Protein AF-A0A397HU05-F1 (afdb_monomer_lite)

Organism: NCBI:txid1348612

Radius of gyration: 33.63 Å; chains: 1; bounding box: 90×89×94 Å

Structure (mmCIF, N/CA/C/O backbone):
data_AF-A0A397HU05-F1
#
_entry.id   AF-A0A397HU05-F1
#
loop_
_atom_site.group_PDB
_atom_site.id
_atom_site.type_symbol
_atom_site.label_atom_id
_atom_site.label_alt_id
_atom_site.label_comp_id
_atom_site.label_asym_id
_atom_site.label_entity_id
_atom_site.label_seq_id
_atom_site.pdbx_PDB_ins_code
_atom_site.Cartn_x
_atom_site.Cartn_y
_atom_site.Cartn_z
_atom_site.occupancy
_atom_site.B_iso_or_equiv
_atom_site.auth_seq_id
_atom_site.auth_comp_id
_atom_site.auth_asym_id
_atom_site.auth_atom_id
_atom_site.pdbx_PDB_model_num
ATOM 1 N N . MET A 1 1 ? 15.175 20.544 3.141 1.00 75.56 1 MET A N 1
ATOM 2 C CA . MET A 1 1 ? 15.407 21.786 3.908 1.00 75.56 1 MET A CA 1
ATOM 3 C C . MET A 1 1 ? 14.507 21.792 5.135 1.00 75.56 1 MET A C 1
ATOM 5 O O . MET A 1 1 ? 13.345 21.417 5.017 1.00 75.56 1 MET A O 1
ATOM 9 N N . TYR A 1 2 ? 15.037 22.203 6.288 1.00 78.38 2 TYR A N 1
ATOM 10 C CA . TYR A 1 2 ? 14.283 22.403 7.529 1.00 78.38 2 TYR A CA 1
ATOM 11 C C . TYR A 1 2 ? 14.350 23.889 7.891 1.00 78.38 2 TYR A C 1
ATOM 13 O O . TYR A 1 2 ? 15.446 24.440 7.945 1.00 78.38 2 TYR A O 1
ATOM 21 N N . THR A 1 3 ? 13.215 24.545 8.125 1.00 74.50 3 THR A N 1
ATOM 22 C CA . THR A 1 3 ? 13.169 25.962 8.523 1.00 74.50 3 THR A CA 1
ATOM 23 C C . THR A 1 3 ? 12.342 26.168 9.783 1.00 74.50 3 THR A C 1
ATOM 25 O O . THR A 1 3 ? 11.390 25.440 10.058 1.00 74.50 3 THR A O 1
ATOM 28 N N . LYS A 1 4 ? 12.714 27.184 10.562 1.00 73.00 4 LYS A N 1
ATOM 29 C CA . LYS A 1 4 ? 12.054 27.575 11.808 1.00 73.00 4 LYS A CA 1
ATOM 30 C C . LYS A 1 4 ? 11.915 29.093 11.831 1.00 73.00 4 LYS A C 1
ATOM 32 O O . LYS A 1 4 ? 12.878 29.784 11.506 1.00 73.00 4 LYS A O 1
ATOM 37 N N . GLN A 1 5 ? 10.750 29.615 12.206 1.00 72.50 5 GLN A N 1
ATOM 38 C CA . GLN A 1 5 ? 10.607 31.044 12.502 1.00 72.50 5 GLN A CA 1
ATOM 39 C C . GLN A 1 5 ? 10.974 31.307 13.968 1.00 72.50 5 GLN A C 1
ATOM 41 O O . GLN A 1 5 ? 10.801 30.428 14.809 1.00 72.50 5 GLN A O 1
ATOM 46 N N . GLU A 1 6 ? 11.466 32.509 14.290 1.00 62.38 6 GLU A N 1
ATOM 47 C CA . GLU A 1 6 ? 11.999 32.838 15.630 1.00 62.38 6 GLU A CA 1
ATOM 48 C C . GLU A 1 6 ? 11.000 32.587 16.778 1.00 62.38 6 GLU A C 1
ATOM 50 O O . GLU A 1 6 ? 11.424 32.268 17.886 1.00 62.38 6 GLU A O 1
ATOM 55 N N . ASN A 1 7 ? 9.692 32.640 16.495 1.00 64.44 7 ASN A N 1
ATOM 56 C CA . ASN A 1 7 ? 8.610 32.455 17.469 1.00 64.44 7 ASN A CA 1
ATOM 57 C C . ASN A 1 7 ? 7.807 31.144 17.299 1.00 64.44 7 ASN A C 1
ATOM 59 O O . ASN A 1 7 ? 6.791 30.977 17.969 1.00 64.44 7 ASN A O 1
ATOM 63 N N . ASP A 1 8 ? 8.211 30.229 16.409 1.00 61.22 8 ASP A N 1
ATOM 64 C CA . ASP A 1 8 ? 7.503 28.957 16.174 1.00 61.22 8 ASP A CA 1
ATOM 65 C C . ASP A 1 8 ? 8.196 27.792 16.907 1.00 61.22 8 ASP A C 1
ATOM 67 O O . ASP A 1 8 ? 9.422 27.687 16.914 1.00 61.22 8 ASP A O 1
ATOM 71 N N . GLU A 1 9 ? 7.432 26.883 17.520 1.00 62.41 9 GLU A N 1
ATOM 72 C CA . GLU A 1 9 ? 7.969 25.625 18.066 1.00 62.41 9 GLU A CA 1
ATOM 73 C C . GLU A 1 9 ? 8.232 24.582 16.963 1.00 62.41 9 GLU A C 1
ATOM 75 O O . GLU A 1 9 ? 9.020 23.657 17.174 1.00 62.41 9 GLU A O 1
ATOM 80 N N . LYS A 1 10 ? 7.577 24.704 15.801 1.00 55.59 10 LYS A N 1
ATOM 81 C CA . LYS A 1 10 ? 7.592 23.711 14.721 1.00 55.59 10 LYS A CA 1
ATOM 82 C C . LYS A 1 10 ? 8.732 23.947 13.724 1.00 55.59 10 LYS A C 1
ATOM 84 O O . LYS A 1 10 ? 9.158 25.071 13.468 1.00 55.59 10 LYS A O 1
ATOM 89 N N . LEU A 1 11 ? 9.199 22.849 13.129 1.00 66.56 11 LEU A N 1
ATOM 90 C CA . LEU A 1 11 ? 10.071 22.857 11.955 1.00 66.56 11 LEU A CA 1
ATOM 91 C C . LEU A 1 11 ? 9.215 22.647 10.706 1.00 66.56 11 LEU A C 1
ATOM 93 O O . LEU A 1 11 ? 8.550 21.619 10.575 1.00 66.56 11 LEU A O 1
ATOM 97 N N . ASN A 1 12 ? 9.268 23.596 9.777 1.00 69.31 12 ASN A N 1
ATOM 98 C CA . ASN A 1 12 ? 8.730 23.423 8.435 1.00 69.31 12 ASN A CA 1
ATOM 99 C C . ASN A 1 12 ? 9.730 22.617 7.601 1.00 69.31 12 ASN A C 1
ATOM 101 O O . ASN A 1 12 ? 10.934 22.873 7.643 1.00 69.31 12 ASN A O 1
ATOM 105 N N . ILE A 1 13 ? 9.234 21.635 6.849 1.00 76.31 13 ILE A N 1
ATOM 106 C CA . ILE A 1 13 ? 10.056 20.744 6.025 1.00 76.31 13 ILE A CA 1
ATOM 107 C C . ILE A 1 13 ? 9.662 20.951 4.567 1.00 76.31 13 ILE A C 1
ATOM 109 O O . ILE A 1 13 ? 8.493 20.810 4.217 1.00 76.31 13 ILE A O 1
ATOM 113 N N . ALA A 1 14 ? 10.643 21.264 3.725 1.00 77.00 14 ALA A N 1
ATOM 114 C CA . ALA A 1 14 ? 10.474 21.378 2.281 1.00 77.00 14 ALA A CA 1
ATOM 115 C C . ALA A 1 14 ? 11.589 20.613 1.558 1.00 77.00 14 ALA A C 1
ATOM 117 O O . ALA A 1 14 ? 12.766 20.718 1.926 1.00 77.00 14 ALA A O 1
ATOM 118 N N . ALA A 1 15 ? 11.220 19.852 0.532 1.00 82.31 15 ALA A N 1
ATOM 119 C CA . ALA A 1 15 ? 12.146 19.281 -0.437 1.00 82.31 15 ALA A CA 1
ATOM 120 C C . ALA A 1 15 ? 12.108 20.128 -1.715 1.00 82.31 15 ALA A C 1
ATOM 122 O O . ALA A 1 15 ? 11.045 20.620 -2.094 1.00 82.31 15 ALA A O 1
ATOM 123 N N . PHE A 1 16 ? 13.269 20.309 -2.340 1.00 84.62 16 PHE A N 1
ATOM 124 C CA . PHE A 1 16 ? 13.420 20.991 -3.620 1.00 84.62 16 PHE A CA 1
ATOM 125 C C . PHE A 1 16 ? 14.301 20.108 -4.490 1.00 84.62 16 PHE A C 1
ATOM 127 O O . PHE A 1 16 ? 15.435 19.812 -4.111 1.00 84.62 16 PHE A O 1
ATOM 134 N N . ASP A 1 17 ? 13.758 19.673 -5.619 1.00 85.62 17 ASP A N 1
ATOM 135 C CA . ASP A 1 17 ? 14.409 18.750 -6.537 1.00 85.62 17 ASP A CA 1
ATOM 136 C C . ASP A 1 17 ? 14.655 19.488 -7.853 1.00 85.62 17 ASP A C 1
ATOM 138 O O . ASP A 1 17 ? 13.714 19.909 -8.525 1.00 85.62 17 ASP A O 1
ATOM 142 N N . HIS A 1 18 ? 15.927 19.666 -8.206 1.00 84.31 18 HIS A N 1
ATOM 143 C CA . HIS A 1 18 ? 16.346 20.335 -9.435 1.00 84.31 18 HIS A CA 1
ATOM 144 C C . HIS A 1 18 ? 16.996 19.335 -10.391 1.00 84.31 18 HIS A C 1
ATOM 146 O O . HIS A 1 18 ? 17.713 18.426 -9.972 1.00 84.31 18 HIS A O 1
ATOM 152 N N . TRP A 1 19 ? 16.764 19.529 -11.686 1.00 83.44 19 TRP A N 1
ATOM 153 C CA . TRP A 1 19 ? 17.351 18.740 -12.763 1.00 83.44 19 TRP A CA 1
ATOM 154 C C . TRP A 1 19 ? 18.024 19.668 -13.784 1.00 83.44 19 TRP A C 1
ATOM 156 O O . TRP A 1 19 ? 17.688 20.846 -13.880 1.00 83.44 19 TRP A O 1
ATOM 166 N N . SER A 1 20 ? 18.984 19.140 -14.541 1.00 81.25 20 SER A N 1
ATOM 167 C CA . SER A 1 20 ? 19.650 19.840 -15.645 1.00 81.25 20 SER A CA 1
ATOM 168 C C . SER A 1 20 ? 19.910 18.865 -16.790 1.00 81.25 20 SER A C 1
ATOM 170 O O . SER A 1 20 ? 19.949 17.651 -16.584 1.00 81.25 20 SER A O 1
ATOM 172 N N . THR A 1 21 ? 20.072 19.396 -18.000 1.00 79.69 21 THR A N 1
ATOM 173 C CA . THR A 1 21 ? 20.608 18.653 -19.149 1.00 79.69 21 THR A CA 1
ATOM 174 C C . THR A 1 21 ? 22.137 18.583 -19.139 1.00 79.69 21 THR A C 1
ATOM 176 O O . THR A 1 21 ? 22.699 17.735 -19.829 1.00 79.69 21 THR A O 1
ATOM 179 N N . ASP A 1 22 ? 22.815 19.436 -18.360 1.00 81.00 22 ASP A N 1
ATOM 180 C CA . ASP A 1 22 ? 24.243 19.276 -18.077 1.00 81.00 22 ASP A CA 1
ATOM 181 C C . ASP A 1 22 ? 24.436 18.110 -17.098 1.00 81.00 22 ASP A C 1
ATOM 183 O O . ASP A 1 22 ? 23.817 18.055 -16.034 1.00 81.00 22 ASP A O 1
ATOM 187 N N . THR A 1 23 ? 25.288 17.160 -17.478 1.00 78.00 23 THR A N 1
ATOM 188 C CA . THR A 1 23 ? 25.611 15.969 -16.686 1.00 78.00 23 THR A CA 1
ATOM 189 C C . THR A 1 23 ? 26.691 16.228 -15.635 1.00 78.00 23 THR A C 1
ATOM 191 O O . THR A 1 23 ? 26.977 15.344 -14.824 1.00 78.00 23 THR A O 1
ATOM 194 N N . LYS A 1 24 ? 27.297 17.422 -15.618 1.00 81.12 24 LYS A N 1
ATOM 195 C CA . LYS A 1 24 ? 28.265 17.826 -14.597 1.00 81.12 24 LYS A CA 1
ATOM 196 C C . LYS A 1 24 ? 27.574 18.125 -13.271 1.00 81.12 24 LYS A C 1
ATOM 198 O O . LYS A 1 24 ? 26.841 19.098 -13.128 1.00 81.12 24 LYS A O 1
ATOM 203 N N . GLN A 1 25 ? 27.886 17.311 -12.271 1.00 77.44 25 GLN A N 1
ATOM 204 C CA . GLN A 1 25 ? 27.631 17.632 -10.871 1.00 77.44 25 GLN A CA 1
ATOM 205 C C . GLN A 1 25 ? 28.906 18.252 -10.297 1.00 77.44 25 GLN A C 1
ATOM 207 O O . GLN A 1 25 ? 29.817 17.540 -9.882 1.00 77.44 25 GLN A O 1
ATOM 212 N N . ASP A 1 26 ? 28.992 19.579 -10.343 1.00 84.50 26 ASP A N 1
ATOM 213 C CA . ASP A 1 26 ? 30.115 20.364 -9.829 1.00 84.50 26 ASP A CA 1
ATOM 214 C C . ASP A 1 26 ? 29.651 21.425 -8.806 1.00 84.50 26 ASP A C 1
ATOM 216 O O . ASP A 1 26 ? 28.491 21.449 -8.364 1.00 84.50 26 ASP A O 1
ATOM 220 N N . ALA A 1 27 ? 30.581 22.287 -8.385 1.00 84.62 27 ALA A N 1
ATOM 221 C CA . ALA A 1 27 ? 30.303 23.379 -7.456 1.00 84.62 27 ALA A CA 1
ATOM 222 C C . ALA A 1 27 ? 29.253 24.359 -8.006 1.00 84.62 27 ALA A C 1
ATOM 224 O O . ALA A 1 27 ? 28.387 24.818 -7.259 1.00 84.62 27 ALA A O 1
ATOM 225 N N . TRP A 1 28 ? 29.278 24.642 -9.312 1.00 85.38 28 TRP A N 1
ATOM 226 C CA . TRP A 1 28 ? 28.357 25.573 -9.960 1.00 85.38 28 TRP A CA 1
ATOM 227 C C . TRP A 1 28 ? 26.949 25.009 -10.089 1.00 85.38 28 TRP A C 1
ATOM 229 O O . TRP A 1 28 ? 25.990 25.742 -9.840 1.00 85.38 28 TRP A O 1
ATOM 239 N N . PHE A 1 29 ? 26.800 23.716 -10.390 1.00 86.19 29 PHE A N 1
ATOM 240 C CA . PHE A 1 29 ? 25.498 23.048 -10.336 1.00 86.19 29 PHE A CA 1
ATOM 241 C C . PHE A 1 29 ? 24.885 23.151 -8.929 1.00 86.19 29 PHE A C 1
ATOM 243 O O . PHE A 1 29 ? 23.731 23.555 -8.766 1.00 86.19 29 PHE A O 1
ATOM 250 N N . THR A 1 30 ? 25.688 22.868 -7.899 1.00 84.94 30 THR A N 1
ATOM 251 C CA . THR A 1 30 ? 25.272 22.945 -6.490 1.00 84.94 30 THR A CA 1
ATOM 252 C C . THR A 1 30 ? 24.875 24.369 -6.086 1.00 84.94 30 THR A C 1
ATOM 254 O O . THR A 1 30 ? 23.793 24.585 -5.536 1.00 84.94 30 THR A O 1
ATOM 257 N N . ALA A 1 31 ? 25.715 25.356 -6.401 1.00 86.75 31 ALA A N 1
ATOM 258 C CA . ALA A 1 31 ? 25.463 26.764 -6.120 1.00 86.75 31 ALA A CA 1
ATOM 259 C C . ALA A 1 31 ? 24.216 27.302 -6.839 1.00 86.75 31 ALA A C 1
ATOM 261 O O . ALA A 1 31 ? 23.416 28.010 -6.230 1.00 86.75 31 ALA A O 1
ATOM 262 N N . SER A 1 32 ? 24.017 26.928 -8.106 1.00 88.75 32 SER A N 1
ATOM 263 C CA . SER A 1 32 ? 22.856 27.344 -8.907 1.00 88.75 32 SER A CA 1
ATOM 264 C C . SER A 1 32 ? 21.556 26.728 -8.385 1.00 88.75 32 SER A C 1
ATOM 266 O O . SER A 1 32 ? 20.537 27.410 -8.304 1.00 88.75 32 SER A O 1
ATOM 268 N N . SER A 1 33 ? 21.599 25.462 -7.955 1.00 88.75 33 SER A N 1
ATOM 269 C CA . SER A 1 33 ? 20.476 24.791 -7.290 1.00 88.75 33 SER A CA 1
ATOM 270 C C . SER A 1 33 ? 20.077 25.513 -5.995 1.00 88.75 33 SER A C 1
ATOM 272 O O . SER A 1 33 ? 18.897 25.777 -5.767 1.00 88.75 33 SER A O 1
ATOM 274 N N . LEU A 1 34 ? 21.053 25.907 -5.169 1.00 87.62 34 LEU A N 1
ATOM 275 C CA . LEU A 1 34 ? 20.812 26.632 -3.915 1.00 87.62 34 LEU A CA 1
ATOM 276 C C . LEU A 1 34 ? 20.320 28.069 -4.151 1.00 87.62 34 LEU A C 1
ATOM 278 O O . LEU A 1 34 ? 19.382 28.501 -3.482 1.00 87.62 34 LEU A O 1
ATOM 282 N N . HIS A 1 35 ? 20.859 28.768 -5.154 1.00 89.06 35 HIS A N 1
ATOM 283 C CA . HIS A 1 35 ? 20.334 30.053 -5.625 1.00 89.06 35 HIS A CA 1
ATOM 284 C C . HIS A 1 35 ? 18.849 29.952 -6.011 1.00 89.06 35 HIS A C 1
ATOM 286 O O . HIS A 1 35 ? 18.033 30.734 -5.523 1.00 89.06 35 HIS A O 1
ATOM 292 N N . ALA A 1 36 ? 18.480 28.947 -6.813 1.00 90.00 36 ALA A N 1
ATOM 293 C CA . ALA A 1 36 ? 17.094 28.720 -7.219 1.00 90.00 36 ALA A CA 1
ATOM 294 C C . ALA A 1 36 ? 16.158 28.476 -6.019 1.00 90.00 36 ALA A C 1
ATOM 296 O O . ALA A 1 36 ? 15.050 29.010 -6.007 1.00 90.00 36 ALA A O 1
ATOM 297 N N . VAL A 1 37 ? 16.608 27.754 -4.976 1.00 89.44 37 VAL A N 1
ATOM 298 C CA . VAL A 1 37 ? 15.851 27.634 -3.712 1.00 89.44 37 VAL A CA 1
ATOM 299 C C . VAL A 1 37 ? 15.671 28.999 -3.044 1.00 89.44 37 VAL A C 1
ATOM 301 O O . VAL A 1 37 ? 14.562 29.331 -2.629 1.00 89.44 37 VAL A O 1
ATOM 304 N N . PHE A 1 38 ? 16.730 29.804 -2.925 1.00 87.44 38 PHE A N 1
ATOM 305 C CA . PHE A 1 38 ? 16.647 31.088 -2.226 1.00 87.44 38 PHE A CA 1
ATOM 306 C C . PHE A 1 38 ? 15.716 32.088 -2.921 1.00 87.44 38 PHE A C 1
ATOM 308 O O . PHE A 1 38 ? 15.019 32.823 -2.224 1.00 87.44 38 PHE A O 1
ATOM 315 N N . GLU A 1 39 ? 15.638 32.092 -4.253 1.00 86.88 39 GLU A N 1
ATOM 316 C CA . GLU A 1 39 ? 14.751 33.000 -4.996 1.00 86.88 39 GLU A CA 1
ATOM 317 C C . GLU A 1 39 ? 13.258 32.645 -4.880 1.00 86.88 39 GLU A C 1
ATOM 319 O O . GLU A 1 39 ? 12.416 33.542 -4.892 1.00 86.88 39 GLU A O 1
ATOM 324 N N . ILE A 1 40 ? 12.904 31.367 -4.693 1.00 85.69 40 ILE A N 1
ATOM 325 C CA . ILE A 1 40 ? 11.503 30.951 -4.474 1.00 85.69 40 ILE A CA 1
ATOM 326 C C . ILE A 1 40 ? 11.066 31.012 -2.999 1.00 85.69 40 ILE A C 1
ATOM 328 O O . ILE A 1 40 ? 9.877 30.882 -2.696 1.00 85.69 40 ILE A O 1
ATOM 332 N N . MET A 1 41 ? 11.995 31.214 -2.059 1.00 81.25 41 MET A N 1
ATOM 333 C CA . MET A 1 41 ? 11.679 31.333 -0.634 1.00 81.25 41 MET A CA 1
ATOM 334 C C . MET A 1 41 ? 11.072 32.700 -0.297 1.00 81.25 41 MET A C 1
ATOM 336 O O . MET A 1 41 ? 11.772 33.706 -0.218 1.00 81.25 41 MET A O 1
ATOM 340 N N . SER A 1 42 ? 9.778 32.720 0.041 1.00 77.44 42 SER A N 1
ATOM 341 C CA . SER A 1 42 ? 9.058 33.948 0.432 1.00 77.44 42 SER A CA 1
ATOM 342 C C . SER A 1 42 ? 9.641 34.654 1.666 1.00 77.44 42 SER A C 1
ATOM 344 O O . SER A 1 42 ? 9.405 35.840 1.855 1.00 77.44 42 SER A O 1
ATOM 346 N N . ASN A 1 43 ? 10.378 33.929 2.514 1.00 79.88 43 ASN A N 1
ATOM 347 C CA . ASN A 1 43 ? 11.138 34.473 3.638 1.00 79.88 43 ASN A CA 1
ATOM 348 C C . ASN A 1 43 ? 12.534 33.835 3.627 1.00 79.88 43 ASN A C 1
ATOM 350 O O . ASN A 1 43 ? 12.664 32.656 3.967 1.00 79.88 43 ASN A O 1
ATOM 354 N N . LYS A 1 44 ? 13.567 34.591 3.235 1.00 81.31 44 LYS A N 1
ATOM 355 C CA . LYS A 1 44 ? 14.961 34.114 3.249 1.00 81.31 44 LYS A CA 1
ATOM 356 C C . LYS A 1 44 ? 15.445 33.926 4.703 1.00 81.31 44 LYS A C 1
ATOM 358 O O . LYS A 1 44 ? 15.099 34.735 5.568 1.00 81.31 44 LYS A O 1
ATOM 363 N N . PRO A 1 45 ? 16.196 32.856 5.020 1.00 82.19 45 PRO A N 1
ATOM 364 C CA . PRO A 1 45 ? 16.663 32.599 6.379 1.00 82.19 45 PRO A CA 1
ATOM 365 C C . PRO A 1 45 ? 17.839 33.523 6.730 1.00 82.19 45 PRO A C 1
ATOM 367 O O . PRO A 1 45 ? 18.752 33.681 5.930 1.00 82.19 45 PRO A O 1
ATOM 370 N N . LYS A 1 46 ? 17.874 34.083 7.948 1.00 83.56 46 LYS A N 1
ATOM 371 C CA . LYS A 1 46 ? 19.009 34.921 8.404 1.00 83.56 46 LYS A CA 1
ATOM 372 C C . LYS A 1 46 ? 20.343 34.158 8.387 1.00 83.56 46 LYS A C 1
ATOM 374 O O . LYS A 1 46 ? 21.397 34.744 8.156 1.00 83.56 46 LYS A O 1
ATOM 379 N N . TRP A 1 47 ? 20.286 32.858 8.667 1.00 86.19 47 TRP A N 1
ATOM 380 C CA . TRP A 1 47 ? 21.431 31.957 8.679 1.00 86.19 47 TRP A CA 1
ATOM 381 C C . TRP A 1 47 ? 21.016 30.521 8.350 1.00 86.19 47 TRP A C 1
ATOM 383 O O . TRP A 1 47 ? 19.844 30.163 8.489 1.00 86.19 47 TRP A O 1
ATOM 393 N N . ILE A 1 48 ? 21.981 29.695 7.947 1.00 85.75 48 ILE A N 1
ATOM 394 C CA . ILE A 1 48 ? 21.791 28.274 7.634 1.00 85.75 48 ILE A CA 1
ATOM 395 C C . ILE A 1 48 ? 22.882 27.392 8.253 1.00 85.75 48 ILE A C 1
ATOM 397 O O . ILE A 1 48 ? 23.998 27.839 8.521 1.00 85.75 48 ILE A O 1
ATOM 401 N N . ILE A 1 49 ? 22.541 26.115 8.428 1.00 83.75 49 ILE A N 1
ATOM 402 C CA . ILE A 1 49 ? 23.484 25.010 8.621 1.00 83.75 49 ILE A CA 1
ATOM 403 C C . ILE A 1 49 ? 23.323 24.093 7.412 1.00 83.75 49 ILE A C 1
ATOM 405 O O . ILE A 1 49 ? 22.198 23.715 7.068 1.00 83.75 49 ILE A O 1
ATOM 409 N N . LEU A 1 50 ? 24.431 23.768 6.754 1.00 83.62 50 LEU A N 1
ATOM 410 C CA . LEU A 1 50 ? 24.464 22.850 5.621 1.00 83.62 50 LEU A CA 1
ATOM 411 C C . LEU A 1 50 ? 24.884 21.462 6.100 1.00 83.62 50 LEU A C 1
ATOM 413 O O . LEU A 1 50 ? 25.801 21.329 6.906 1.00 83.62 50 LEU A O 1
ATOM 417 N N . ILE A 1 51 ? 24.213 20.433 5.589 1.00 82.19 51 ILE A N 1
ATOM 418 C CA . ILE A 1 51 ? 24.563 19.032 5.819 1.00 82.19 51 ILE A CA 1
ATOM 419 C C . ILE A 1 51 ? 24.672 18.378 4.442 1.00 82.19 51 ILE A C 1
ATOM 421 O O . ILE A 1 51 ? 23.704 18.397 3.679 1.00 82.19 51 ILE A O 1
ATOM 425 N N . SER A 1 52 ? 25.849 17.844 4.135 1.00 78.88 52 SER A N 1
ATOM 426 C CA . SER A 1 52 ? 26.216 17.244 2.848 1.00 78.88 52 SER A CA 1
ATOM 427 C C . SER A 1 52 ? 26.780 15.841 3.064 1.00 78.88 52 SER A C 1
ATOM 429 O O . SER A 1 52 ? 27.239 15.517 4.158 1.00 78.88 52 SER A O 1
ATOM 431 N N . ASP A 1 53 ? 26.777 15.007 2.027 1.00 73.31 53 ASP A N 1
ATOM 432 C CA . ASP A 1 53 ? 27.634 13.820 2.010 1.00 73.31 53 ASP A CA 1
ATOM 433 C C . ASP A 1 53 ? 29.087 14.203 1.660 1.00 73.31 53 ASP A C 1
ATOM 435 O O . ASP A 1 53 ? 29.377 15.336 1.267 1.00 73.31 53 ASP A O 1
ATOM 439 N N . ASN A 1 54 ? 30.014 13.252 1.787 1.00 69.38 54 ASN A N 1
ATOM 440 C CA . ASN A 1 54 ? 31.416 13.400 1.374 1.00 69.38 54 ASN A CA 1
ATOM 441 C C . ASN A 1 54 ? 31.630 13.400 -0.165 1.00 69.38 54 ASN A C 1
ATOM 443 O O . ASN A 1 54 ? 32.673 12.967 -0.661 1.00 69.38 54 ASN A O 1
ATOM 447 N N . GLY A 1 55 ? 30.656 13.871 -0.948 1.00 71.94 55 GLY A N 1
ATOM 448 C CA . GLY A 1 55 ? 30.749 14.000 -2.398 1.00 71.94 55 GLY A CA 1
ATOM 449 C C . GLY A 1 55 ? 31.819 15.015 -2.847 1.00 71.94 55 GLY A C 1
ATOM 450 O O . GLY A 1 55 ? 31.900 16.123 -2.307 1.00 71.94 55 GLY A O 1
ATOM 451 N N . PRO A 1 56 ? 32.619 14.715 -3.892 1.00 69.56 56 PRO A N 1
ATOM 452 C CA . PRO A 1 56 ? 33.692 15.607 -4.364 1.00 69.56 56 PRO A CA 1
ATOM 453 C C . PRO A 1 56 ? 33.175 16.939 -4.944 1.00 69.56 56 PRO A C 1
ATOM 455 O O . PRO A 1 56 ? 33.905 17.926 -5.023 1.00 69.56 56 PRO A O 1
ATOM 458 N N . HIS A 1 57 ? 31.899 16.983 -5.328 1.00 72.62 57 HIS A N 1
ATOM 459 C CA . HIS A 1 57 ? 31.205 18.176 -5.811 1.00 72.62 57 HIS A CA 1
ATOM 460 C C . HIS A 1 57 ? 30.815 19.149 -4.682 1.00 72.62 57 HIS A C 1
ATOM 462 O O . HIS A 1 57 ? 30.652 20.340 -4.943 1.00 72.62 57 HIS A O 1
ATOM 468 N N . TYR A 1 58 ? 30.763 18.675 -3.431 1.00 75.44 58 TYR A N 1
ATOM 469 C CA . TYR A 1 58 ? 30.688 19.513 -2.232 1.00 75.44 58 TYR A CA 1
ATOM 470 C C . TYR A 1 58 ? 32.086 19.839 -1.691 1.00 75.44 58 TYR A C 1
ATOM 472 O O . TYR A 1 58 ? 32.380 20.986 -1.364 1.00 75.44 58 TYR A O 1
ATOM 480 N N . HIS A 1 59 ? 32.974 18.844 -1.636 1.00 73.19 59 HIS A N 1
ATOM 481 C CA . HIS A 1 59 ? 34.291 18.960 -1.010 1.00 73.19 59 HIS A CA 1
ATOM 482 C C . HIS A 1 59 ? 35.362 19.561 -1.953 1.00 73.19 59 HIS A C 1
ATOM 484 O O . HIS A 1 59 ? 36.362 18.920 -2.291 1.00 73.19 59 HIS A O 1
ATOM 490 N N . ASN A 1 60 ? 35.169 20.812 -2.388 1.00 80.31 60 ASN A N 1
ATOM 491 C CA . ASN A 1 60 ? 36.121 21.541 -3.237 1.00 80.31 60 ASN A CA 1
ATOM 492 C C . ASN A 1 60 ? 36.236 23.041 -2.894 1.00 80.31 60 ASN A C 1
ATOM 494 O O . ASN A 1 60 ? 35.330 23.658 -2.336 1.00 80.31 60 ASN A O 1
ATOM 498 N N . THR A 1 61 ? 37.373 23.637 -3.269 1.00 84.38 61 THR A N 1
ATOM 499 C CA . THR A 1 61 ? 37.710 25.046 -2.999 1.00 84.38 61 THR A CA 1
ATOM 500 C C . THR A 1 61 ? 36.754 26.036 -3.668 1.00 84.38 61 THR A C 1
ATOM 502 O O . THR A 1 61 ? 36.508 27.110 -3.127 1.00 84.38 61 THR A O 1
ATOM 505 N N . GLU A 1 62 ? 36.214 25.698 -4.839 1.00 86.69 62 GLU A N 1
ATOM 506 C CA . GLU A 1 62 ? 35.336 26.585 -5.606 1.00 86.69 62 GLU A CA 1
ATOM 507 C C . GLU A 1 62 ? 34.002 26.810 -4.882 1.00 86.69 62 GLU A C 1
ATOM 509 O O . GLU A 1 62 ? 33.586 27.955 -4.707 1.00 86.69 62 GLU A O 1
ATOM 514 N N . MET A 1 63 ? 33.398 25.748 -4.338 1.00 87.12 63 MET A N 1
ATOM 515 C CA . MET A 1 63 ? 32.191 25.850 -3.515 1.00 87.12 63 MET A CA 1
ATOM 516 C C . MET A 1 63 ? 32.434 26.669 -2.236 1.00 87.12 63 MET A C 1
ATOM 518 O O . MET A 1 63 ? 31.596 27.490 -1.865 1.00 87.12 63 MET A O 1
ATOM 522 N N . MET A 1 64 ? 33.602 26.523 -1.594 1.00 83.88 64 MET A N 1
ATOM 523 C CA . MET A 1 64 ? 33.969 27.337 -0.423 1.00 83.88 64 MET A CA 1
ATOM 524 C C . MET A 1 64 ? 34.070 28.834 -0.758 1.00 83.88 64 MET A C 1
ATOM 526 O O . MET A 1 64 ? 33.587 29.666 0.010 1.00 83.88 64 MET A O 1
ATOM 530 N N . LEU A 1 65 ? 34.666 29.183 -1.904 1.00 87.31 65 LEU A N 1
ATOM 531 C CA . LEU A 1 65 ? 34.753 30.569 -2.379 1.00 87.31 65 LEU A CA 1
ATOM 532 C C . LEU A 1 65 ? 33.368 31.134 -2.712 1.00 87.31 65 LEU A C 1
ATOM 534 O O . LEU A 1 65 ? 33.046 32.243 -2.298 1.00 87.31 65 LEU A O 1
ATOM 538 N N . ILE A 1 66 ? 32.524 30.355 -3.394 1.00 87.56 66 ILE A N 1
ATOM 539 C CA . ILE A 1 66 ? 31.136 30.730 -3.693 1.00 87.56 66 ILE A CA 1
ATOM 540 C C . ILE A 1 66 ? 30.356 31.014 -2.400 1.00 87.56 66 ILE A C 1
ATOM 542 O O . ILE A 1 66 ? 29.689 32.044 -2.294 1.00 87.56 66 ILE A O 1
ATOM 546 N N . MET A 1 67 ? 30.463 30.140 -1.395 1.00 85.75 67 MET A N 1
ATOM 547 C CA . MET A 1 67 ? 29.764 30.293 -0.115 1.00 85.75 67 MET A CA 1
ATOM 548 C C . MET A 1 67 ? 30.225 31.509 0.694 1.00 85.75 67 MET A C 1
ATOM 550 O O . MET A 1 67 ? 29.409 32.104 1.398 1.00 85.75 67 MET A O 1
ATOM 554 N N . ALA A 1 68 ? 31.488 31.932 0.566 1.00 87.19 68 ALA A N 1
ATOM 555 C CA . ALA A 1 68 ? 31.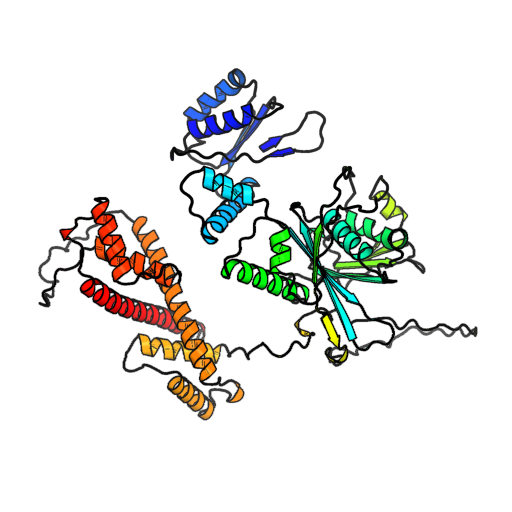989 33.138 1.229 1.00 87.19 68 ALA A CA 1
ATOM 556 C C . ALA A 1 68 ? 31.226 34.412 0.808 1.00 87.19 68 ALA A C 1
ATOM 558 O O . ALA A 1 68 ? 31.073 35.329 1.615 1.00 87.19 68 ALA A O 1
ATOM 559 N N . HIS A 1 69 ? 30.682 34.448 -0.413 1.00 90.06 69 HIS A N 1
ATOM 560 C CA . HIS A 1 69 ? 29.880 35.568 -0.911 1.00 90.06 69 HIS A CA 1
ATOM 561 C C . HIS A 1 69 ? 28.378 35.472 -0.589 1.00 90.06 69 HIS A C 1
ATOM 563 O O . HIS A 1 69 ? 27.638 36.416 -0.855 1.00 90.06 69 HIS A O 1
ATOM 569 N N . TRP A 1 70 ? 27.872 34.391 0.017 1.00 89.88 70 TRP A N 1
ATOM 570 C CA . TRP A 1 70 ? 26.420 34.243 0.242 1.00 89.88 70 TRP A CA 1
ATOM 571 C C . TRP A 1 70 ? 25.825 35.293 1.183 1.00 89.88 70 TRP A C 1
ATOM 573 O O . TRP A 1 70 ? 24.661 35.671 1.024 1.00 89.88 70 TRP A O 1
ATOM 583 N N . LYS A 1 71 ? 26.630 35.825 2.111 1.00 89.50 71 LYS A N 1
ATOM 584 C CA . LYS A 1 71 ? 26.208 36.940 2.964 1.00 89.50 71 LYS A CA 1
ATOM 585 C C . LYS A 1 71 ? 26.039 38.242 2.173 1.00 89.50 71 LYS A C 1
ATOM 587 O O . LYS A 1 71 ? 25.161 39.031 2.494 1.00 89.50 71 LYS A O 1
ATOM 592 N N . GLU A 1 72 ? 26.840 38.443 1.131 1.00 91.31 72 GLU A N 1
ATOM 593 C CA . GLU A 1 72 ? 26.758 39.592 0.224 1.00 91.31 72 GLU A CA 1
ATOM 594 C C . GLU A 1 72 ? 25.610 39.429 -0.786 1.00 91.31 72 GLU A C 1
ATOM 596 O O . GLU A 1 72 ? 24.834 40.357 -0.995 1.00 91.31 72 GLU A O 1
ATOM 601 N N . TRP A 1 73 ? 25.464 38.241 -1.382 1.00 91.06 73 TRP A N 1
ATOM 602 C CA . TRP A 1 73 ? 24.497 37.988 -2.457 1.00 91.06 73 TRP A CA 1
ATOM 603 C C . TRP A 1 73 ? 23.061 37.755 -1.969 1.00 91.06 73 TRP A C 1
ATOM 605 O O . TRP A 1 73 ? 22.114 38.092 -2.679 1.00 91.06 73 TRP A O 1
ATOM 615 N N . TYR A 1 74 ? 22.880 37.168 -0.780 1.00 88.38 74 TYR A N 1
ATOM 616 C CA . TYR A 1 74 ? 21.567 36.706 -0.302 1.00 88.38 74 TYR A CA 1
ATOM 617 C C . TYR A 1 74 ? 21.182 37.207 1.098 1.00 88.38 74 TYR A C 1
ATOM 619 O O . TYR A 1 74 ? 20.075 36.916 1.545 1.00 88.38 74 TYR A O 1
ATOM 627 N N . ASP A 1 75 ? 22.074 37.928 1.788 1.00 89.31 75 ASP A N 1
ATOM 628 C CA . ASP A 1 75 ? 21.995 38.272 3.222 1.00 89.31 75 ASP A CA 1
ATOM 629 C C . ASP A 1 75 ? 22.014 37.052 4.182 1.00 89.31 75 ASP A C 1
ATOM 631 O O . ASP A 1 75 ? 21.814 37.183 5.394 1.00 89.31 75 ASP A O 1
ATOM 635 N N . ILE A 1 76 ? 22.344 35.858 3.672 1.00 87.81 76 ILE A N 1
ATOM 636 C CA . ILE A 1 76 ? 22.334 34.592 4.425 1.00 87.81 76 ILE A CA 1
ATOM 637 C C . ILE A 1 76 ? 23.719 34.307 5.025 1.00 87.81 76 ILE A C 1
ATOM 639 O O . ILE A 1 76 ? 24.712 34.207 4.308 1.00 87.81 76 ILE A O 1
ATOM 643 N N . GLU A 1 77 ? 23.791 34.125 6.344 1.00 87.88 77 GLU A N 1
ATOM 644 C CA . GLU A 1 77 ? 25.000 33.665 7.046 1.00 87.88 77 GLU A CA 1
ATOM 645 C C . GLU A 1 77 ? 25.103 32.124 7.037 1.00 87.88 77 GLU A C 1
ATOM 647 O O . GLU A 1 77 ? 24.216 31.431 7.537 1.00 87.88 77 GLU A O 1
ATOM 652 N N . VAL A 1 78 ? 26.195 31.555 6.521 1.00 86.31 78 VAL A N 1
ATOM 653 C CA . VAL A 1 78 ? 26.490 30.121 6.706 1.00 86.31 78 VAL A CA 1
ATOM 654 C C . VAL A 1 78 ? 27.188 29.941 8.052 1.00 86.31 78 VAL A C 1
ATOM 656 O O . VAL A 1 78 ? 28.273 30.482 8.248 1.00 86.31 78 VAL A O 1
ATOM 659 N N . ARG A 1 79 ? 26.580 29.195 8.982 1.00 85.12 79 ARG A N 1
ATOM 660 C CA . ARG A 1 79 ? 27.145 28.983 10.330 1.00 85.12 79 ARG A CA 1
ATOM 661 C C . ARG A 1 79 ? 27.981 27.727 10.453 1.00 85.12 79 ARG A C 1
ATOM 663 O O . ARG A 1 79 ? 29.061 27.762 11.028 1.00 85.12 79 ARG A O 1
ATOM 670 N N . GLU A 1 80 ? 27.466 26.626 9.927 1.00 84.12 80 GLU A N 1
ATOM 671 C CA . GLU A 1 80 ? 28.117 25.322 9.980 1.00 84.12 80 GLU A CA 1
ATOM 672 C C . GLU A 1 80 ? 27.918 24.614 8.643 1.00 84.12 80 GLU A C 1
ATOM 674 O O . GLU A 1 80 ? 26.877 24.760 7.991 1.00 84.12 80 GLU A O 1
ATOM 679 N N . TRP A 1 81 ? 28.915 23.824 8.259 1.00 84.88 81 TRP A N 1
ATOM 680 C CA . TRP A 1 81 ? 28.823 22.883 7.155 1.00 84.88 81 TRP A CA 1
ATOM 681 C C . TRP A 1 81 ? 29.331 21.534 7.650 1.00 84.88 81 TRP A C 1
ATOM 683 O O . TRP A 1 81 ? 30.499 21.387 8.005 1.00 84.88 81 TRP A O 1
ATOM 693 N N . ILE A 1 82 ? 28.411 20.581 7.749 1.00 82.25 82 ILE A N 1
ATOM 694 C CA . ILE A 1 82 ? 28.642 19.245 8.283 1.00 82.25 82 ILE A CA 1
ATOM 695 C C . ILE A 1 82 ? 28.693 18.280 7.103 1.00 82.25 82 ILE A C 1
ATOM 697 O O . ILE A 1 82 ? 27.770 18.239 6.288 1.00 82.25 82 ILE A O 1
ATOM 701 N N . PHE A 1 83 ? 29.761 17.495 7.031 1.00 79.75 83 PHE A N 1
ATOM 702 C CA . PHE A 1 83 ? 29.902 16.409 6.072 1.00 79.75 83 PHE A CA 1
ATOM 703 C C . PHE A 1 83 ? 29.635 15.076 6.775 1.00 79.75 83 PHE A C 1
ATOM 705 O O . PHE A 1 83 ? 30.142 14.851 7.872 1.00 79.75 83 PHE A O 1
ATOM 712 N N . LEU A 1 84 ? 28.826 14.217 6.155 1.00 72.50 84 LEU A N 1
ATOM 713 C CA . LEU A 1 84 ? 28.510 12.870 6.633 1.00 72.50 84 LEU A CA 1
ATOM 714 C C . LEU A 1 84 ? 29.374 11.833 5.904 1.00 72.50 84 LEU A C 1
ATOM 716 O O . LEU A 1 84 ? 29.480 11.862 4.671 1.00 72.50 84 LEU A O 1
ATOM 720 N N . GLU A 1 85 ? 29.951 10.882 6.641 1.00 68.38 85 GLU A N 1
ATOM 721 C CA . GLU A 1 85 ? 30.617 9.730 6.035 1.00 68.38 85 GLU A CA 1
ATOM 722 C C . GLU A 1 85 ? 29.605 8.724 5.463 1.00 68.38 85 GLU A C 1
ATOM 724 O O . GLU A 1 85 ? 28.439 8.625 5.865 1.00 68.38 85 GLU A O 1
ATOM 729 N N . ALA A 1 86 ? 30.065 7.947 4.480 1.00 59.72 86 ALA A N 1
ATOM 730 C CA . ALA A 1 86 ? 29.231 7.003 3.753 1.00 59.72 86 ALA A CA 1
ATOM 731 C C . ALA A 1 86 ? 28.706 5.886 4.676 1.00 59.72 86 ALA A C 1
ATOM 733 O O . ALA A 1 86 ? 29.421 4.942 5.008 1.00 59.72 86 ALA A O 1
ATOM 734 N N . GLY A 1 87 ? 27.424 5.975 5.039 1.00 59.19 87 GLY A N 1
ATOM 735 C CA . GLY A 1 87 ? 26.723 4.976 5.848 1.00 59.19 87 GLY A CA 1
ATOM 736 C C . GLY A 1 87 ? 26.518 5.336 7.323 1.00 59.19 87 GLY A C 1
ATOM 737 O O . GLY A 1 87 ? 25.894 4.541 8.024 1.00 59.19 87 GLY A O 1
ATOM 738 N N . GLU A 1 88 ? 26.962 6.508 7.796 1.00 55.62 88 GLU A N 1
ATOM 739 C CA . GLU A 1 88 ? 26.782 6.926 9.201 1.00 55.62 88 GLU A CA 1
ATOM 740 C C . GLU A 1 88 ? 25.313 7.081 9.611 1.00 55.62 88 GLU A C 1
ATOM 742 O O . GLU A 1 88 ? 24.927 6.721 10.724 1.00 55.62 88 GLU A O 1
ATOM 747 N N . ALA A 1 89 ? 24.474 7.605 8.715 1.00 55.69 89 ALA A N 1
ATOM 748 C CA . ALA A 1 89 ? 23.054 7.801 8.966 1.00 55.69 89 ALA A CA 1
ATOM 749 C C . ALA A 1 89 ? 22.233 7.683 7.679 1.00 55.69 89 ALA A C 1
ATOM 751 O O . ALA A 1 89 ? 22.672 8.087 6.606 1.00 55.69 89 ALA A O 1
ATOM 752 N N . LYS A 1 90 ? 20.994 7.190 7.803 1.00 59.88 90 LYS A N 1
ATOM 753 C CA . LYS A 1 90 ? 19.963 7.389 6.776 1.00 59.88 90 LYS A CA 1
ATOM 754 C C . LYS A 1 90 ? 19.227 8.686 7.068 1.00 59.88 90 LYS A C 1
ATOM 756 O O . LYS A 1 90 ? 18.614 8.832 8.124 1.00 59.88 90 LYS A O 1
ATOM 761 N N . THR A 1 91 ? 19.270 9.606 6.122 1.00 66.62 91 THR A N 1
ATOM 762 C CA . THR A 1 91 ? 18.623 10.911 6.203 1.00 66.62 91 THR A CA 1
ATOM 763 C C . THR A 1 91 ? 17.184 10.859 5.671 1.00 66.62 91 THR A C 1
ATOM 765 O O . THR A 1 91 ? 16.743 9.901 5.026 1.00 66.62 91 THR A O 1
ATOM 768 N N . ALA A 1 92 ? 16.428 11.937 5.893 1.00 67.12 92 ALA A N 1
ATOM 769 C CA . ALA A 1 92 ? 15.151 12.129 5.207 1.00 67.12 92 ALA A CA 1
ATOM 770 C C . ALA A 1 92 ? 15.326 12.292 3.681 1.00 67.12 92 ALA A C 1
ATOM 772 O O . ALA A 1 92 ? 14.413 11.944 2.932 1.00 67.12 92 ALA A O 1
ATOM 773 N N . ILE A 1 93 ? 16.496 12.762 3.222 1.00 70.69 93 ILE A N 1
ATOM 774 C CA . ILE A 1 93 ? 16.825 12.907 1.797 1.00 70.69 93 ILE A CA 1
ATOM 775 C C . ILE A 1 93 ? 16.945 11.528 1.143 1.00 70.69 93 ILE A C 1
ATOM 777 O O . ILE A 1 93 ? 16.361 11.332 0.085 1.00 70.69 93 ILE A O 1
ATOM 781 N N . ASP A 1 94 ? 17.568 10.539 1.791 1.00 70.62 94 ASP A N 1
ATOM 782 C CA . ASP A 1 94 ? 17.632 9.158 1.274 1.00 70.62 94 ASP A CA 1
ATOM 783 C C . ASP A 1 94 ? 16.236 8.555 1.063 1.00 70.62 94 ASP A C 1
ATOM 785 O O . ASP A 1 94 ? 15.964 7.871 0.075 1.00 70.62 94 ASP A O 1
ATOM 789 N N . SER A 1 95 ? 15.324 8.837 1.998 1.00 71.31 95 SER A N 1
ATOM 790 C CA . SER A 1 95 ? 13.940 8.358 1.939 1.00 71.31 95 SER A CA 1
ATOM 791 C C . SER A 1 95 ? 13.144 9.053 0.829 1.00 71.31 95 SER A C 1
ATOM 793 O O . SER A 1 95 ? 12.379 8.398 0.122 1.00 71.31 95 SER A O 1
ATOM 795 N N . HIS A 1 96 ? 13.348 10.359 0.645 1.00 77.94 96 HIS A N 1
ATOM 796 C CA . HIS A 1 96 ? 12.763 11.158 -0.438 1.00 77.94 96 HIS A CA 1
ATOM 797 C C . HIS A 1 96 ? 13.302 10.741 -1.815 1.00 77.94 96 HIS A C 1
ATOM 799 O O . HIS A 1 96 ? 12.532 10.455 -2.732 1.00 77.94 96 HIS A O 1
ATOM 805 N N . HIS A 1 97 ? 14.618 10.571 -1.938 1.00 77.62 97 HIS A N 1
ATOM 806 C CA . HIS A 1 97 ? 15.275 10.092 -3.151 1.00 77.62 97 HIS A CA 1
ATOM 807 C C . HIS A 1 97 ? 14.775 8.693 -3.543 1.00 77.62 97 HIS A C 1
ATOM 809 O O . HIS A 1 97 ? 14.452 8.450 -4.705 1.00 77.62 97 HIS A O 1
ATOM 815 N N . ALA A 1 98 ? 14.601 7.783 -2.576 1.00 76.19 98 ALA A N 1
ATOM 816 C CA . ALA A 1 98 ? 13.999 6.474 -2.826 1.00 76.19 98 ALA A CA 1
ATOM 817 C C . ALA A 1 98 ? 12.548 6.563 -3.347 1.00 76.19 98 ALA A C 1
ATOM 819 O O . ALA A 1 98 ? 12.162 5.763 -4.205 1.00 76.19 98 ALA A O 1
ATOM 820 N N . GLN A 1 99 ? 11.751 7.535 -2.882 1.00 73.31 99 GLN A N 1
ATOM 821 C CA . GLN A 1 99 ? 10.393 7.783 -3.388 1.00 73.31 99 GLN A CA 1
ATOM 822 C C . GLN A 1 99 ? 10.411 8.309 -4.830 1.00 73.31 99 GLN A C 1
ATOM 824 O O . GLN A 1 99 ? 9.695 7.765 -5.674 1.00 73.31 99 GLN A O 1
ATOM 829 N N . ILE A 1 100 ? 11.274 9.283 -5.142 1.00 79.69 100 ILE A N 1
ATOM 830 C CA . ILE A 1 100 ? 11.472 9.802 -6.507 1.00 79.69 100 ILE A CA 1
ATOM 831 C C . ILE A 1 100 ? 11.914 8.684 -7.456 1.00 79.69 100 ILE A C 1
ATOM 833 O O . ILE A 1 100 ? 11.278 8.449 -8.484 1.00 79.69 100 ILE A O 1
ATOM 837 N N . VAL A 1 101 ? 12.950 7.924 -7.089 1.00 80.94 101 VAL A N 1
ATOM 838 C CA . VAL A 1 101 ? 13.449 6.795 -7.888 1.00 80.94 101 VAL A CA 1
ATOM 839 C C . VAL A 1 101 ? 12.362 5.736 -8.095 1.00 80.94 101 VAL A C 1
ATOM 841 O O . VAL A 1 101 ? 12.271 5.152 -9.177 1.00 80.94 101 VAL A O 1
ATOM 844 N N . HIS A 1 102 ? 11.507 5.484 -7.099 1.00 74.62 102 HIS A N 1
ATOM 845 C CA . HIS A 1 102 ? 10.373 4.574 -7.252 1.00 74.62 102 HIS A CA 1
ATOM 846 C C . HIS A 1 102 ? 9.300 5.120 -8.209 1.00 74.62 102 HIS A C 1
ATOM 848 O O . HIS A 1 102 ? 8.765 4.350 -9.009 1.00 74.62 102 HIS A O 1
ATOM 854 N N . ALA A 1 103 ? 9.001 6.422 -8.174 1.00 72.81 103 ALA A N 1
ATOM 855 C CA . ALA A 1 103 ? 8.054 7.062 -9.087 1.00 72.81 103 ALA A CA 1
ATOM 856 C C . ALA A 1 103 ? 8.547 7.037 -10.540 1.00 72.81 103 ALA A C 1
ATOM 858 O O . ALA A 1 103 ? 7.834 6.552 -11.416 1.00 72.81 103 ALA A O 1
ATOM 859 N N . ILE A 1 104 ? 9.808 7.407 -10.774 1.00 79.50 104 ILE A N 1
ATOM 860 C CA . ILE A 1 104 ? 10.483 7.308 -12.077 1.00 79.50 104 ILE A CA 1
ATOM 861 C C . ILE A 1 104 ? 10.447 5.857 -12.592 1.00 79.50 104 ILE A C 1
ATOM 863 O O . ILE A 1 104 ? 9.975 5.591 -13.698 1.00 79.50 104 ILE A O 1
ATOM 867 N N . LYS A 1 105 ? 10.841 4.876 -11.764 1.00 78.56 105 LYS A N 1
ATOM 868 C CA . LYS A 1 105 ? 10.774 3.443 -12.121 1.00 78.56 105 LYS A CA 1
ATOM 869 C C . LYS A 1 105 ? 9.345 2.952 -12.377 1.00 78.56 105 LYS A C 1
ATOM 871 O O . LYS A 1 105 ? 9.161 2.017 -13.156 1.00 78.56 105 LYS A O 1
ATOM 876 N N . ARG A 1 106 ? 8.331 3.536 -11.729 1.00 71.06 106 ARG A N 1
ATOM 877 C CA . ARG A 1 106 ? 6.912 3.241 -11.985 1.00 71.06 106 ARG A CA 1
ATOM 878 C C . ARG A 1 106 ? 6.470 3.815 -13.330 1.00 71.06 106 ARG A C 1
ATOM 880 O O . ARG A 1 106 ? 5.838 3.074 -14.072 1.00 71.06 106 ARG A O 1
ATOM 887 N N . TYR A 1 107 ? 6.820 5.064 -13.630 1.00 74.56 107 TYR A N 1
ATOM 888 C CA . TYR A 1 107 ? 6.485 5.771 -14.871 1.00 74.56 107 TYR A CA 1
ATOM 889 C C . TYR A 1 107 ? 7.033 5.031 -16.104 1.00 74.56 107 TYR A C 1
ATOM 891 O O . TYR A 1 107 ? 6.280 4.704 -17.019 1.00 74.56 107 TYR A O 1
ATOM 899 N N . VAL A 1 108 ? 8.296 4.590 -16.044 1.00 76.81 108 VAL A N 1
ATOM 900 C CA . VAL A 1 108 ? 8.891 3.723 -17.079 1.00 76.81 108 VAL A CA 1
ATOM 901 C C . VAL A 1 108 ? 8.184 2.362 -17.163 1.00 76.81 108 VAL A C 1
ATOM 903 O O . VAL A 1 108 ? 7.850 1.888 -18.245 1.00 76.81 108 VAL A O 1
ATOM 906 N N . ARG A 1 109 ? 7.875 1.726 -16.023 1.00 69.06 109 ARG A N 1
ATOM 907 C CA . ARG A 1 109 ? 7.212 0.404 -15.991 1.00 69.06 109 ARG A CA 1
ATOM 908 C C . ARG A 1 109 ? 5.794 0.404 -16.575 1.00 69.06 109 ARG A C 1
ATOM 910 O O . ARG A 1 109 ? 5.342 -0.651 -17.019 1.00 69.06 109 ARG A O 1
ATOM 917 N N . ILE A 1 110 ? 5.079 1.528 -16.532 1.00 60.66 110 ILE A N 1
ATOM 918 C CA . ILE A 1 110 ? 3.736 1.652 -17.128 1.00 60.66 110 ILE A CA 1
ATOM 919 C C . ILE A 1 110 ? 3.769 2.027 -18.619 1.00 60.66 110 ILE A C 1
ATOM 921 O O . ILE A 1 110 ? 2.707 2.103 -19.226 1.00 60.66 110 ILE A O 1
ATOM 925 N N . GLY A 1 111 ? 4.960 2.165 -19.215 1.00 65.69 111 GLY A N 1
ATOM 926 C CA . GLY A 1 111 ? 5.150 2.321 -20.660 1.00 65.69 111 GLY A CA 1
ATOM 927 C C . GLY A 1 111 ? 5.460 3.741 -21.131 1.00 65.69 111 GLY A C 1
ATOM 928 O O . GLY A 1 111 ? 5.495 3.960 -22.338 1.00 65.69 111 GLY A O 1
ATOM 929 N N . PHE A 1 112 ? 5.692 4.698 -20.226 1.00 72.62 112 PHE A N 1
ATOM 930 C CA . PHE A 1 112 ? 6.150 6.031 -20.614 1.00 72.62 112 PHE A CA 1
ATOM 931 C C . PHE A 1 112 ? 7.674 6.076 -20.751 1.00 72.62 112 PHE A C 1
ATOM 933 O O . PHE A 1 112 ? 8.411 5.610 -19.882 1.00 72.62 112 PHE A O 1
ATOM 940 N N . GLU A 1 113 ? 8.149 6.682 -21.832 1.00 79.88 113 GLU A N 1
ATOM 941 C CA . GLU A 1 113 ? 9.567 6.966 -22.038 1.00 79.88 113 GLU A CA 1
ATOM 942 C C . GLU A 1 113 ? 9.957 8.269 -21.325 1.00 79.88 113 GLU A C 1
ATOM 944 O O . GLU A 1 113 ? 9.137 9.175 -21.171 1.00 79.88 113 GLU A O 1
ATOM 949 N N . ILE A 1 114 ? 11.218 8.369 -20.900 1.00 82.25 114 ILE A N 1
ATOM 950 C CA . ILE A 1 114 ? 11.804 9.598 -20.350 1.00 82.25 114 ILE A CA 1
ATOM 951 C C . ILE A 1 114 ? 12.803 10.105 -21.385 1.00 82.25 114 ILE A C 1
ATOM 953 O O . ILE A 1 114 ? 13.843 9.480 -21.588 1.00 82.25 114 ILE A O 1
ATOM 957 N N . LYS A 1 115 ? 12.461 11.202 -22.064 1.00 82.19 115 LYS A N 1
ATOM 958 C CA . LYS A 1 115 ? 13.278 11.818 -23.125 1.00 82.19 115 LYS A CA 1
ATOM 959 C C . LYS A 1 115 ? 13.842 13.166 -22.700 1.00 82.19 115 LYS A C 1
ATOM 961 O O . LYS A 1 115 ? 14.948 13.523 -23.091 1.00 82.19 115 LYS A O 1
ATOM 966 N N . GLU A 1 116 ? 13.096 13.889 -21.876 1.00 83.31 116 GLU A N 1
ATOM 967 C CA . GLU A 1 116 ? 13.446 15.206 -21.347 1.00 83.31 116 GLU A CA 1
ATOM 968 C C . GLU A 1 116 ? 13.196 15.265 -19.831 1.00 83.31 116 GLU A C 1
ATOM 970 O O . GLU A 1 116 ? 12.401 14.499 -19.287 1.00 83.31 116 GLU A O 1
ATOM 975 N N . GLY A 1 117 ? 13.836 16.195 -19.114 1.00 76.56 117 GLY A N 1
ATOM 976 C CA . GLY A 1 117 ? 13.627 16.332 -17.663 1.00 76.56 117 GLY A CA 1
ATOM 977 C C . GLY A 1 117 ? 12.193 16.717 -17.272 1.00 76.56 117 GLY A C 1
ATOM 978 O O . GLY A 1 117 ? 11.727 16.378 -16.188 1.00 76.56 117 GLY A O 1
ATOM 979 N N . ASN A 1 118 ? 11.430 17.300 -18.195 1.00 80.31 118 ASN A N 1
ATOM 980 C CA . ASN A 1 118 ? 9.989 17.503 -18.049 1.00 80.31 118 ASN A CA 1
ATOM 981 C C . ASN A 1 118 ? 9.203 16.170 -17.941 1.00 80.31 118 ASN A C 1
ATOM 983 O O . ASN A 1 118 ? 8.144 16.134 -17.319 1.00 80.31 118 ASN A O 1
ATOM 987 N N . ASP A 1 119 ? 9.712 15.046 -18.463 1.00 80.88 119 ASP A N 1
ATOM 988 C CA . ASP A 1 119 ? 9.131 13.715 -18.210 1.00 80.88 119 ASP A CA 1
ATOM 989 C C . ASP A 1 119 ? 9.423 13.217 -16.789 1.00 80.88 119 ASP A C 1
ATOM 991 O O . ASP A 1 119 ? 8.582 12.554 -16.181 1.00 80.88 119 ASP A O 1
ATOM 995 N N . ILE A 1 120 ? 10.575 13.593 -16.224 1.00 79.50 120 ILE A N 1
ATOM 996 C CA . ILE A 1 120 ? 10.891 13.360 -14.809 1.00 79.50 120 ILE A CA 1
ATOM 997 C C . ILE A 1 120 ? 9.937 14.185 -13.935 1.00 79.50 120 ILE A C 1
ATOM 999 O O . ILE A 1 120 ? 9.364 13.652 -12.988 1.00 79.50 120 ILE A O 1
ATOM 1003 N N . GLU A 1 121 ? 9.666 15.445 -14.288 1.00 80.94 121 GLU A N 1
ATOM 1004 C CA . GLU A 1 121 ? 8.643 16.243 -13.602 1.00 80.94 121 GLU A CA 1
ATOM 1005 C C . GLU A 1 121 ? 7.239 15.639 -13.685 1.00 80.94 121 GLU A C 1
ATOM 1007 O O . GLU A 1 121 ? 6.511 15.710 -12.699 1.00 80.94 121 GLU A O 1
ATOM 1012 N N . LYS A 1 122 ? 6.834 15.046 -14.818 1.00 75.00 122 LYS A N 1
ATOM 1013 C CA . LYS A 1 122 ? 5.549 14.324 -14.932 1.00 75.00 122 LYS A CA 1
ATOM 1014 C C . LYS A 1 122 ? 5.534 13.111 -13.995 1.00 75.00 122 LYS A C 1
ATOM 1016 O O . LYS A 1 122 ? 4.645 13.006 -13.152 1.00 75.00 122 LYS A O 1
ATOM 1021 N N . ALA A 1 123 ? 6.575 12.277 -14.049 1.00 75.69 123 ALA A N 1
ATOM 1022 C CA . ALA A 1 123 ? 6.737 11.113 -13.177 1.00 75.69 123 ALA A CA 1
ATOM 1023 C C . ALA A 1 123 ? 6.719 11.467 -11.675 1.00 75.69 123 ALA A C 1
ATOM 1025 O O . ALA A 1 123 ? 6.227 10.685 -10.861 1.00 75.69 123 ALA A O 1
ATOM 1026 N N . ILE A 1 124 ? 7.244 12.641 -11.307 1.00 71.62 124 ILE A N 1
ATOM 1027 C CA . ILE A 1 124 ? 7.267 13.166 -9.934 1.00 71.62 124 ILE A CA 1
ATOM 1028 C C . ILE A 1 124 ? 5.947 13.873 -9.571 1.00 71.62 124 ILE A C 1
ATOM 1030 O O . ILE A 1 124 ? 5.492 13.738 -8.439 1.00 71.62 124 ILE A O 1
ATOM 1034 N N . LYS A 1 125 ? 5.260 14.564 -10.493 1.00 64.56 125 LYS A N 1
ATOM 1035 C CA . LYS A 1 125 ? 3.908 15.120 -10.255 1.00 64.56 125 LYS A CA 1
ATOM 1036 C C . LYS A 1 125 ? 2.897 14.003 -9.958 1.00 64.56 125 LYS A C 1
ATOM 1038 O O . LYS A 1 125 ? 2.087 14.146 -9.038 1.00 64.56 125 LYS A O 1
ATOM 1043 N N . ASP A 1 126 ? 3.049 12.851 -10.612 1.00 53.38 126 ASP A N 1
ATOM 1044 C CA . ASP A 1 126 ? 2.293 11.617 -10.353 1.00 53.38 126 ASP A CA 1
ATOM 1045 C C . ASP A 1 126 ? 2.641 10.921 -9.011 1.00 53.38 126 ASP A C 1
ATOM 1047 O O . ASP A 1 126 ? 2.028 9.906 -8.661 1.00 53.38 126 ASP A O 1
ATOM 1051 N N . LEU A 1 127 ? 3.553 11.474 -8.187 1.00 48.34 127 LEU A N 1
ATOM 1052 C CA . LEU A 1 127 ? 3.668 11.102 -6.763 1.00 48.34 127 LEU A CA 1
ATOM 1053 C C . LEU A 1 127 ? 2.379 11.396 -5.984 1.00 48.34 127 LEU A C 1
ATOM 1055 O O . LEU A 1 127 ? 2.137 10.760 -4.958 1.00 48.34 127 LEU A O 1
ATOM 1059 N N . ARG A 1 128 ? 1.518 12.299 -6.480 1.00 54.41 128 ARG A N 1
ATOM 1060 C CA . ARG A 1 128 ? 0.139 12.489 -5.995 1.00 54.41 128 ARG A CA 1
ATOM 1061 C C . ARG A 1 128 ? -0.784 11.353 -6.456 1.00 54.41 128 ARG A C 1
ATOM 1063 O O . ARG A 1 128 ? -1.864 11.584 -6.991 1.00 54.41 128 ARG A O 1
ATOM 1070 N N . GLY A 1 129 ? -0.352 10.113 -6.249 1.00 63.22 129 GLY A N 1
ATOM 1071 C CA . GLY A 1 129 ? -1.201 8.948 -6.439 1.00 63.22 129 GLY A CA 1
ATOM 1072 C C . GLY A 1 129 ? -2.335 8.943 -5.418 1.00 63.22 129 GLY A C 1
ATOM 1073 O O . GLY A 1 129 ? -2.132 9.297 -4.257 1.00 63.22 129 GLY A O 1
ATOM 1074 N N . TRP A 1 130 ? -3.518 8.502 -5.838 1.00 78.19 130 TRP A N 1
ATOM 1075 C CA . TRP A 1 130 ? -4.656 8.366 -4.934 1.00 78.19 130 TRP A CA 1
ATOM 1076 C C . TRP A 1 130 ? -4.376 7.340 -3.836 1.00 78.19 130 TRP A C 1
ATOM 1078 O O . TRP A 1 130 ? -3.863 6.247 -4.106 1.00 78.19 130 TRP A O 1
ATOM 1088 N N . THR A 1 131 ? -4.759 7.664 -2.603 1.00 82.25 131 THR A N 1
ATOM 1089 C CA . THR A 1 131 ? -4.907 6.645 -1.565 1.00 82.25 131 THR A CA 1
ATOM 1090 C C . THR A 1 131 ? -6.214 5.898 -1.761 1.00 82.25 131 THR A C 1
ATOM 1092 O O . THR A 1 131 ? -7.176 6.432 -2.308 1.00 82.25 131 THR A O 1
ATOM 1095 N N . LEU A 1 132 ? -6.242 4.651 -1.297 1.00 86.81 132 LEU A N 1
ATOM 1096 C CA . LEU A 1 132 ? -7.455 3.860 -1.164 1.00 86.81 132 LEU A CA 1
ATOM 1097 C C . LEU A 1 132 ? -7.488 3.291 0.253 1.00 86.81 132 LEU A C 1
ATOM 1099 O O . LEU A 1 132 ? -6.498 2.719 0.716 1.00 86.81 132 LEU A O 1
ATOM 1103 N N . HIS A 1 133 ? -8.610 3.462 0.937 1.00 89.12 133 HIS A N 1
ATOM 1104 C CA . HIS A 1 133 ? -8.860 2.897 2.254 1.00 89.12 133 HIS A CA 1
ATOM 1105 C C . HIS A 1 133 ? -10.147 2.079 2.201 1.00 89.12 133 HIS A C 1
ATOM 1107 O O . HIS A 1 133 ? -11.158 2.548 1.685 1.00 89.12 133 HIS A O 1
ATOM 1113 N N . SER A 1 134 ? -10.112 0.865 2.740 1.00 89.94 134 SER A N 1
ATOM 1114 C CA . SER A 1 134 ? -11.215 -0.090 2.631 1.00 89.94 134 SER A CA 1
ATOM 1115 C C . SER A 1 134 ? -11.730 -0.458 4.018 1.00 89.94 134 SER A C 1
ATOM 1117 O O . SER A 1 134 ? -10.944 -0.744 4.918 1.00 89.94 134 SER A O 1
ATOM 1119 N N . ILE A 1 135 ? -13.047 -0.514 4.182 1.00 90.94 135 ILE A N 1
ATOM 1120 C CA . ILE A 1 135 ? -13.725 -1.004 5.384 1.00 90.94 135 ILE A CA 1
ATOM 1121 C C . ILE A 1 135 ? -14.600 -2.180 4.963 1.00 90.94 135 ILE A C 1
ATOM 1123 O O . ILE A 1 135 ? -15.555 -2.016 4.207 1.00 90.94 135 ILE A O 1
ATOM 1127 N N . LEU A 1 136 ? -14.280 -3.378 5.454 1.00 89.38 136 LEU A N 1
ATOM 1128 C CA . LEU A 1 136 ? -15.071 -4.576 5.188 1.00 89.38 136 LEU A CA 1
ATOM 1129 C C . LEU A 1 136 ? -16.026 -4.828 6.358 1.00 89.38 136 LEU A C 1
ATOM 1131 O O . LEU A 1 136 ? -15.629 -5.340 7.405 1.00 89.38 136 LEU A O 1
ATOM 1135 N N . MET A 1 137 ? -17.284 -4.442 6.178 1.00 88.56 137 MET A N 1
ATOM 1136 C CA . MET A 1 137 ? -18.324 -4.525 7.191 1.00 88.56 137 MET A CA 1
ATOM 1137 C C . MET A 1 137 ? -19.095 -5.840 7.085 1.00 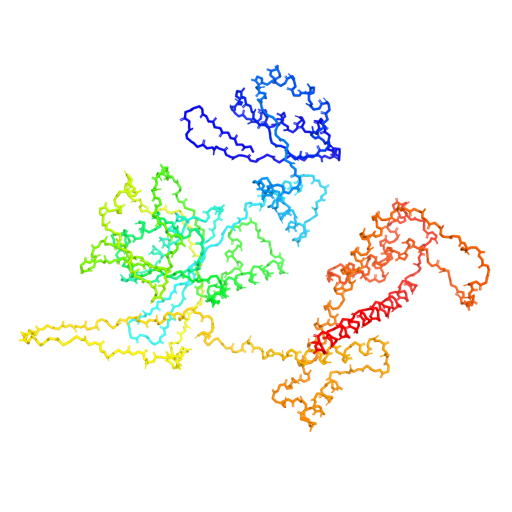88.56 137 MET A C 1
ATOM 1139 O O . MET A 1 137 ? -19.548 -6.228 6.009 1.00 88.56 137 MET A O 1
ATOM 1143 N N . TYR A 1 138 ? -19.291 -6.493 8.227 1.00 85.62 138 TYR A N 1
ATOM 1144 C CA . TYR A 1 138 ? -20.066 -7.721 8.355 1.00 85.62 138 TYR A CA 1
ATOM 1145 C C . TYR A 1 138 ? -21.296 -7.429 9.203 1.00 85.62 138 TYR A C 1
ATOM 1147 O O . TYR A 1 138 ? -21.176 -6.996 10.347 1.00 85.62 138 TYR A O 1
ATOM 1155 N N . THR A 1 139 ? -22.476 -7.678 8.649 1.00 82.88 139 THR A N 1
ATOM 1156 C CA . THR A 1 139 ? -23.754 -7.499 9.343 1.00 82.88 139 THR A CA 1
ATOM 1157 C C . THR A 1 139 ? -24.523 -8.811 9.373 1.00 82.88 139 THR A C 1
ATOM 1159 O O . THR A 1 139 ? -24.483 -9.600 8.427 1.00 82.88 139 THR A O 1
ATOM 1162 N N . LYS A 1 140 ? -25.223 -9.048 10.480 1.00 76.06 140 LYS A N 1
ATOM 1163 C CA . LYS A 1 140 ? -26.145 -10.167 10.663 1.00 76.06 140 LYS A CA 1
ATOM 1164 C C . LYS A 1 140 ? -27.504 -9.577 11.020 1.00 76.06 140 LYS A C 1
ATOM 1166 O O . LYS A 1 140 ? -27.569 -8.744 11.921 1.00 76.06 140 LYS A O 1
ATOM 1171 N N . GLN A 1 141 ? -28.563 -9.985 10.328 1.00 68.94 141 GLN A N 1
ATOM 1172 C CA . GLN A 1 141 ? -29.920 -9.656 10.761 1.00 68.94 141 GLN A CA 1
ATOM 1173 C C . GLN A 1 141 ? -30.369 -10.623 11.861 1.00 68.94 141 GLN A C 1
ATOM 1175 O O . GLN A 1 141 ? -29.876 -11.749 11.968 1.00 68.94 141 GLN A O 1
ATOM 1180 N N . GLU A 1 142 ? -31.283 -10.167 12.709 1.00 63.28 142 GLU A N 1
ATOM 1181 C CA . GLU A 1 142 ? -31.834 -10.980 13.788 1.00 63.28 142 GLU A CA 1
ATOM 1182 C C . GLU A 1 142 ? -32.487 -12.243 13.195 1.00 63.28 142 GLU A C 1
ATOM 1184 O O . GLU A 1 142 ? -33.286 -12.163 12.264 1.00 63.28 142 GLU A O 1
ATOM 1189 N N . ASN A 1 143 ? -32.086 -13.416 13.693 1.00 62.38 143 ASN A N 1
ATOM 1190 C CA . ASN A 1 143 ? -32.469 -14.747 13.195 1.00 62.38 143 ASN A CA 1
ATOM 1191 C C . ASN A 1 143 ? -31.989 -15.165 11.780 1.00 62.38 143 ASN A C 1
ATOM 1193 O O . ASN A 1 143 ? -32.373 -16.242 11.331 1.00 62.38 143 ASN A O 1
ATOM 1197 N N . ASP A 1 144 ? -31.113 -14.417 11.092 1.00 66.19 144 ASP A N 1
ATOM 1198 C CA . ASP A 1 144 ? -30.517 -14.888 9.822 1.00 66.19 144 ASP A CA 1
ATOM 1199 C C . ASP A 1 144 ? -29.323 -15.840 10.067 1.00 66.19 144 ASP A C 1
ATOM 1201 O O . ASP A 1 144 ? -28.437 -15.563 10.878 1.00 66.19 144 ASP A O 1
ATOM 1205 N N . GLU A 1 145 ? -29.253 -16.956 9.337 1.00 69.88 145 GLU A N 1
ATOM 1206 C CA . GLU A 1 145 ? -28.087 -17.855 9.302 1.00 69.88 145 GLU A CA 1
ATOM 1207 C C . GLU A 1 145 ? -26.994 -17.386 8.324 1.00 69.88 145 GLU A C 1
ATOM 1209 O O . GLU A 1 145 ? -26.024 -18.103 8.065 1.00 69.88 145 GLU A O 1
ATOM 1214 N N . LYS A 1 146 ? -27.131 -16.193 7.743 1.00 75.75 146 LYS A N 1
ATOM 1215 C CA . LYS A 1 146 ? -26.193 -15.618 6.778 1.00 75.75 146 LYS A CA 1
ATOM 1216 C C . LYS A 1 146 ? -25.617 -14.299 7.289 1.00 75.75 146 LYS A C 1
ATOM 1218 O O . LYS A 1 146 ? -26.263 -13.530 7.993 1.00 75.75 146 LYS A O 1
ATOM 1223 N N . LEU A 1 147 ? -24.371 -14.040 6.904 1.00 79.19 147 LEU A N 1
ATOM 1224 C CA . LEU A 1 147 ? -23.710 -12.750 7.066 1.00 79.19 147 LEU A CA 1
ATOM 1225 C C . LEU A 1 147 ? -23.784 -11.990 5.745 1.00 79.19 147 LEU A C 1
ATOM 1227 O O . LEU A 1 147 ? -23.384 -12.519 4.703 1.00 79.19 147 LEU A O 1
ATOM 1231 N N . ASN A 1 148 ? -24.262 -10.751 5.800 1.00 82.75 148 ASN A N 1
ATOM 1232 C CA . ASN A 1 148 ? -24.170 -9.801 4.701 1.00 82.75 148 ASN A CA 1
ATOM 1233 C C . ASN A 1 148 ? -22.864 -9.009 4.837 1.00 82.75 148 ASN A C 1
ATOM 1235 O O . ASN A 1 148 ? -22.570 -8.460 5.903 1.00 82.75 148 ASN A O 1
ATOM 1239 N N . ILE A 1 149 ? -22.081 -8.979 3.764 1.00 86.00 149 ILE A N 1
ATOM 1240 C CA . ILE A 1 149 ? -20.764 -8.355 3.697 1.00 86.00 149 ILE A CA 1
ATOM 1241 C C . ILE A 1 149 ? -20.847 -7.170 2.736 1.00 86.00 149 ILE A C 1
ATOM 1243 O O . ILE A 1 149 ? -21.268 -7.318 1.590 1.00 86.00 149 ILE A O 1
ATOM 1247 N N . ALA A 1 150 ? -20.412 -6.003 3.200 1.00 88.44 150 ALA A N 1
ATOM 1248 C CA . ALA A 1 150 ? -20.269 -4.804 2.386 1.00 88.44 150 ALA A CA 1
ATOM 1249 C C . ALA A 1 150 ? -18.827 -4.299 2.479 1.00 88.44 150 ALA A C 1
ATOM 1251 O O . ALA A 1 150 ? -18.270 -4.202 3.572 1.00 88.44 150 ALA A O 1
ATOM 1252 N N . ALA A 1 151 ? -18.220 -3.992 1.338 1.00 91.25 151 ALA A N 1
ATOM 1253 C CA . ALA A 1 151 ? -16.923 -3.341 1.262 1.00 91.25 151 ALA A CA 1
ATOM 1254 C C . ALA A 1 151 ? -17.136 -1.864 0.927 1.00 91.25 151 ALA A C 1
ATOM 1256 O O . ALA A 1 151 ? -17.620 -1.545 -0.155 1.00 91.25 151 ALA A O 1
ATOM 1257 N N . PHE A 1 152 ? -16.790 -0.975 1.851 1.00 91.44 152 PHE A N 1
ATOM 1258 C CA . PHE A 1 152 ? -16.775 0.464 1.613 1.00 91.44 152 PHE A CA 1
ATOM 1259 C C . PHE A 1 152 ? -15.348 0.873 1.276 1.00 91.44 152 PHE A C 1
ATOM 1261 O O . PHE A 1 152 ? -14.449 0.726 2.103 1.00 91.44 152 PHE A O 1
ATOM 1268 N N . ASP A 1 153 ? -15.141 1.343 0.055 1.00 92.44 153 ASP A N 1
ATOM 1269 C CA . ASP A 1 153 ? -13.842 1.720 -0.478 1.00 92.44 153 ASP A CA 1
ATOM 1270 C C . ASP A 1 153 ? -13.823 3.232 -0.710 1.00 92.44 153 ASP A C 1
ATOM 1272 O O . ASP A 1 153 ? -14.606 3.776 -1.480 1.00 92.44 153 ASP A O 1
ATOM 1276 N N . HIS A 1 154 ? -12.924 3.931 -0.032 1.00 91.69 154 HIS A N 1
ATOM 1277 C CA . HIS A 1 154 ? -12.800 5.377 -0.126 1.00 91.69 154 HIS A CA 1
ATOM 1278 C C . HIS A 1 154 ? -11.472 5.727 -0.779 1.00 91.69 154 HIS A C 1
ATOM 1280 O O . HIS A 1 154 ? -10.412 5.397 -0.236 1.00 91.69 154 HIS A O 1
ATOM 1286 N N . TRP A 1 155 ? -11.522 6.378 -1.942 1.00 90.75 155 TRP A N 1
ATOM 1287 C CA . TRP A 1 155 ? -10.330 6.932 -2.578 1.00 90.75 155 TRP A CA 1
ATOM 1288 C C . TRP A 1 155 ? -10.174 8.414 -2.238 1.00 90.75 155 TRP A C 1
ATOM 1290 O O . TRP A 1 155 ? -11.155 9.109 -1.978 1.00 90.75 155 TRP A O 1
ATOM 1300 N N . SER A 1 156 ? -8.938 8.906 -2.209 1.00 87.69 156 SER A N 1
ATOM 1301 C CA . SER A 1 156 ? -8.661 10.318 -1.935 1.00 87.69 156 SER A CA 1
ATOM 1302 C C . SER A 1 156 ? -7.421 10.811 -2.668 1.00 87.69 156 SER A C 1
ATOM 1304 O O . SER A 1 156 ? -6.491 10.043 -2.916 1.00 87.69 156 SER A O 1
ATOM 1306 N N . THR A 1 157 ? -7.385 12.108 -2.979 1.00 82.00 157 THR A N 1
ATOM 1307 C CA . THR A 1 157 ? -6.142 12.801 -3.367 1.00 82.00 157 THR A CA 1
ATOM 1308 C C . THR A 1 157 ? -5.263 13.133 -2.155 1.00 82.00 157 THR A C 1
ATOM 1310 O O . THR A 1 157 ? -4.075 13.420 -2.309 1.00 82.00 157 THR A O 1
ATOM 1313 N N . ASP A 1 158 ? -5.818 13.047 -0.944 1.00 79.56 158 ASP A N 1
ATOM 1314 C CA . ASP A 1 158 ? -5.091 13.168 0.312 1.00 79.56 158 ASP A CA 1
ATOM 1315 C C . ASP A 1 158 ? -4.294 11.885 0.594 1.00 79.56 158 ASP A C 1
ATOM 1317 O O . ASP A 1 158 ? -4.846 10.799 0.801 1.00 79.56 158 ASP A O 1
ATOM 1321 N N . THR A 1 159 ? -2.966 12.001 0.603 1.00 73.62 159 THR A N 1
ATOM 1322 C CA . THR A 1 159 ? -2.069 10.861 0.827 1.00 73.62 159 THR A CA 1
ATOM 1323 C C . THR A 1 159 ? -1.800 10.559 2.303 1.00 73.62 159 THR A C 1
ATOM 1325 O O . THR A 1 159 ? -1.203 9.529 2.622 1.00 73.62 159 THR A O 1
ATOM 1328 N N . LYS A 1 160 ? -2.253 11.412 3.232 1.00 78.00 160 LYS A N 1
ATOM 1329 C CA . LYS A 1 160 ? -1.951 11.297 4.663 1.00 78.00 160 LYS A CA 1
ATOM 1330 C C . LYS A 1 160 ? -2.994 10.432 5.382 1.00 78.00 160 LYS A C 1
ATOM 1332 O O . LYS A 1 160 ? -3.938 10.931 5.997 1.00 78.00 160 LYS A O 1
ATOM 1337 N N . GLN A 1 161 ? -2.775 9.118 5.351 1.00 74.44 161 GLN A N 1
ATOM 1338 C CA . GLN A 1 161 ? -3.551 8.140 6.123 1.00 74.44 161 GLN A CA 1
ATOM 1339 C C . GLN A 1 161 ? -3.226 8.231 7.626 1.00 74.44 161 GLN A C 1
ATOM 1341 O O . GLN A 1 161 ? -2.322 7.569 8.129 1.00 74.44 161 GLN A O 1
ATOM 1346 N N . ASP A 1 162 ? -3.961 9.079 8.344 1.00 81.69 162 ASP A N 1
ATOM 1347 C CA . ASP A 1 162 ? -3.869 9.252 9.796 1.00 81.69 162 ASP A CA 1
ATOM 1348 C C . ASP A 1 162 ? -5.177 8.864 10.520 1.00 81.69 162 ASP A C 1
ATOM 1350 O O . ASP A 1 162 ? -6.133 8.351 9.923 1.00 81.69 162 ASP A O 1
ATOM 1354 N N . ALA A 1 163 ? -5.216 9.084 11.838 1.00 84.00 163 ALA A N 1
ATOM 1355 C CA . ALA A 1 163 ? -6.405 8.854 12.659 1.00 84.00 163 ALA A CA 1
ATOM 1356 C C . ALA A 1 163 ? -7.624 9.633 12.143 1.00 84.00 163 ALA A C 1
ATOM 1358 O O . ALA A 1 163 ? -8.720 9.080 12.070 1.00 84.00 163 ALA A O 1
ATOM 1359 N N . TRP A 1 164 ? -7.429 10.887 11.724 1.00 86.81 164 TRP A N 1
ATOM 1360 C CA . TRP A 1 164 ? -8.501 11.726 11.192 1.00 86.81 164 TRP A CA 1
ATOM 1361 C C . TRP A 1 164 ? -9.053 11.201 9.864 1.00 86.81 164 TRP A C 1
ATOM 1363 O O . TRP A 1 164 ? -10.271 11.167 9.677 1.00 86.81 164 TRP A O 1
ATOM 1373 N N . PHE A 1 165 ? -8.186 10.721 8.965 1.00 88.19 165 PHE A N 1
ATOM 1374 C CA . PHE A 1 165 ? -8.607 10.020 7.748 1.00 88.19 165 PHE A CA 1
ATOM 1375 C C . PHE A 1 165 ? -9.451 8.781 8.089 1.00 88.19 165 PHE A C 1
ATOM 1377 O O . PHE A 1 165 ? -10.546 8.600 7.558 1.00 88.19 165 PHE A O 1
ATOM 1384 N N . THR A 1 166 ? -8.974 7.955 9.025 1.00 88.69 166 THR A N 1
ATOM 1385 C CA . THR A 1 166 ? -9.652 6.718 9.453 1.00 88.69 166 THR A CA 1
ATOM 1386 C C . THR A 1 166 ? -11.033 7.017 10.053 1.00 88.69 166 THR A C 1
ATOM 1388 O O . THR A 1 166 ? -12.035 6.429 9.643 1.00 88.69 166 THR A O 1
ATOM 1391 N N . ALA A 1 167 ? -11.121 8.001 10.952 1.00 90.00 167 ALA A N 1
ATOM 1392 C CA . ALA A 1 167 ? -12.376 8.470 11.536 1.00 90.00 167 ALA A CA 1
ATOM 1393 C C . ALA A 1 167 ? -13.346 9.053 10.492 1.00 90.00 167 ALA A C 1
ATOM 1395 O O . ALA A 1 167 ? -14.551 8.818 10.578 1.00 90.00 167 ALA A O 1
ATOM 1396 N N . SER A 1 168 ? -12.830 9.779 9.495 1.00 91.56 168 SER A N 1
ATOM 1397 C CA . SER A 1 168 ? -13.619 10.332 8.384 1.00 91.56 168 SER A CA 1
ATOM 1398 C C . SER A 1 168 ? -14.190 9.234 7.482 1.00 91.56 168 SER A C 1
ATOM 1400 O O . SER A 1 168 ? -15.354 9.293 7.096 1.00 91.56 168 SER A O 1
ATOM 1402 N N . SER A 1 169 ? -13.399 8.197 7.200 1.00 91.69 169 SER A N 1
ATOM 1403 C CA . SER A 1 169 ? -13.829 7.021 6.436 1.00 91.69 169 SER A CA 1
ATOM 1404 C C . SER A 1 169 ? -14.936 6.243 7.161 1.00 91.69 169 SER A C 1
ATOM 1406 O O . SER A 1 169 ? -15.935 5.868 6.554 1.00 91.69 169 SER A O 1
ATOM 1408 N N . LEU A 1 170 ? -14.813 6.057 8.479 1.00 91.75 170 LEU A N 1
ATOM 1409 C CA . LEU A 1 170 ? -15.838 5.395 9.297 1.00 91.75 170 LEU A CA 1
ATOM 1410 C C . LEU A 1 170 ? -17.116 6.242 9.442 1.00 91.75 170 LEU A C 1
ATOM 1412 O O . LEU A 1 170 ? -18.216 5.701 9.353 1.00 91.75 170 LEU A O 1
ATOM 1416 N N . HIS A 1 171 ? -16.988 7.568 9.571 1.00 91.88 171 HIS A N 1
ATOM 1417 C CA . HIS A 1 171 ? -18.120 8.498 9.495 1.00 91.88 171 HIS A CA 1
ATOM 1418 C C . HIS A 1 171 ? -18.897 8.341 8.180 1.00 91.88 171 HIS A C 1
ATOM 1420 O O . HIS A 1 171 ? -20.119 8.216 8.210 1.00 91.88 171 HIS A O 1
ATOM 1426 N N . ALA A 1 172 ? -18.193 8.297 7.042 1.00 91.31 172 ALA A N 1
ATOM 1427 C CA . ALA A 1 172 ? -18.808 8.137 5.726 1.00 91.31 172 ALA A CA 1
ATOM 1428 C C . ALA A 1 172 ? -19.665 6.865 5.640 1.00 91.31 172 ALA A C 1
ATOM 1430 O O . ALA A 1 172 ? -20.819 6.932 5.219 1.00 91.31 172 ALA A O 1
ATOM 1431 N N . VAL A 1 173 ? -19.147 5.729 6.127 1.00 90.81 173 VAL A N 1
ATOM 1432 C CA . VAL A 1 173 ? -19.912 4.472 6.198 1.00 90.81 173 VAL A CA 1
ATOM 1433 C C . VAL A 1 173 ? -21.199 4.658 7.001 1.00 90.81 173 VAL A C 1
ATOM 1435 O O . VAL A 1 173 ? -22.273 4.308 6.516 1.00 90.81 173 VAL A O 1
ATOM 1438 N N . PHE A 1 174 ? -21.127 5.233 8.205 1.00 89.56 174 PHE A N 1
ATOM 1439 C CA . PHE A 1 174 ? -22.307 5.364 9.064 1.00 89.56 174 PHE A CA 1
ATOM 1440 C C . PHE A 1 174 ? -23.382 6.293 8.497 1.00 89.56 174 PHE A C 1
ATOM 1442 O O . PHE A 1 174 ? -24.559 6.035 8.733 1.00 89.56 174 PHE A O 1
ATOM 1449 N N . GLU A 1 175 ? -23.023 7.339 7.753 1.00 87.50 175 GLU A N 1
ATOM 1450 C CA . GLU A 1 175 ? -24.011 8.225 7.123 1.00 87.50 175 GLU A CA 1
ATOM 1451 C C . GLU A 1 175 ? -24.635 7.619 5.847 1.00 87.50 175 GLU A C 1
ATOM 1453 O O . GLU A 1 175 ? -25.774 7.944 5.520 1.00 87.50 175 GLU A O 1
ATOM 1458 N N . ILE A 1 176 ? -23.950 6.689 5.167 1.00 84.75 176 ILE A N 1
ATOM 1459 C CA . ILE A 1 176 ? -24.494 5.936 4.016 1.00 84.75 176 ILE A CA 1
ATOM 1460 C C . ILE A 1 176 ? -25.400 4.771 4.473 1.00 84.75 176 ILE A C 1
ATOM 1462 O O . ILE A 1 176 ? -26.328 4.374 3.763 1.00 84.75 176 ILE A O 1
ATOM 1466 N N . MET A 1 177 ? -25.161 4.203 5.660 1.00 81.81 177 MET A N 1
ATOM 1467 C CA . MET A 1 177 ? -25.947 3.085 6.194 1.00 81.81 177 MET A CA 1
ATOM 1468 C C . MET A 1 177 ? -27.393 3.476 6.529 1.00 81.81 177 MET A C 1
ATOM 1470 O O . MET A 1 177 ? -27.651 4.193 7.493 1.00 81.81 177 MET A O 1
ATOM 1474 N N . SER A 1 178 ? -28.359 2.883 5.819 1.00 78.81 178 SER A N 1
ATOM 1475 C CA . SER A 1 178 ? -29.797 3.100 6.066 1.00 78.81 178 SER A CA 1
ATOM 1476 C C . SER A 1 178 ? -30.255 2.673 7.467 1.00 78.81 178 SER A C 1
ATOM 1478 O O . SER A 1 178 ? -31.190 3.252 8.006 1.00 78.81 178 SER A O 1
ATOM 1480 N N . ASN A 1 179 ? -29.601 1.665 8.054 1.00 80.69 179 ASN A N 1
ATOM 1481 C CA . ASN A 1 179 ? -29.838 1.192 9.418 1.00 80.69 179 ASN A CA 1
ATOM 1482 C C . ASN A 1 179 ? -28.499 1.156 10.163 1.00 80.69 179 ASN A C 1
ATOM 1484 O O . ASN A 1 179 ? -27.663 0.299 9.872 1.00 80.69 179 ASN A O 1
ATOM 1488 N N . LYS A 1 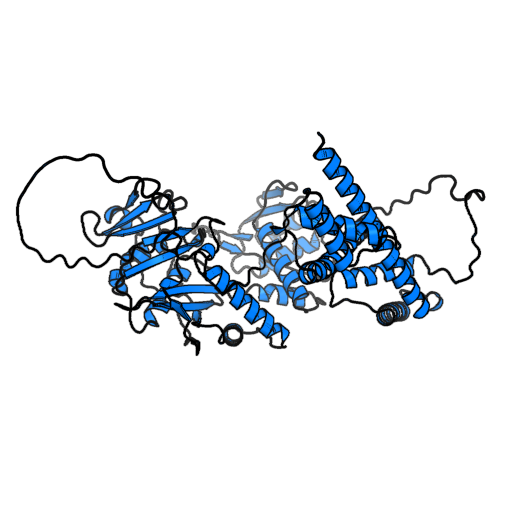180 ? -28.291 2.072 11.114 1.00 84.94 180 LYS A N 1
ATOM 1489 C CA . LYS A 1 180 ? -27.078 2.110 11.948 1.00 84.94 180 LYS A CA 1
ATOM 1490 C C . LYS A 1 180 ? -27.076 0.931 12.943 1.00 84.94 180 LYS A C 1
ATOM 1492 O O . LYS A 1 180 ? -28.129 0.600 13.492 1.00 84.94 180 LYS A O 1
ATOM 1497 N N . PRO A 1 181 ? -25.935 0.253 13.168 1.00 84.44 181 PRO A N 1
ATOM 1498 C CA . PRO A 1 181 ? -25.859 -0.876 14.089 1.00 84.44 181 PRO A CA 1
ATOM 1499 C C . PRO A 1 181 ? -25.873 -0.383 15.542 1.00 84.44 181 PRO A C 1
ATOM 1501 O O . PRO A 1 181 ? -25.196 0.587 15.861 1.00 84.44 181 PRO A O 1
ATOM 1504 N N . LYS A 1 182 ? -26.570 -1.082 16.450 1.00 85.88 182 LYS A N 1
ATOM 1505 C CA . LYS A 1 182 ? -26.576 -0.728 17.888 1.00 85.88 182 LYS A CA 1
ATOM 1506 C C . LYS A 1 182 ? -25.163 -0.694 18.486 1.00 85.88 182 LYS A C 1
ATOM 1508 O O . LYS A 1 182 ? -24.859 0.131 19.341 1.00 85.88 182 LYS A O 1
ATOM 1513 N N . TRP A 1 183 ? -24.304 -1.608 18.039 1.00 88.50 183 TRP A N 1
ATOM 1514 C CA . TRP A 1 183 ? -22.932 -1.743 18.507 1.00 88.50 183 TRP A CA 1
ATOM 1515 C C . TRP A 1 183 ? -22.029 -2.323 17.414 1.00 88.50 183 TRP A C 1
ATOM 1517 O O . TRP A 1 183 ? -22.506 -2.950 16.467 1.00 88.50 183 TRP A O 1
ATOM 1527 N N . ILE A 1 184 ? -20.716 -2.134 17.558 1.00 90.19 184 ILE A N 1
ATOM 1528 C CA . ILE A 1 184 ? -19.689 -2.633 16.634 1.00 90.19 184 ILE A CA 1
ATOM 1529 C C . ILE A 1 184 ? -18.487 -3.243 17.367 1.00 90.19 184 ILE A C 1
ATOM 1531 O O . ILE A 1 184 ? -18.209 -2.933 18.528 1.00 90.19 184 ILE A O 1
ATOM 1535 N N . ILE A 1 185 ? -17.741 -4.078 16.642 1.00 89.50 185 ILE A N 1
ATOM 1536 C CA . ILE A 1 185 ? -16.384 -4.517 16.984 1.00 89.50 185 ILE A CA 1
ATOM 1537 C C . ILE A 1 185 ? -15.498 -4.218 15.774 1.00 89.50 185 ILE A C 1
ATOM 1539 O O . ILE A 1 185 ? -15.818 -4.639 14.662 1.00 89.50 185 ILE A O 1
ATOM 1543 N N . LEU A 1 186 ? -14.395 -3.502 15.986 1.00 89.88 186 LEU A N 1
ATOM 1544 C CA . LEU A 1 186 ? -13.410 -3.203 14.948 1.00 89.88 186 LEU A CA 1
ATOM 1545 C C . LEU A 1 186 ? -12.247 -4.200 14.992 1.00 89.88 186 LEU A C 1
ATOM 1547 O O . LEU A 1 186 ? -11.793 -4.620 16.059 1.00 89.88 186 LEU A O 1
ATOM 1551 N N . ILE A 1 187 ? -11.744 -4.559 13.814 1.00 88.25 187 ILE A N 1
ATOM 1552 C CA . ILE A 1 187 ? -10.541 -5.373 13.638 1.00 88.25 187 ILE A CA 1
ATOM 1553 C C . ILE A 1 187 ? -9.700 -4.705 12.554 1.00 88.25 187 ILE A C 1
ATOM 1555 O O . ILE A 1 187 ? -10.209 -4.448 11.464 1.00 88.25 187 ILE A O 1
ATOM 1559 N N . SER A 1 188 ? -8.428 -4.445 12.840 1.00 84.88 188 SER A N 1
ATOM 1560 C CA . SER A 1 188 ? -7.468 -3.901 11.874 1.00 84.88 188 SER A CA 1
ATOM 1561 C C . SER A 1 188 ? -6.119 -4.608 11.986 1.00 84.88 188 SER A C 1
ATOM 1563 O O . SER A 1 188 ? -5.844 -5.321 12.952 1.00 84.88 188 SER A O 1
ATOM 1565 N N . ASP A 1 189 ? -5.265 -4.413 10.990 1.00 78.62 189 ASP A N 1
ATOM 1566 C CA . ASP A 1 189 ? -3.845 -4.729 11.078 1.00 78.62 189 ASP A CA 1
ATOM 1567 C C . ASP A 1 189 ? -3.146 -3.854 12.134 1.00 78.62 189 ASP A C 1
ATOM 1569 O O . ASP A 1 189 ? -3.641 -2.784 12.502 1.00 78.62 189 ASP A O 1
ATOM 1573 N N . ASN A 1 190 ? -1.984 -4.297 12.623 1.00 72.75 190 ASN A N 1
ATOM 1574 C CA . ASN A 1 190 ? -1.143 -3.559 13.575 1.00 72.75 190 ASN A CA 1
ATOM 1575 C C . ASN A 1 190 ? -0.410 -2.354 12.930 1.00 72.75 190 ASN A C 1
ATOM 1577 O O . ASN A 1 190 ? 0.793 -2.158 13.110 1.00 72.75 190 ASN A O 1
ATOM 1581 N N . GLY A 1 191 ? -1.127 -1.572 12.119 1.00 70.50 191 GLY A N 1
ATOM 1582 C CA . GLY A 1 191 ? -0.628 -0.376 11.448 1.00 70.50 191 GLY A CA 1
ATOM 1583 C C . GLY A 1 191 ? -0.294 0.737 12.455 1.00 70.50 191 GLY A C 1
ATOM 1584 O O . GLY A 1 191 ? -1.162 1.105 13.252 1.00 70.50 191 GLY A O 1
ATOM 1585 N N . PRO A 1 192 ? 0.920 1.327 12.431 1.00 65.88 192 PRO A N 1
ATOM 1586 C CA . PRO A 1 192 ? 1.325 2.350 13.403 1.00 65.88 192 PRO A CA 1
ATOM 1587 C C . PRO A 1 192 ? 0.410 3.582 13.453 1.00 65.88 192 PRO A C 1
ATOM 1589 O O . PRO A 1 192 ? 0.294 4.223 14.494 1.00 65.88 192 PRO A O 1
ATOM 1592 N N . HIS A 1 193 ? -0.263 3.909 12.347 1.00 69.50 193 HIS A N 1
ATOM 1593 C CA . HIS A 1 193 ? -1.181 5.046 12.228 1.00 69.50 193 HIS A CA 1
ATOM 1594 C C . HIS A 1 193 ? -2.499 4.875 13.000 1.00 69.50 193 HIS A C 1
ATOM 1596 O O . HIS A 1 193 ? -3.146 5.882 13.297 1.00 69.50 193 HIS A O 1
ATOM 1602 N N . TYR A 1 194 ? -2.881 3.647 13.374 1.00 77.62 194 TYR A N 1
ATOM 1603 C CA . TYR A 1 194 ? -4.060 3.399 14.214 1.00 77.62 194 TYR A CA 1
ATOM 1604 C C . TYR A 1 194 ? -3.775 3.509 15.719 1.00 77.62 194 TYR A C 1
ATOM 1606 O O . TYR A 1 194 ? -4.692 3.788 16.493 1.00 77.62 194 TYR A O 1
ATOM 1614 N N . HIS A 1 195 ? -2.516 3.343 16.145 1.00 78.31 195 HIS A N 1
ATOM 1615 C CA . HIS A 1 195 ? -2.070 3.471 17.545 1.00 78.31 195 HIS A CA 1
ATOM 1616 C C . HIS A 1 195 ? -1.956 4.935 17.983 1.00 78.31 195 HIS A C 1
ATOM 1618 O O . HIS A 1 195 ? -0.927 5.401 18.471 1.00 78.31 195 HIS A O 1
ATOM 1624 N N . ASN A 1 196 ? -3.037 5.684 17.784 1.00 85.19 196 ASN A N 1
ATOM 1625 C CA . ASN A 1 196 ? -3.112 7.113 18.030 1.00 85.19 196 ASN A CA 1
ATOM 1626 C C . ASN A 1 196 ? -4.169 7.417 19.100 1.00 85.19 196 ASN A C 1
ATOM 1628 O O . ASN A 1 196 ? -5.321 6.992 19.013 1.00 85.19 196 ASN A O 1
ATOM 1632 N N . THR A 1 197 ? -3.776 8.214 20.095 1.00 86.81 197 THR A N 1
ATOM 1633 C CA . THR A 1 197 ? -4.666 8.663 21.174 1.00 86.81 197 THR A CA 1
ATOM 1634 C C . THR A 1 197 ? -5.858 9.449 20.635 1.00 86.81 197 THR A C 1
ATOM 1636 O O . THR A 1 197 ? -6.965 9.266 21.123 1.00 86.81 197 THR A O 1
ATOM 1639 N N . GLU A 1 198 ? -5.664 10.251 19.586 1.00 86.38 198 GLU A N 1
ATOM 1640 C CA . GLU A 1 198 ? -6.740 10.983 18.909 1.00 86.38 198 GLU A CA 1
ATOM 1641 C C . GLU A 1 198 ? -7.879 10.063 18.458 1.00 86.38 198 GLU A C 1
ATOM 1643 O O . GLU A 1 198 ? -9.045 10.363 18.702 1.00 86.38 198 GLU A O 1
ATOM 1648 N N . MET A 1 199 ? -7.553 8.906 17.874 1.00 87.75 199 MET A N 1
ATOM 1649 C CA . MET A 1 199 ? -8.561 7.946 17.430 1.00 87.75 199 MET A CA 1
ATOM 1650 C C . MET A 1 199 ? -9.312 7.328 18.618 1.00 87.75 199 MET A C 1
ATOM 1652 O O . MET A 1 199 ? -10.538 7.220 18.588 1.00 87.75 199 MET A O 1
ATOM 1656 N N . MET A 1 200 ? -8.596 6.985 19.694 1.00 88.69 200 MET A N 1
ATOM 1657 C CA . MET A 1 200 ? -9.203 6.409 20.902 1.00 88.69 200 MET A CA 1
ATOM 1658 C C . MET A 1 200 ? -10.154 7.393 21.605 1.00 88.69 200 MET A C 1
ATOM 1660 O O . MET A 1 200 ? -11.180 6.972 22.144 1.00 88.69 200 MET A O 1
ATOM 1664 N N . LEU A 1 201 ? -9.839 8.695 21.553 1.00 87.94 201 LEU A N 1
ATOM 1665 C CA . LEU A 1 201 ? -10.706 9.785 22.013 1.00 87.94 201 LEU A CA 1
ATOM 1666 C C . LEU A 1 201 ? -11.930 9.958 21.104 1.00 87.94 201 LEU A C 1
ATOM 1668 O O . LEU A 1 201 ? -13.054 9.977 21.596 1.00 87.94 201 LEU A O 1
ATOM 1672 N N . ILE A 1 202 ? -11.731 10.027 19.783 1.00 88.56 202 ILE A N 1
ATOM 1673 C CA . ILE A 1 202 ? -12.811 10.134 18.786 1.00 88.56 202 ILE A CA 1
ATOM 1674 C C . ILE A 1 202 ? -13.857 9.031 18.982 1.00 88.56 202 ILE A C 1
ATOM 1676 O O . ILE A 1 202 ? -15.055 9.307 18.955 1.00 88.56 202 ILE A O 1
ATOM 1680 N N . MET A 1 203 ? -13.416 7.796 19.220 1.00 89.62 203 MET A N 1
ATOM 1681 C CA . MET A 1 203 ? -14.303 6.643 19.385 1.00 89.62 203 MET A CA 1
ATOM 1682 C C . MET A 1 203 ? -15.124 6.661 20.677 1.00 89.62 203 MET A C 1
ATOM 1684 O O . MET A 1 203 ? -16.227 6.116 20.691 1.00 89.62 203 MET A O 1
ATOM 1688 N N . ALA A 1 204 ? -14.656 7.337 21.731 1.00 88.31 204 ALA A N 1
ATOM 1689 C CA . ALA A 1 204 ? -15.428 7.488 22.965 1.00 88.31 204 ALA A CA 1
ATOM 1690 C C . ALA A 1 204 ? -16.733 8.281 22.751 1.00 88.31 204 ALA A C 1
ATOM 1692 O O . ALA A 1 204 ? -17.720 8.033 23.440 1.00 88.31 204 ALA A O 1
ATOM 1693 N N . HIS A 1 205 ? -16.773 9.169 21.752 1.00 89.06 205 HIS A N 1
ATOM 1694 C CA . HIS A 1 205 ? -17.962 9.948 21.403 1.00 89.06 205 HIS A CA 1
ATOM 1695 C C . HIS A 1 205 ? -18.914 9.244 20.418 1.00 89.06 205 HIS A C 1
ATOM 1697 O O . HIS A 1 205 ? -19.942 9.806 20.052 1.00 89.06 205 HIS A O 1
ATOM 1703 N N . TRP A 1 206 ? -18.634 8.024 19.944 1.00 90.56 206 TRP A N 1
ATOM 1704 C CA . TRP A 1 206 ? -19.459 7.419 18.881 1.00 90.56 206 TRP A CA 1
ATOM 1705 C C . TRP A 1 206 ? -20.884 7.062 19.314 1.00 90.56 206 TRP A C 1
ATOM 1707 O O . TRP A 1 206 ? -21.805 7.161 18.498 1.00 90.56 206 TRP A O 1
ATOM 1717 N N . LYS A 1 207 ? -21.087 6.749 20.600 1.00 89.94 207 LYS A N 1
ATOM 1718 C CA . LYS A 1 207 ? -22.429 6.552 21.163 1.00 89.94 207 LYS A CA 1
ATOM 1719 C C . LYS A 1 207 ? -23.231 7.855 21.148 1.00 89.94 207 LYS A C 1
ATOM 1721 O O . LYS A 1 207 ? -24.384 7.853 20.745 1.00 89.94 207 LYS A O 1
ATOM 1726 N N . GLU A 1 208 ? -22.601 8.975 21.488 1.00 90.44 208 GLU A N 1
ATOM 1727 C CA . GLU A 1 208 ? -23.201 10.313 21.417 1.00 90.44 208 GLU A CA 1
ATOM 1728 C C . GLU A 1 208 ? -23.476 10.745 19.962 1.00 90.44 208 GLU A C 1
ATOM 1730 O O . GLU A 1 208 ? -24.543 11.262 19.641 1.00 90.44 208 GLU A O 1
ATOM 1735 N N . TRP A 1 209 ? -22.520 10.523 19.057 1.00 91.69 209 TRP A N 1
ATOM 1736 C CA . TRP A 1 209 ? -22.556 11.070 17.697 1.00 91.69 209 TRP A CA 1
ATOM 1737 C C . TRP A 1 209 ? -23.363 10.258 16.684 1.00 91.69 209 TRP A C 1
ATOM 1739 O O . TRP A 1 209 ? -23.755 10.825 15.656 1.00 91.69 209 TRP A O 1
ATOM 1749 N N . TYR A 1 210 ? -23.549 8.955 16.909 1.00 90.38 210 TYR A N 1
ATOM 1750 C CA . TYR A 1 210 ? -24.184 8.040 15.951 1.00 90.38 210 TYR A CA 1
ATOM 1751 C C . TYR A 1 210 ? -25.182 7.053 16.584 1.00 90.38 210 TYR A C 1
ATOM 1753 O O . TYR A 1 210 ? -25.791 6.293 15.837 1.00 90.38 210 TYR A O 1
ATOM 1761 N N . ASP A 1 211 ? -25.337 7.046 17.915 1.00 91.12 211 ASP A N 1
ATOM 1762 C CA . ASP A 1 211 ? -26.016 6.000 18.709 1.00 91.12 211 ASP A CA 1
ATOM 1763 C C . ASP A 1 211 ? -25.354 4.599 18.639 1.00 91.12 211 ASP A C 1
ATOM 1765 O O . ASP A 1 211 ? -25.945 3.583 19.007 1.00 91.12 211 ASP A O 1
ATOM 1769 N N . ILE A 1 212 ? -24.083 4.537 18.219 1.00 90.56 212 ILE A N 1
ATOM 1770 C CA . ILE A 1 212 ? -23.335 3.285 18.012 1.00 90.56 212 ILE A CA 1
ATOM 1771 C C . ILE A 1 212 ? -22.373 3.030 19.176 1.00 90.56 212 ILE A C 1
ATOM 1773 O O . ILE A 1 212 ? -21.477 3.828 19.451 1.00 90.56 212 ILE A O 1
ATOM 1777 N N . GLU A 1 213 ? -22.502 1.878 19.829 1.00 90.81 213 GLU A N 1
ATOM 1778 C CA . GLU A 1 213 ? -21.599 1.457 20.904 1.00 90.81 213 GLU A CA 1
ATOM 1779 C C . GLU A 1 213 ? -20.344 0.761 20.361 1.00 90.81 213 GLU A C 1
ATOM 1781 O O . GLU A 1 213 ? -20.426 -0.264 19.680 1.00 90.81 213 GLU A O 1
ATOM 1786 N N . VAL A 1 214 ? -19.155 1.256 20.706 1.00 91.06 214 VAL A N 1
ATOM 1787 C CA . VAL A 1 214 ? -17.906 0.562 20.370 1.00 91.06 214 VAL A CA 1
ATOM 1788 C C . VAL A 1 214 ? -17.579 -0.464 21.453 1.00 91.06 214 VAL A C 1
ATOM 1790 O O . VAL A 1 214 ? -17.013 -0.124 22.490 1.00 91.06 214 VAL A O 1
ATOM 1793 N N . ARG A 1 215 ? -17.887 -1.742 21.209 1.00 88.75 215 ARG A N 1
ATOM 1794 C CA . ARG A 1 215 ? -17.592 -2.801 22.187 1.00 88.75 215 ARG A CA 1
ATOM 1795 C C . ARG A 1 215 ? -16.096 -3.081 22.276 1.00 88.75 215 ARG A C 1
ATOM 1797 O O . ARG A 1 215 ? -15.555 -3.096 23.377 1.00 88.75 215 ARG A O 1
ATOM 1804 N N . GLU A 1 216 ? -15.424 -3.294 21.144 1.00 90.44 216 GLU A N 1
ATOM 1805 C CA . GLU A 1 216 ? -13.992 -3.623 21.111 1.00 90.44 216 GLU A CA 1
ATOM 1806 C C . GLU A 1 216 ? -13.301 -3.105 19.840 1.00 90.44 216 GLU A C 1
ATOM 1808 O O . GLU A 1 216 ? -13.921 -3.032 18.779 1.00 90.44 216 GLU A O 1
ATOM 1813 N N . TRP A 1 217 ? -11.996 -2.833 19.927 1.00 91.25 217 TRP A N 1
ATOM 1814 C CA . TRP A 1 217 ? -11.097 -2.757 18.770 1.00 91.25 217 TRP A CA 1
ATOM 1815 C C . TRP A 1 217 ? -9.893 -3.673 19.005 1.00 91.25 217 TRP A C 1
ATOM 1817 O O . TRP A 1 217 ? -9.248 -3.613 20.054 1.00 91.25 217 TRP A O 1
ATOM 1827 N N . ILE A 1 218 ? -9.630 -4.562 18.049 1.00 88.25 218 ILE A N 1
ATOM 1828 C CA . ILE A 1 218 ? -8.554 -5.554 18.077 1.00 88.25 218 ILE A CA 1
ATOM 1829 C C . ILE A 1 218 ? -7.562 -5.273 16.940 1.00 88.25 218 ILE A C 1
ATOM 1831 O O . ILE A 1 218 ? -7.960 -5.175 15.779 1.00 88.25 218 ILE A O 1
ATOM 1835 N N . PHE A 1 219 ? -6.277 -5.206 17.278 1.00 85.38 219 PHE A N 1
ATOM 1836 C CA . PHE A 1 219 ? -5.161 -5.135 16.337 1.00 85.38 219 PHE A CA 1
ATOM 1837 C C . PHE A 1 219 ? -4.572 -6.537 16.120 1.00 85.38 219 PHE A C 1
ATOM 1839 O O . PHE A 1 219 ? -4.314 -7.254 17.087 1.00 85.38 219 PHE A O 1
ATOM 1846 N N . LEU A 1 220 ? -4.398 -6.934 14.857 1.00 79.25 220 LEU A N 1
ATOM 1847 C CA . LEU A 1 220 ? -3.825 -8.223 14.443 1.00 79.25 220 LEU A CA 1
ATOM 1848 C C . LEU A 1 220 ? -2.319 -8.096 14.199 1.00 79.25 220 LEU A C 1
ATOM 1850 O O . LEU A 1 220 ? -1.898 -7.189 13.475 1.00 79.25 220 LEU A O 1
ATOM 1854 N N . GLU A 1 221 ? -1.511 -9.010 14.738 1.00 70.12 221 GLU A N 1
ATOM 1855 C CA . GLU A 1 221 ? -0.055 -8.953 14.588 1.00 70.12 221 GLU A CA 1
ATOM 1856 C C . GLU A 1 221 ? 0.390 -9.130 13.123 1.00 70.12 221 GLU A C 1
ATOM 1858 O O . GLU A 1 221 ? -0.244 -9.802 12.301 1.00 70.12 221 GLU A O 1
ATOM 1863 N N . ALA A 1 222 ? 1.524 -8.515 12.773 1.00 60.09 222 ALA A N 1
ATOM 1864 C CA . ALA A 1 222 ? 2.042 -8.529 11.411 1.00 60.09 222 ALA A CA 1
ATOM 1865 C C . ALA A 1 222 ? 2.396 -9.960 10.965 1.00 60.09 222 ALA A C 1
ATOM 1867 O O . ALA A 1 222 ? 3.347 -10.569 11.448 1.00 60.09 222 ALA A O 1
ATOM 1868 N N . GLY A 1 223 ? 1.632 -10.490 10.007 1.00 56.25 223 GLY A N 1
ATOM 1869 C CA . GLY A 1 223 ? 1.801 -11.852 9.496 1.00 56.25 223 GLY A CA 1
ATOM 1870 C C . GLY A 1 223 ? 1.067 -12.943 10.285 1.00 56.25 223 GLY A C 1
ATOM 1871 O O . GLY A 1 223 ? 1.114 -14.092 9.849 1.00 56.25 223 GLY A O 1
ATOM 1872 N N . GLU A 1 224 ? 0.348 -12.601 11.363 1.00 55.25 224 GLU A N 1
ATOM 1873 C CA . GLU A 1 224 ? -0.418 -13.544 12.197 1.00 55.25 224 GLU A CA 1
ATOM 1874 C C . GLU A 1 224 ? -1.398 -14.372 11.354 1.00 55.25 224 GLU A C 1
ATOM 1876 O O . GLU A 1 224 ? -1.425 -15.602 11.427 1.00 55.25 224 GLU A O 1
ATOM 1881 N N . ALA A 1 225 ? -2.155 -13.704 10.477 1.00 56.91 225 ALA A N 1
ATOM 1882 C CA . ALA A 1 225 ? -2.934 -14.351 9.432 1.00 56.91 225 ALA A CA 1
ATOM 1883 C C . ALA A 1 225 ? -3.385 -13.366 8.345 1.00 56.91 225 ALA A C 1
ATOM 1885 O O . ALA A 1 225 ? -3.532 -12.169 8.573 1.00 56.91 225 ALA A O 1
ATOM 1886 N N . LYS A 1 226 ? -3.674 -13.900 7.152 1.00 65.38 226 LYS A N 1
ATOM 1887 C CA . LYS A 1 226 ? -4.336 -13.137 6.085 1.00 65.38 226 LYS A CA 1
ATOM 1888 C C . LYS A 1 226 ? -5.827 -13.038 6.361 1.00 65.38 226 LYS A C 1
ATOM 1890 O O . LYS A 1 226 ? -6.480 -14.045 6.632 1.00 65.38 226 LYS A O 1
ATOM 1895 N N . THR A 1 227 ? -6.357 -11.843 6.224 1.00 73.69 227 THR A N 1
ATOM 1896 C CA . THR A 1 227 ? -7.758 -11.482 6.420 1.00 73.69 227 THR A CA 1
ATOM 1897 C C . THR A 1 227 ? -8.552 -11.580 5.112 1.00 73.69 227 THR A C 1
ATOM 1899 O O . THR A 1 227 ? -8.010 -11.819 4.026 1.00 73.69 227 THR A O 1
ATOM 1902 N N . ALA A 1 228 ? -9.865 -11.372 5.194 1.00 78.75 228 ALA A N 1
ATOM 1903 C CA . ALA A 1 228 ? -10.689 -11.153 4.008 1.00 78.75 228 ALA A CA 1
ATOM 1904 C C . ALA A 1 228 ? -10.377 -9.823 3.291 1.00 78.75 228 ALA A C 1
ATOM 1906 O O . ALA A 1 228 ? -10.474 -9.780 2.063 1.00 78.75 228 ALA A O 1
ATOM 1907 N N . ILE A 1 229 ? -9.951 -8.774 4.012 1.00 83.25 229 ILE A N 1
ATOM 1908 C CA . ILE A 1 229 ? -9.634 -7.465 3.417 1.00 83.25 229 ILE A CA 1
ATOM 1909 C C . ILE A 1 229 ? -8.373 -7.528 2.537 1.00 83.25 229 ILE A C 1
ATOM 1911 O O . ILE A 1 229 ? -8.403 -7.026 1.417 1.00 83.25 229 ILE A O 1
ATOM 1915 N N . ASP A 1 230 ? -7.357 -8.320 2.911 1.00 82.06 230 ASP A N 1
ATOM 1916 C CA . ASP A 1 230 ? -6.226 -8.664 2.022 1.00 82.06 230 ASP A CA 1
ATOM 1917 C C . ASP A 1 230 ? -6.697 -9.286 0.694 1.00 82.06 230 ASP A C 1
ATOM 1919 O O . ASP A 1 230 ? -6.129 -9.074 -0.382 1.00 82.06 230 ASP A O 1
ATOM 1923 N N . SER A 1 231 ? -7.742 -10.117 0.769 1.00 83.88 231 SER A N 1
ATOM 1924 C CA . SER A 1 231 ? -8.314 -10.798 -0.392 1.00 83.88 231 SER A CA 1
ATOM 1925 C C . SER A 1 231 ? -9.205 -9.876 -1.229 1.00 83.88 231 SER A C 1
ATOM 1927 O O . SER A 1 231 ? -9.387 -10.145 -2.417 1.00 83.88 231 SER A O 1
ATOM 1929 N N . HIS A 1 232 ? -9.750 -8.812 -0.636 1.00 87.94 232 HIS A N 1
ATOM 1930 C CA . HIS A 1 232 ? -10.475 -7.740 -1.319 1.00 87.94 232 HIS A CA 1
ATOM 1931 C C . HIS A 1 232 ? -9.505 -6.813 -2.059 1.00 87.94 232 HIS A C 1
ATOM 1933 O O . HIS A 1 232 ? -9.613 -6.656 -3.273 1.00 87.94 232 HIS A O 1
ATOM 1939 N N . HIS A 1 233 ? -8.448 -6.342 -1.390 1.00 86.31 233 HIS A N 1
ATOM 1940 C CA . HIS A 1 233 ? -7.360 -5.576 -2.014 1.00 86.31 233 HIS A CA 1
ATOM 1941 C C . HIS A 1 233 ? -6.720 -6.317 -3.193 1.00 86.31 233 HIS A C 1
ATOM 1943 O O . HIS A 1 233 ? -6.487 -5.730 -4.249 1.00 86.31 233 HIS A O 1
ATOM 1949 N N . ALA A 1 234 ? -6.506 -7.631 -3.077 1.00 85.25 234 ALA A N 1
ATOM 1950 C CA . ALA A 1 234 ? -6.022 -8.440 -4.196 1.00 85.25 234 ALA A CA 1
ATOM 1951 C C . ALA A 1 234 ? -6.997 -8.480 -5.396 1.00 85.25 234 ALA A C 1
ATOM 1953 O O . ALA A 1 234 ? -6.545 -8.555 -6.542 1.00 85.25 234 ALA A O 1
ATOM 1954 N N . GLN A 1 235 ? -8.314 -8.419 -5.158 1.00 87.56 235 GLN A N 1
ATOM 1955 C CA . GLN A 1 235 ? -9.331 -8.330 -6.215 1.00 87.56 235 GLN A CA 1
ATOM 1956 C C . GLN A 1 235 ? -9.344 -6.944 -6.868 1.00 87.56 235 GLN A C 1
ATOM 1958 O O . GLN A 1 235 ? -9.308 -6.877 -8.094 1.00 87.56 235 GLN A O 1
ATOM 1963 N N . ILE A 1 236 ? -9.286 -5.867 -6.079 1.00 88.62 236 ILE A N 1
ATOM 1964 C CA . ILE A 1 236 ? -9.145 -4.475 -6.548 1.00 88.62 236 ILE A CA 1
ATOM 1965 C C . ILE A 1 236 ? -7.914 -4.335 -7.451 1.00 88.62 236 ILE A C 1
ATOM 1967 O O . ILE A 1 236 ? -8.022 -3.927 -8.606 1.00 88.62 236 ILE A O 1
ATOM 1971 N N . VAL A 1 237 ? -6.741 -4.772 -6.979 1.00 86.75 237 VAL A N 1
ATOM 1972 C CA . VAL A 1 237 ? -5.488 -4.729 -7.753 1.00 86.75 237 VAL A CA 1
ATOM 1973 C C . VAL A 1 237 ? -5.595 -5.534 -9.052 1.00 86.75 237 VAL A C 1
ATOM 1975 O O . VAL A 1 237 ? -5.037 -5.131 -10.074 1.00 86.75 237 VAL A O 1
ATOM 1978 N N . HIS A 1 238 ? -6.294 -6.672 -9.049 1.00 83.38 238 HIS A N 1
ATOM 1979 C CA . HIS A 1 238 ? -6.524 -7.455 -10.263 1.00 83.38 238 HIS A CA 1
ATOM 1980 C C . HIS A 1 238 ? -7.502 -6.765 -11.230 1.00 83.38 238 HIS A C 1
ATOM 1982 O O . HIS A 1 238 ? -7.274 -6.793 -12.439 1.00 83.38 238 HIS A O 1
ATOM 1988 N N . ALA A 1 239 ? -8.565 -6.141 -10.717 1.00 87.06 239 ALA A N 1
ATOM 1989 C CA . ALA A 1 239 ? -9.557 -5.412 -11.501 1.00 87.06 239 ALA A CA 1
ATOM 1990 C C . ALA A 1 239 ? -8.927 -4.195 -12.202 1.00 87.06 239 ALA A C 1
ATOM 1992 O O . ALA A 1 239 ? -8.974 -4.118 -13.428 1.00 87.06 239 ALA A O 1
ATOM 1993 N N . ILE A 1 240 ? -8.187 -3.355 -11.468 1.00 84.38 240 ILE A N 1
ATOM 1994 C CA . ILE A 1 240 ? -7.433 -2.218 -12.026 1.00 84.38 240 ILE A CA 1
ATOM 1995 C C . ILE A 1 240 ? -6.408 -2.693 -13.072 1.00 84.38 240 ILE A C 1
ATOM 1997 O O . ILE A 1 240 ? -6.357 -2.170 -14.183 1.00 84.38 240 ILE A O 1
ATOM 2001 N N . LYS A 1 241 ? -5.632 -3.752 -12.787 1.00 81.06 241 LYS A N 1
ATOM 2002 C CA . LYS A 1 241 ? -4.686 -4.324 -13.770 1.00 81.06 241 LYS A CA 1
ATOM 2003 C C . LYS A 1 241 ? -5.371 -4.870 -15.023 1.00 81.06 241 LYS A C 1
ATOM 2005 O O . LYS A 1 241 ? -4.765 -4.854 -16.093 1.00 81.06 241 LYS A O 1
ATOM 2010 N N . ARG A 1 242 ? -6.599 -5.385 -14.908 1.00 78.88 242 ARG A N 1
ATOM 2011 C CA . ARG A 1 242 ? -7.400 -5.817 -16.060 1.00 78.88 242 ARG A CA 1
ATOM 2012 C C . ARG A 1 242 ? -7.891 -4.614 -16.860 1.00 78.88 242 ARG A C 1
ATOM 2014 O O . ARG A 1 242 ? -7.770 -4.664 -18.076 1.00 78.88 242 ARG A O 1
ATOM 2021 N N . TYR A 1 243 ? -8.398 -3.578 -16.193 1.00 81.44 243 TYR A N 1
ATOM 2022 C CA . TYR A 1 243 ? -8.875 -2.333 -16.804 1.00 81.44 243 TYR A CA 1
ATOM 2023 C C . TYR A 1 243 ? -7.778 -1.676 -17.657 1.00 81.44 243 TYR A C 1
ATOM 2025 O O . TYR A 1 243 ? -7.987 -1.430 -18.842 1.00 81.44 243 TYR A O 1
ATOM 2033 N N . VAL A 1 244 ? -6.559 -1.569 -17.113 1.00 78.25 244 VAL A N 1
ATOM 2034 C CA . VAL A 1 244 ? -5.387 -1.087 -17.865 1.00 78.25 244 VAL A CA 1
ATOM 2035 C C . VAL A 1 244 ? -5.013 -2.019 -19.023 1.00 78.25 244 VAL A C 1
ATOM 2037 O O . VAL A 1 244 ? -4.782 -1.569 -20.141 1.00 78.25 244 VAL A O 1
ATOM 2040 N N . ARG A 1 245 ? -5.006 -3.343 -18.810 1.00 72.31 245 ARG A N 1
ATOM 2041 C CA . ARG A 1 245 ? -4.647 -4.313 -19.864 1.00 72.31 245 ARG A CA 1
ATOM 2042 C C . ARG A 1 245 ? -5.585 -4.286 -21.076 1.00 72.31 245 ARG A C 1
ATOM 2044 O O . ARG A 1 245 ? -5.144 -4.637 -22.165 1.00 72.31 245 ARG A O 1
ATOM 2051 N N . ILE A 1 246 ? -6.858 -3.937 -20.895 1.00 76.25 246 ILE A N 1
ATOM 2052 C CA . ILE A 1 246 ? -7.833 -3.856 -21.996 1.00 76.25 246 ILE A CA 1
ATOM 2053 C C . ILE A 1 246 ? -7.868 -2.473 -22.670 1.00 76.25 246 ILE A C 1
ATOM 2055 O O . ILE A 1 246 ? -8.753 -2.233 -23.484 1.00 76.25 246 ILE A O 1
ATOM 2059 N N . GLY A 1 247 ? -6.898 -1.599 -22.373 1.00 71.50 247 GLY A N 1
ATOM 2060 C CA . GLY A 1 247 ? -6.679 -0.333 -23.079 1.00 71.50 247 GLY A CA 1
ATOM 2061 C C . GLY A 1 247 ? -7.294 0.907 -22.427 1.00 71.50 247 GLY A C 1
ATOM 2062 O O . GLY A 1 247 ? -7.269 1.965 -23.046 1.00 71.50 247 GLY A O 1
ATOM 2063 N N . PHE A 1 248 ? -7.837 0.811 -21.208 1.00 70.44 248 PHE A N 1
ATOM 2064 C CA . PHE A 1 248 ? -8.290 1.994 -20.469 1.00 70.44 248 PHE A CA 1
ATOM 2065 C C . PHE A 1 248 ? -7.164 2.596 -19.624 1.00 70.44 248 PHE A C 1
ATOM 2067 O O . PHE A 1 248 ? -6.348 1.885 -19.041 1.00 70.44 248 PHE A O 1
ATOM 2074 N N . GLU A 1 249 ? -7.157 3.916 -19.497 1.00 74.69 249 GLU A N 1
ATOM 2075 C CA . GLU A 1 249 ? -6.204 4.652 -18.666 1.00 74.69 249 GLU A CA 1
ATOM 2076 C C . GLU A 1 249 ? -6.850 5.018 -17.317 1.00 74.69 249 GLU A C 1
ATOM 2078 O O . GLU A 1 249 ? -8.074 5.089 -17.208 1.00 74.69 249 GLU A O 1
ATOM 2083 N N . ILE A 1 250 ? -6.032 5.229 -16.279 1.00 80.19 250 ILE A N 1
ATOM 2084 C CA . ILE A 1 250 ? -6.470 5.765 -14.980 1.00 80.19 250 ILE A CA 1
ATOM 2085 C C . ILE A 1 250 ? -5.924 7.193 -14.888 1.00 80.19 250 ILE A C 1
ATOM 2087 O O . ILE A 1 250 ? -4.729 7.365 -14.649 1.00 80.19 250 ILE A O 1
ATOM 2091 N N . LYS A 1 251 ? -6.771 8.198 -15.129 1.00 77.88 251 LYS A N 1
ATOM 2092 C CA . LYS A 1 251 ? -6.407 9.629 -15.126 1.00 77.88 251 LYS A CA 1
ATOM 2093 C C . LYS A 1 251 ? -7.015 10.386 -13.952 1.00 77.88 251 LYS A C 1
ATOM 2095 O O . LYS A 1 251 ? -6.409 11.324 -13.446 1.00 77.88 251 LYS A O 1
ATOM 2100 N N . GLU A 1 252 ? -8.194 9.965 -13.516 1.00 81.31 252 GLU A N 1
ATOM 2101 C CA . GLU A 1 252 ? -8.939 10.531 -12.392 1.00 81.31 252 GLU A CA 1
ATOM 2102 C C . GLU A 1 252 ? -9.342 9.426 -11.403 1.00 81.31 252 GLU A C 1
ATOM 2104 O O . GLU A 1 252 ? -9.431 8.253 -11.767 1.00 81.31 252 GLU A O 1
ATOM 2109 N N . GLY A 1 253 ? -9.637 9.776 -10.146 1.00 80.31 253 GLY A N 1
ATOM 2110 C CA . GLY A 1 253 ? -10.083 8.788 -9.151 1.00 80.31 253 GLY A CA 1
ATOM 2111 C C . GLY A 1 253 ? -11.394 8.087 -9.539 1.00 80.31 253 GLY A C 1
ATOM 2112 O O . GLY A 1 253 ? -11.563 6.898 -9.289 1.00 80.31 253 GLY A O 1
ATOM 2113 N N . ASN A 1 254 ? -12.258 8.768 -10.293 1.00 85.88 254 ASN A N 1
ATOM 2114 C CA . ASN A 1 254 ? -13.446 8.200 -10.936 1.00 85.88 254 ASN A CA 1
ATOM 2115 C C . ASN A 1 254 ? -13.119 7.031 -11.904 1.00 85.88 254 ASN A C 1
ATOM 2117 O O . ASN A 1 254 ? -13.937 6.133 -12.094 1.00 85.88 254 ASN A O 1
ATOM 2121 N N . ASP A 1 255 ? -11.911 6.956 -12.481 1.00 86.19 255 ASP A N 1
ATOM 2122 C CA . ASP A 1 255 ? -11.480 5.776 -13.249 1.00 86.19 255 ASP A CA 1
ATOM 2123 C C . ASP A 1 255 ? -11.187 4.563 -12.355 1.00 86.19 255 ASP A C 1
ATOM 2125 O O . ASP A 1 255 ? -11.372 3.425 -12.790 1.00 86.19 255 ASP A O 1
ATOM 2129 N N . ILE A 1 256 ? -10.789 4.780 -11.095 1.00 87.50 256 ILE A N 1
ATOM 2130 C CA . ILE A 1 256 ? -10.668 3.712 -10.091 1.00 87.50 256 ILE A CA 1
ATOM 2131 C C . ILE A 1 256 ? -12.056 3.128 -9.817 1.00 87.50 256 ILE A C 1
ATOM 2133 O O . ILE A 1 256 ? -12.212 1.907 -9.835 1.00 87.50 256 ILE A O 1
ATOM 2137 N N . GLU A 1 257 ? -13.075 3.980 -9.653 1.00 90.50 257 GLU A N 1
ATOM 2138 C CA . GLU A 1 257 ? -14.465 3.544 -9.471 1.00 90.50 257 GLU A CA 1
ATOM 2139 C C . GLU A 1 257 ? -14.951 2.706 -10.664 1.00 90.50 257 GLU A C 1
ATOM 2141 O O . GLU A 1 257 ? -15.393 1.565 -10.493 1.00 90.50 257 GLU A O 1
ATOM 2146 N N . LYS A 1 258 ? -14.772 3.216 -11.894 1.00 89.56 258 LYS A N 1
ATOM 2147 C CA . LYS A 1 258 ? -15.096 2.499 -13.144 1.00 89.56 258 LYS A CA 1
ATOM 2148 C C . LYS A 1 258 ? -14.385 1.145 -13.241 1.00 89.56 258 LYS A C 1
ATOM 2150 O O . LYS A 1 258 ? -14.991 0.186 -13.724 1.00 89.56 258 LYS A O 1
ATOM 2155 N N . ALA A 1 259 ? -13.133 1.059 -12.788 1.00 89.12 259 ALA A N 1
ATOM 2156 C CA . ALA A 1 259 ? -12.322 -0.153 -12.852 1.00 89.12 259 ALA A CA 1
ATOM 2157 C C . ALA A 1 259 ? -12.756 -1.250 -11.866 1.00 89.12 259 ALA A C 1
ATOM 2159 O O . ALA A 1 259 ? -12.446 -2.420 -12.112 1.00 89.12 259 ALA A O 1
ATOM 2160 N N . ILE A 1 260 ? -13.442 -0.906 -10.765 1.00 89.69 260 ILE A N 1
ATOM 2161 C CA . ILE A 1 260 ? -13.776 -1.860 -9.689 1.00 89.69 260 ILE A CA 1
ATOM 2162 C C . ILE A 1 260 ? -15.272 -2.009 -9.374 1.00 89.69 260 ILE A C 1
ATOM 2164 O O . ILE A 1 260 ? -15.624 -2.908 -8.614 1.00 89.69 260 ILE A O 1
ATOM 2168 N N . LYS A 1 261 ? -16.156 -1.211 -9.987 1.00 86.62 261 LYS A N 1
ATOM 2169 C CA . LYS A 1 261 ? -17.627 -1.259 -9.814 1.00 86.62 261 LYS A CA 1
ATOM 2170 C C . LYS A 1 261 ? -18.262 -2.661 -9.911 1.00 86.62 261 LYS A C 1
ATOM 2172 O O . LYS A 1 261 ? -19.284 -2.919 -9.284 1.00 86.62 261 LYS A O 1
ATOM 2177 N N . ASP A 1 262 ? -17.657 -3.563 -10.690 1.00 85.00 262 ASP A N 1
ATOM 2178 C CA . ASP A 1 262 ? -18.156 -4.924 -10.933 1.00 85.00 262 ASP A CA 1
ATOM 2179 C C . ASP A 1 262 ? -17.737 -5.925 -9.828 1.00 85.00 262 ASP A C 1
ATOM 2181 O O . ASP A 1 262 ? -18.071 -7.113 -9.893 1.00 85.00 262 ASP A O 1
ATOM 2185 N N . LEU A 1 263 ? -16.985 -5.484 -8.808 1.00 87.94 263 LEU A N 1
ATOM 2186 C CA . LEU A 1 263 ? -16.704 -6.284 -7.613 1.00 87.94 263 LEU A CA 1
ATOM 2187 C C . LEU A 1 263 ? -17.972 -6.455 -6.761 1.00 87.94 263 LEU A C 1
ATOM 2189 O O . LEU A 1 263 ? -18.879 -5.623 -6.764 1.00 87.94 263 LEU A O 1
ATOM 2193 N N . ARG A 1 264 ? -18.059 -7.571 -6.029 1.00 83.69 264 ARG A N 1
ATOM 2194 C CA . ARG A 1 264 ? -19.257 -7.923 -5.249 1.00 83.69 264 ARG A CA 1
ATOM 2195 C C . ARG A 1 264 ? -19.314 -7.160 -3.933 1.00 83.69 264 ARG A C 1
ATOM 2197 O O . ARG A 1 264 ? -18.317 -7.111 -3.222 1.00 83.69 264 ARG A O 1
ATOM 2204 N N . GLY A 1 265 ? -20.490 -6.637 -3.593 1.00 83.25 265 GLY A N 1
ATOM 2205 C CA . GLY A 1 265 ? -20.735 -5.943 -2.327 1.00 83.25 265 GLY A CA 1
ATOM 2206 C C . GLY A 1 265 ? -19.931 -4.654 -2.134 1.00 83.25 265 GLY A C 1
ATOM 2207 O O . GLY A 1 265 ? -19.823 -4.202 -1.000 1.00 83.25 265 GLY A O 1
ATOM 2208 N N . ILE A 1 266 ? -19.343 -4.091 -3.198 1.00 89.12 266 ILE A N 1
ATOM 2209 C CA . ILE A 1 266 ? -18.559 -2.855 -3.121 1.00 89.12 266 ILE A CA 1
ATOM 2210 C C . ILE A 1 266 ? -19.450 -1.606 -3.094 1.00 89.12 266 ILE A C 1
ATOM 2212 O O . ILE A 1 266 ? -20.480 -1.558 -3.762 1.00 89.12 266 ILE A O 1
ATOM 2216 N N . SER A 1 267 ? -19.018 -0.599 -2.347 1.00 90.38 267 SER A N 1
ATOM 2217 C CA . SER A 1 267 ? -19.491 0.782 -2.352 1.00 90.38 267 SER A CA 1
ATOM 2218 C C . SER A 1 267 ? -18.244 1.656 -2.430 1.00 90.38 267 SER A C 1
ATOM 2220 O O . SER A 1 267 ? -17.564 1.806 -1.415 1.00 90.38 267 SER A O 1
ATOM 2222 N N . ILE A 1 268 ? -17.916 2.195 -3.608 1.00 90.94 268 ILE A N 1
ATOM 2223 C CA . ILE A 1 268 ? -16.745 3.071 -3.784 1.00 90.94 268 ILE A CA 1
ATOM 2224 C C . ILE A 1 268 ? -17.152 4.537 -3.954 1.00 90.94 268 ILE A C 1
ATOM 2226 O O . ILE A 1 268 ? -18.104 4.820 -4.673 1.00 90.94 268 ILE A O 1
ATOM 2230 N N . GLY A 1 269 ? -16.419 5.456 -3.321 1.00 90.31 269 GLY A N 1
ATOM 2231 C CA . GLY A 1 269 ? -16.554 6.898 -3.541 1.00 90.31 269 GLY A CA 1
ATOM 2232 C C . GLY A 1 269 ? -15.298 7.690 -3.164 1.00 90.31 269 GLY A C 1
ATOM 2233 O O . GLY A 1 269 ? -14.355 7.155 -2.574 1.00 90.31 269 GLY A O 1
ATOM 2234 N N . GLU A 1 270 ? -15.303 8.980 -3.488 1.00 92.69 270 GLU A N 1
ATOM 2235 C CA . GLU A 1 270 ? -14.280 9.941 -3.082 1.00 92.69 270 GLU A CA 1
ATOM 2236 C C . GLU A 1 270 ? -14.517 10.390 -1.635 1.00 92.69 270 GLU A C 1
ATOM 2238 O O . GLU A 1 270 ? -15.635 10.748 -1.254 1.00 92.69 270 GLU A O 1
ATOM 2243 N N . LEU A 1 271 ? -13.446 10.417 -0.844 1.00 91.38 271 LEU A N 1
ATOM 2244 C CA . LEU A 1 271 ? -13.418 10.908 0.529 1.00 91.38 271 LEU A CA 1
ATOM 2245 C C . LEU A 1 271 ? -12.366 12.009 0.652 1.00 91.38 271 LEU A C 1
ATOM 2247 O O . LEU A 1 271 ? -11.175 11.752 0.495 1.00 91.38 271 LEU A O 1
ATOM 2251 N N . ASN A 1 272 ? -12.782 13.215 1.029 1.00 89.81 272 ASN A N 1
ATOM 2252 C CA . ASN A 1 272 ? -11.869 14.311 1.351 1.00 89.81 272 ASN A CA 1
ATOM 2253 C C . ASN A 1 272 ? -12.034 14.704 2.833 1.00 89.81 272 ASN A C 1
ATOM 2255 O O . ASN A 1 272 ? -13.028 15.348 3.188 1.00 89.81 272 ASN A O 1
ATOM 2259 N N . PRO A 1 273 ? -11.099 14.307 3.725 1.00 86.06 273 PRO A N 1
ATOM 2260 C CA . PRO A 1 273 ? -11.159 14.642 5.147 1.00 86.06 273 PRO A CA 1
ATOM 2261 C C . PRO A 1 273 ? -11.109 16.154 5.383 1.00 86.06 273 PRO A C 1
ATOM 2263 O O . PRO A 1 273 ? -10.216 16.847 4.894 1.00 86.06 273 PRO A O 1
ATOM 2266 N N . ASN A 1 274 ? -12.018 16.682 6.203 1.00 83.81 274 ASN A N 1
ATOM 2267 C CA . ASN A 1 274 ? -12.002 18.096 6.565 1.00 83.81 274 ASN A CA 1
ATOM 2268 C C . ASN A 1 274 ? -10.879 18.370 7.583 1.00 83.81 274 ASN A C 1
ATOM 2270 O O . ASN A 1 274 ? -11.051 18.170 8.782 1.00 83.81 274 ASN A O 1
ATOM 2274 N N . ARG A 1 275 ? -9.705 18.811 7.115 1.00 74.56 275 ARG A N 1
ATOM 2275 C CA . ARG A 1 275 ? -8.528 19.059 7.977 1.00 74.56 275 ARG A CA 1
ATOM 2276 C C . ARG A 1 275 ? -8.513 20.419 8.684 1.00 74.56 275 ARG A C 1
ATOM 2278 O O . ARG A 1 275 ? -7.544 20.740 9.373 1.00 74.56 275 ARG A O 1
ATOM 2285 N N . GLU A 1 276 ? -9.554 21.233 8.521 1.00 60.44 276 GLU A N 1
ATOM 2286 C CA . GLU A 1 276 ? -9.609 22.564 9.124 1.00 60.44 276 GLU A CA 1
ATOM 2287 C C . GLU A 1 276 ? -9.510 22.509 10.659 1.00 60.44 276 GLU A C 1
ATOM 2289 O O . GLU A 1 276 ? -10.324 21.887 11.339 1.00 60.44 276 GLU A O 1
ATOM 2294 N N . LYS A 1 277 ? -8.525 23.235 11.205 1.00 50.59 277 LYS A N 1
ATOM 2295 C CA . LYS A 1 277 ? -8.316 23.477 12.647 1.00 50.59 277 LYS A CA 1
ATOM 2296 C C . LYS A 1 277 ? -7.976 22.244 13.503 1.00 50.59 277 LYS A C 1
ATOM 2298 O O . LYS A 1 277 ? -8.291 22.216 14.694 1.00 50.59 277 LYS A O 1
ATOM 2303 N N . LEU A 1 278 ? -7.214 21.293 12.957 1.00 54.78 278 LEU A N 1
ATOM 2304 C CA . LEU A 1 278 ? -6.550 20.235 13.740 1.00 54.78 278 LEU A CA 1
ATOM 2305 C C . LEU A 1 278 ? -5.226 20.678 14.413 1.00 54.78 278 LEU A C 1
ATOM 2307 O O . LEU A 1 278 ? -4.324 19.870 14.614 1.00 54.78 278 LEU A O 1
ATOM 2311 N N . ASP A 1 279 ? -5.087 21.947 14.815 1.00 49.53 279 ASP A N 1
ATOM 2312 C CA . ASP A 1 279 ? -3.878 22.443 15.508 1.00 49.53 279 ASP A CA 1
ATOM 2313 C C . ASP A 1 279 ? -3.895 22.125 17.022 1.00 49.53 279 ASP A C 1
ATOM 2315 O O . ASP A 1 279 ? -3.586 22.943 17.891 1.00 49.53 279 ASP A O 1
ATOM 2319 N N . LYS A 1 280 ? -4.358 20.914 17.353 1.00 60.53 280 LYS A N 1
ATOM 2320 C CA . LYS A 1 280 ? -4.655 20.456 18.712 1.00 60.53 280 LYS A CA 1
ATOM 2321 C C . LYS A 1 280 ? -3.534 19.544 19.200 1.00 60.53 280 LYS A C 1
ATOM 2323 O O . LYS A 1 280 ? -3.383 18.415 18.745 1.00 60.53 280 LYS A O 1
ATOM 2328 N N . LYS A 1 281 ? -2.750 20.032 20.167 1.00 62.59 281 LYS A N 1
ATOM 2329 C CA . LYS A 1 281 ? -1.634 19.307 20.806 1.00 62.59 281 LYS A CA 1
ATOM 2330 C C . LYS A 1 281 ? -2.175 18.212 21.749 1.00 62.59 281 LYS A C 1
ATOM 2332 O O . LYS A 1 281 ? -2.130 18.365 22.970 1.00 62.59 281 LYS A O 1
ATOM 2337 N N . ILE A 1 282 ? -2.732 17.139 21.178 1.00 76.06 282 ILE A N 1
ATOM 2338 C CA . ILE A 1 282 ? -3.192 15.943 21.903 1.00 76.06 282 ILE A CA 1
ATOM 2339 C C . ILE A 1 282 ? -1.969 15.231 22.491 1.00 76.06 282 ILE A C 1
ATOM 2341 O O . ILE A 1 282 ? -0.975 14.995 21.803 1.00 76.06 282 ILE A O 1
ATOM 2345 N N . LYS A 1 283 ? -2.022 14.897 23.782 1.00 82.12 283 LYS A N 1
ATOM 2346 C CA . LYS A 1 283 ? -0.964 14.125 24.444 1.00 82.12 283 LYS A CA 1
ATOM 2347 C C . LYS A 1 283 ? -1.109 12.645 24.113 1.00 82.12 283 LYS A C 1
ATOM 2349 O O . LYS A 1 283 ? -2.209 12.111 24.196 1.00 82.12 283 LYS A O 1
ATOM 2354 N N . SER A 1 284 ? 0.005 11.978 23.823 1.00 82.19 284 SER A N 1
ATOM 2355 C CA . SER A 1 284 ? 0.010 10.526 23.642 1.00 82.19 284 SER A CA 1
ATOM 2356 C C . SER A 1 284 ? -0.213 9.794 24.970 1.00 82.19 284 SER A C 1
ATOM 2358 O O . SER A 1 284 ? 0.390 10.140 25.990 1.00 82.19 284 SER A O 1
ATOM 2360 N N . LEU A 1 285 ? -1.044 8.753 24.945 1.00 82.88 285 LEU A N 1
ATOM 2361 C CA . LEU A 1 285 ? -1.109 7.734 25.985 1.00 82.88 285 LEU A CA 1
ATOM 2362 C C . LEU A 1 285 ? 0.234 6.991 26.074 1.00 82.88 285 LEU A C 1
ATOM 2364 O O . LEU A 1 285 ? 0.784 6.519 25.078 1.00 82.88 285 LEU A O 1
ATOM 2368 N N . VAL A 1 286 ? 0.762 6.865 27.292 1.00 76.38 286 VAL A N 1
ATOM 2369 C CA . VAL A 1 286 ? 2.037 6.177 27.539 1.00 76.38 286 VAL A CA 1
ATOM 2370 C C . VAL A 1 286 ? 1.906 4.699 27.166 1.00 76.38 286 VAL A C 1
ATOM 2372 O O . VAL A 1 286 ? 1.017 4.010 27.662 1.00 76.38 286 VAL A O 1
ATOM 2375 N N . GLY A 1 287 ? 2.804 4.219 26.302 1.00 78.75 287 GLY A N 1
ATOM 2376 C CA . GLY A 1 287 ? 2.836 2.822 25.861 1.00 78.75 287 GLY A CA 1
ATOM 2377 C C . GLY A 1 287 ? 1.732 2.421 24.876 1.00 78.75 287 GLY A C 1
ATOM 2378 O O . GLY A 1 287 ? 1.533 1.225 24.688 1.00 78.75 287 GLY A O 1
ATOM 2379 N N . ILE A 1 288 ? 1.030 3.377 24.245 1.00 82.06 288 ILE A N 1
ATOM 2380 C CA . ILE A 1 288 ? -0.099 3.103 23.333 1.00 82.06 288 ILE A CA 1
ATOM 2381 C C . ILE A 1 288 ? 0.226 2.074 22.237 1.00 82.06 288 ILE A C 1
ATOM 2383 O O . ILE A 1 288 ? -0.568 1.170 22.007 1.00 82.06 288 ILE A O 1
ATOM 2387 N N . SER A 1 289 ? 1.429 2.142 21.659 1.00 80.25 289 SER A N 1
ATOM 2388 C CA . SER A 1 289 ? 1.944 1.223 20.629 1.00 80.25 289 SER A CA 1
ATOM 2389 C C . SER A 1 289 ? 2.026 -0.247 21.052 1.00 80.25 289 SER A C 1
ATOM 2391 O O . SER A 1 289 ? 2.219 -1.116 20.208 1.00 80.25 289 SER A O 1
ATOM 2393 N N . ASN A 1 290 ? 1.937 -0.530 22.353 1.00 82.62 290 ASN A N 1
ATOM 2394 C CA . ASN A 1 290 ? 2.085 -1.870 22.914 1.00 82.62 290 ASN A CA 1
ATOM 2395 C C . ASN A 1 290 ? 0.723 -2.501 23.258 1.00 82.62 290 ASN A C 1
ATOM 2397 O O . ASN A 1 290 ? 0.694 -3.528 23.932 1.00 82.62 290 ASN A O 1
ATOM 2401 N N . LEU A 1 291 ? -0.398 -1.872 22.874 1.00 85.19 291 LEU A N 1
ATOM 2402 C CA . LEU A 1 291 ? -1.752 -2.231 23.305 1.00 85.19 291 LEU A CA 1
ATOM 2403 C C . LEU A 1 291 ? -2.612 -2.668 22.115 1.00 85.19 291 LEU A C 1
ATOM 2405 O O . LEU A 1 291 ? -3.229 -1.849 21.438 1.00 85.19 291 LEU A O 1
ATOM 2409 N N . ASN A 1 292 ? -2.697 -3.979 21.876 1.00 85.25 292 ASN A N 1
ATOM 2410 C CA . ASN A 1 292 ? -3.397 -4.531 20.713 1.00 85.25 292 ASN A CA 1
ATOM 2411 C C . ASN A 1 292 ? -4.893 -4.822 20.942 1.00 85.25 292 ASN A C 1
ATOM 2413 O O . ASN A 1 292 ? -5.566 -5.318 20.038 1.00 85.25 292 ASN A O 1
ATOM 2417 N N . LYS A 1 293 ? -5.454 -4.533 22.124 1.00 89.25 293 LYS A N 1
ATOM 2418 C CA . LYS A 1 293 ? -6.909 -4.608 22.339 1.00 89.25 293 LYS A CA 1
ATOM 2419 C C . LYS A 1 293 ? -7.438 -3.461 23.191 1.00 89.25 293 LYS A C 1
ATOM 2421 O O . LYS A 1 293 ? -6.945 -3.251 24.296 1.00 89.25 293 LYS A O 1
ATOM 2426 N N . TRP A 1 294 ? -8.508 -2.832 22.710 1.00 92.00 294 TRP A N 1
ATOM 2427 C CA . TRP A 1 294 ? -9.212 -1.709 23.329 1.00 92.00 294 TRP A CA 1
ATOM 2428 C C . TRP A 1 294 ? -10.705 -2.015 23.504 1.00 92.00 294 TRP A C 1
ATOM 2430 O O . TRP A 1 294 ? -11.274 -2.809 22.752 1.00 92.00 294 TRP A O 1
ATOM 2440 N N . LYS A 1 295 ? -11.332 -1.392 24.504 1.00 91.75 295 LYS A N 1
ATOM 2441 C CA . LYS A 1 295 ? -12.760 -1.475 24.839 1.00 91.75 295 LYS A CA 1
ATOM 2442 C C . LYS A 1 295 ? -13.230 -0.146 25.435 1.00 91.75 295 LYS A C 1
ATOM 2444 O O . LYS A 1 295 ? -12.526 0.438 26.257 1.00 91.75 295 LYS A O 1
ATOM 2449 N N . TRP A 1 296 ? -14.435 0.286 25.070 1.00 92.00 296 TRP A N 1
ATOM 2450 C CA . TRP A 1 296 ? -15.112 1.448 25.644 1.00 92.00 296 TRP A CA 1
ATOM 2451 C C . TRP A 1 296 ? -16.299 0.929 26.452 1.00 92.00 296 TRP A C 1
ATOM 2453 O O . TRP A 1 296 ? -17.228 0.337 25.905 1.00 92.00 296 TRP A O 1
ATOM 2463 N N . SER A 1 297 ? -16.237 1.074 27.773 1.00 84.56 297 SER A N 1
ATOM 2464 C CA . SER A 1 297 ? -17.284 0.568 28.664 1.00 84.56 297 SER A CA 1
ATOM 2465 C C . SER A 1 297 ? -18.318 1.666 28.905 1.00 84.56 297 SER A C 1
ATOM 2467 O O . SER A 1 297 ? -17.986 2.738 29.402 1.00 84.56 297 SER A O 1
ATOM 2469 N N . ILE A 1 298 ? -19.570 1.412 28.519 1.00 81.38 298 ILE A N 1
ATOM 2470 C CA . ILE A 1 298 ? -20.681 2.377 28.627 1.00 81.38 298 ILE A CA 1
ATOM 2471 C C . ILE A 1 298 ? -21.466 2.163 29.928 1.00 81.38 298 ILE A C 1
ATOM 2473 O O . ILE A 1 298 ? -21.909 3.123 30.549 1.00 81.38 298 ILE A O 1
ATOM 2477 N N . GLU A 1 299 ? -21.562 0.913 30.384 1.00 81.38 299 GLU A N 1
ATOM 2478 C CA . GLU A 1 299 ? -22.295 0.513 31.586 1.00 81.38 299 GLU A CA 1
ATOM 2479 C C . GLU A 1 299 ? -21.388 -0.196 32.608 1.00 81.38 299 GLU A C 1
ATOM 2481 O O . GLU A 1 299 ? -20.284 -0.657 32.297 1.00 81.38 299 GLU A O 1
ATOM 2486 N N . GLY A 1 300 ? -21.876 -0.311 33.847 1.00 86.00 300 GLY A N 1
ATOM 2487 C CA . GLY A 1 300 ? -21.180 -0.989 34.942 1.00 86.00 300 GLY A CA 1
ATOM 2488 C C . GLY A 1 300 ? -20.071 -0.151 35.603 1.00 86.00 300 GLY A C 1
ATOM 2489 O O . GLY A 1 300 ? -19.996 1.061 35.406 1.00 86.00 300 GLY A O 1
ATOM 2490 N N . PRO A 1 301 ? -19.184 -0.773 36.406 1.00 85.38 301 PRO A N 1
ATOM 2491 C CA . PRO A 1 301 ? -18.198 -0.060 37.232 1.00 85.38 301 PRO A CA 1
ATOM 2492 C C . PRO A 1 301 ? -17.095 0.657 36.435 1.00 85.38 301 PRO A C 1
ATOM 2494 O O . PRO A 1 301 ? -16.329 1.426 37.008 1.00 85.38 301 PRO A O 1
ATOM 2497 N N . PHE A 1 302 ? -17.011 0.412 35.124 1.00 86.69 302 PHE A N 1
ATOM 2498 C CA . PHE A 1 302 ? -16.073 1.058 34.203 1.00 86.69 302 PHE A CA 1
ATOM 2499 C C . PHE A 1 302 ? -16.785 1.975 33.191 1.00 86.69 302 PHE A C 1
ATOM 2501 O O . PHE A 1 302 ? -16.210 2.288 32.152 1.00 86.69 302 PHE A O 1
ATOM 2508 N N . ALA A 1 303 ? -18.022 2.406 33.463 1.00 87.12 303 ALA A N 1
ATOM 2509 C CA . ALA A 1 303 ? -18.750 3.346 32.611 1.00 87.12 303 ALA A CA 1
ATOM 2510 C C . ALA A 1 303 ? -17.932 4.631 32.349 1.00 87.12 303 ALA A C 1
ATOM 2512 O O . ALA A 1 303 ? -17.452 5.282 33.278 1.00 87.12 303 ALA A O 1
ATOM 2513 N N . GLY A 1 304 ? -17.739 4.976 31.074 1.00 85.19 304 GLY A N 1
ATOM 2514 C CA . GLY A 1 304 ? -16.917 6.104 30.622 1.00 85.19 304 GLY A CA 1
ATOM 2515 C C . GLY A 1 304 ? -15.402 5.848 30.596 1.00 85.19 304 GLY A C 1
ATOM 2516 O O . GLY A 1 304 ? -14.649 6.738 30.203 1.00 85.19 304 GLY A O 1
ATOM 2517 N N . TYR A 1 305 ? -14.925 4.663 30.991 1.00 89.69 305 TYR A N 1
ATOM 2518 C CA . TYR A 1 305 ? -13.503 4.314 30.917 1.00 89.69 305 TYR A CA 1
ATOM 2519 C C . TYR A 1 305 ? -13.144 3.746 29.540 1.00 89.69 305 TYR A C 1
ATOM 2521 O O . TYR A 1 305 ? -13.882 2.945 28.956 1.00 89.69 305 TYR A O 1
ATOM 2529 N N . ILE A 1 306 ? -11.937 4.078 29.082 1.00 90.81 306 ILE A N 1
ATOM 2530 C CA . ILE A 1 306 ? -11.270 3.370 27.987 1.00 90.81 306 ILE A CA 1
ATOM 2531 C C . ILE A 1 306 ? -10.384 2.295 28.619 1.00 90.81 306 ILE A C 1
ATOM 2533 O O . ILE A 1 306 ? -9.516 2.598 29.437 1.00 90.81 306 ILE A O 1
ATOM 2537 N N . GLN A 1 307 ? -10.603 1.035 28.257 1.00 91.12 307 GLN A N 1
ATOM 2538 C CA . GLN A 1 307 ? -9.858 -0.110 28.776 1.00 91.12 307 GLN A CA 1
ATOM 2539 C C . GLN A 1 307 ? -8.988 -0.698 27.666 1.00 91.12 307 GLN A C 1
ATOM 2541 O O . GLN A 1 307 ? -9.484 -0.988 26.580 1.00 91.12 307 GLN A O 1
ATOM 2546 N N . ALA A 1 308 ? -7.703 -0.906 27.935 1.00 90.50 308 ALA A N 1
ATOM 2547 C CA . ALA A 1 308 ? -6.738 -1.394 26.954 1.00 90.50 308 ALA A CA 1
ATOM 2548 C C . ALA A 1 308 ? -5.867 -2.515 27.525 1.00 90.50 308 ALA A C 1
ATOM 2550 O O . ALA A 1 308 ? -5.631 -2.557 28.729 1.00 90.50 308 ALA A O 1
ATOM 2551 N N . ARG A 1 309 ? -5.359 -3.425 26.692 1.00 86.94 309 ARG A N 1
ATOM 2552 C CA . ARG A 1 309 ? -4.380 -4.440 27.122 1.00 86.94 309 ARG A CA 1
ATOM 2553 C C . ARG A 1 309 ? -3.425 -4.847 25.996 1.00 86.94 309 ARG A C 1
ATOM 2555 O O . ARG A 1 309 ? -3.769 -4.646 24.828 1.00 86.94 309 ARG A O 1
ATOM 2562 N N . PRO A 1 310 ? -2.269 -5.460 26.321 1.00 82.44 310 PRO A N 1
ATOM 2563 C CA . PRO A 1 310 ? -1.258 -5.797 25.327 1.00 82.44 310 PRO A CA 1
ATOM 2564 C C . PRO A 1 310 ? -1.743 -6.720 24.214 1.00 82.44 310 PRO A C 1
ATOM 2566 O O . PRO A 1 310 ? -1.452 -6.452 23.056 1.00 82.44 310 PRO A O 1
ATOM 2569 N N . LEU A 1 311 ? -2.506 -7.771 24.534 1.00 76.44 311 LEU A N 1
ATOM 2570 C CA . LEU A 1 311 ? -2.964 -8.758 23.552 1.00 76.44 311 LEU A CA 1
ATOM 2571 C C . LEU A 1 311 ? -4.358 -9.319 23.891 1.00 76.44 311 LEU A C 1
ATOM 2573 O O . LEU A 1 311 ? -4.808 -9.273 25.043 1.00 76.44 311 LEU A O 1
ATOM 2577 N N . PRO A 1 312 ? -5.088 -9.896 22.920 1.00 70.25 312 PRO A N 1
ATOM 2578 C CA . PRO A 1 312 ? -6.289 -10.671 23.203 1.00 70.25 312 PRO A CA 1
ATOM 2579 C C . PRO A 1 312 ? -6.001 -11.808 24.198 1.00 70.25 312 PRO A C 1
ATOM 2581 O O . PRO A 1 312 ? -5.173 -12.676 23.956 1.00 70.25 312 PRO A O 1
ATOM 2584 N N . LYS A 1 313 ? -6.726 -11.807 25.323 1.00 72.12 313 LYS A N 1
ATOM 2585 C CA . LYS A 1 313 ? -6.635 -12.773 26.438 1.00 72.12 313 LYS A CA 1
ATOM 2586 C C . LYS A 1 313 ? -5.297 -12.793 27.206 1.00 72.12 313 LYS A C 1
ATOM 2588 O O . LYS A 1 313 ? -5.164 -13.611 28.108 1.00 72.12 313 LYS A O 1
ATOM 2593 N N . ILE A 1 314 ? -4.358 -11.886 26.921 1.00 69.19 314 ILE A N 1
ATOM 2594 C CA . ILE A 1 314 ? -3.035 -11.831 27.566 1.00 69.19 314 ILE A CA 1
ATOM 2595 C C . ILE A 1 314 ? -2.779 -10.423 28.123 1.00 69.19 314 ILE A C 1
ATOM 2597 O O . ILE A 1 314 ? -2.965 -9.416 27.437 1.00 69.19 314 ILE A O 1
ATOM 2601 N N . GLY A 1 315 ? -2.324 -10.369 29.377 1.00 70.56 315 GLY A N 1
ATOM 2602 C CA . GLY A 1 315 ? -2.078 -9.132 30.118 1.00 70.56 315 GLY A CA 1
ATOM 2603 C C . GLY A 1 315 ? -3.335 -8.541 30.769 1.00 70.56 315 GLY A C 1
ATOM 2604 O O . GLY A 1 315 ? -4.460 -8.702 30.286 1.00 70.56 315 GLY A O 1
ATOM 2605 N N . ASN A 1 316 ? -3.124 -7.847 31.889 1.00 82.81 316 ASN A N 1
ATOM 2606 C CA . ASN A 1 316 ? -4.177 -7.141 32.617 1.00 82.81 316 ASN A CA 1
ATOM 2607 C C . ASN A 1 316 ? -4.665 -5.917 31.829 1.00 82.81 316 ASN A C 1
ATOM 2609 O O . ASN A 1 316 ? -3.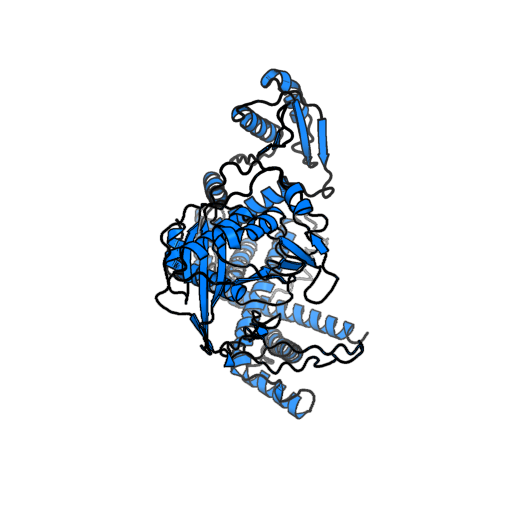913 -5.328 31.050 1.00 82.81 316 ASN A O 1
ATOM 2613 N N . TYR A 1 317 ? -5.916 -5.513 32.061 1.00 86.38 317 TYR A N 1
ATOM 2614 C CA . TYR A 1 317 ? -6.439 -4.267 31.505 1.00 86.38 317 TYR A CA 1
ATOM 2615 C C . TYR A 1 317 ? -5.844 -3.049 32.221 1.00 86.38 317 TYR A C 1
ATOM 2617 O O . TYR A 1 317 ? -5.933 -2.919 33.442 1.00 86.38 317 TYR A O 1
ATOM 2625 N N . ILE A 1 318 ? -5.286 -2.136 31.433 1.00 89.00 318 ILE A N 1
ATOM 2626 C CA . ILE A 1 318 ? -5.024 -0.749 31.802 1.00 89.00 318 ILE A CA 1
ATOM 2627 C C . ILE A 1 318 ? -6.343 0.007 31.638 1.00 89.00 318 ILE A C 1
ATOM 2629 O O . ILE A 1 318 ? -6.942 -0.009 30.563 1.00 89.00 318 ILE A O 1
ATOM 2633 N N . ASN A 1 319 ? -6.800 0.657 32.704 1.00 91.81 319 ASN A N 1
ATOM 2634 C CA . ASN A 1 319 ? -8.060 1.394 32.725 1.00 91.81 319 ASN A CA 1
ATOM 2635 C C . ASN A 1 319 ? -7.764 2.898 32.747 1.00 91.81 319 ASN A C 1
ATOM 2637 O O . ASN A 1 319 ? -7.245 3.403 33.741 1.00 91.81 319 ASN A O 1
ATOM 2641 N N . TYR A 1 320 ? -8.108 3.607 31.674 1.00 89.81 320 TYR A N 1
ATOM 2642 C CA . TYR A 1 320 ? -8.022 5.062 31.594 1.00 89.81 320 TYR A CA 1
ATOM 2643 C C . TYR A 1 320 ? -9.358 5.670 32.033 1.00 89.81 320 TYR A C 1
ATOM 2645 O O . TYR A 1 320 ? -10.390 5.424 31.407 1.00 89.81 320 TYR A O 1
ATOM 2653 N N . SER A 1 321 ? -9.350 6.436 33.125 1.00 88.75 321 SER A N 1
ATOM 2654 C CA . SER A 1 321 ? -10.557 7.066 33.671 1.00 88.75 321 SER A CA 1
ATOM 2655 C C . SER A 1 321 ? -10.966 8.323 32.892 1.00 88.75 321 SER A C 1
ATOM 2657 O O . SER A 1 321 ? -10.100 8.964 32.287 1.00 88.75 321 SER A O 1
ATOM 2659 N N . PRO A 1 322 ? -12.241 8.758 32.960 1.00 86.69 322 PRO A N 1
ATOM 2660 C CA . PRO A 1 322 ? -12.693 10.008 32.341 1.00 86.69 322 PRO A CA 1
ATOM 2661 C C . PRO A 1 322 ? -11.791 11.211 32.670 1.00 86.69 322 PRO A C 1
ATOM 2663 O O . PRO A 1 322 ? -11.366 11.938 31.778 1.00 86.69 322 PRO A O 1
ATOM 2666 N N . ALA A 1 323 ? -11.374 11.351 33.933 1.00 85.88 323 ALA A N 1
ATOM 2667 C CA . ALA A 1 323 ? -10.491 12.433 34.383 1.00 85.88 323 ALA A CA 1
ATOM 2668 C C . ALA A 1 323 ? -9.022 12.305 33.916 1.00 85.88 323 ALA A C 1
ATOM 2670 O O . ALA A 1 323 ? -8.247 13.256 34.046 1.00 85.88 323 ALA A O 1
ATOM 2671 N N . GLN A 1 324 ? -8.592 11.138 33.422 1.00 85.12 324 GLN A N 1
ATOM 2672 C CA . GLN A 1 324 ? -7.320 10.985 32.705 1.00 85.12 324 GLN A CA 1
ATOM 2673 C C . GLN A 1 324 ? -7.494 11.326 31.224 1.00 85.12 324 GLN A C 1
ATOM 2675 O O . GLN A 1 324 ? -6.659 12.041 30.677 1.00 85.12 324 GLN A O 1
ATOM 2680 N N . ILE A 1 325 ? -8.588 10.862 30.615 1.00 85.50 325 ILE A N 1
ATOM 2681 C CA . ILE A 1 325 ? -8.974 11.093 29.216 1.00 85.50 325 ILE A CA 1
ATOM 2682 C C . ILE A 1 325 ? -9.097 12.598 28.928 1.00 85.50 325 ILE A C 1
ATOM 2684 O O . ILE A 1 325 ? -8.446 13.109 28.019 1.00 85.50 325 ILE A O 1
ATOM 2688 N N . GLU A 1 326 ? -9.818 13.334 29.776 1.00 82.62 326 GLU A N 1
ATOM 2689 C CA . GLU A 1 326 ? -9.983 14.794 29.697 1.00 82.62 326 GLU A CA 1
ATOM 2690 C C . GLU A 1 326 ? -8.638 15.552 29.737 1.00 82.62 326 GLU A C 1
ATOM 2692 O O . GLU A 1 326 ? -8.457 16.575 29.082 1.00 82.62 326 GLU A O 1
ATOM 2697 N N . LYS A 1 327 ? -7.621 15.025 30.436 1.00 84.50 327 LYS A N 1
ATOM 2698 C CA . LYS A 1 327 ? -6.286 15.653 30.530 1.00 84.50 327 LYS A CA 1
ATOM 2699 C C . LYS A 1 327 ? -5.408 15.451 29.286 1.00 84.50 327 LYS A C 1
ATOM 2701 O O . LYS A 1 327 ? -4.319 16.044 29.225 1.00 84.50 327 LYS A O 1
ATOM 2706 N N . LEU A 1 328 ? -5.838 14.628 28.323 1.00 81.44 328 LEU A N 1
ATOM 2707 C CA . LEU A 1 328 ? -5.109 14.347 27.077 1.00 81.44 328 LEU A CA 1
ATOM 2708 C C . LEU A 1 328 ? -5.367 15.399 25.993 1.00 81.44 328 LEU A C 1
ATOM 2710 O O . LEU A 1 328 ? -4.469 15.661 25.192 1.00 81.44 328 LEU A O 1
ATOM 2714 N N . SER A 1 329 ? -6.540 16.041 26.000 1.00 71.62 329 SER A N 1
ATOM 2715 C CA . SER A 1 329 ? -6.903 17.117 25.072 1.00 71.62 329 SER A CA 1
ATOM 2716 C C . SER A 1 329 ? -7.427 18.335 25.832 1.00 71.62 329 SER A C 1
ATOM 2718 O O . SER A 1 329 ? -8.421 18.253 26.538 1.00 71.62 329 SER A O 1
ATOM 2720 N N . LYS A 1 330 ? -6.810 19.506 25.631 1.00 66.06 330 LYS A N 1
ATOM 2721 C CA . LYS A 1 330 ? -7.302 20.788 26.183 1.00 66.06 330 LYS A CA 1
ATOM 2722 C C . LYS A 1 330 ? -8.514 21.361 25.429 1.00 66.06 330 LYS A C 1
ATOM 2724 O O . LYS A 1 330 ? -8.883 22.510 25.646 1.00 66.06 330 LYS A O 1
ATOM 2729 N N . SER A 1 331 ? -9.061 20.618 24.475 1.00 65.31 331 SER A N 1
ATOM 2730 C CA . SER A 1 331 ? -10.062 21.106 23.531 1.00 65.31 331 SER A CA 1
ATOM 2731 C C . SER A 1 331 ? -11.049 20.010 23.172 1.00 65.31 331 SER A C 1
ATOM 2733 O O . SER A 1 331 ? -10.652 18.861 22.988 1.00 65.31 331 SER A O 1
ATOM 2735 N N . GLU A 1 332 ? -12.305 20.397 22.999 1.00 72.12 332 GLU A N 1
ATOM 2736 C CA . GLU A 1 332 ? -13.405 19.520 22.606 1.00 72.12 332 GLU A CA 1
ATOM 2737 C C . GLU A 1 332 ? -13.072 18.685 21.357 1.00 72.12 332 GLU A C 1
ATOM 2739 O O . GLU A 1 332 ? -12.497 19.193 20.381 1.00 72.12 332 GLU A O 1
ATOM 2744 N N . THR A 1 333 ? -13.408 17.396 21.392 1.00 76.94 333 THR A N 1
ATOM 2745 C CA . THR A 1 333 ? -13.280 16.486 20.249 1.00 76.94 333 THR A CA 1
ATOM 2746 C C . THR A 1 333 ? -14.346 16.851 19.218 1.00 76.94 333 THR A C 1
ATOM 2748 O O . THR A 1 333 ? -15.527 16.902 19.540 1.00 76.94 333 THR A O 1
ATOM 2751 N N . ILE A 1 334 ? -13.955 17.124 17.973 1.00 82.56 334 ILE A N 1
ATOM 2752 C CA . ILE A 1 334 ? -14.902 17.550 16.931 1.00 82.56 334 ILE A CA 1
ATOM 2753 C C . ILE A 1 334 ? -15.366 16.322 16.143 1.00 82.56 334 ILE A C 1
ATOM 2755 O O . ILE A 1 334 ? -14.537 15.514 15.727 1.00 82.56 334 ILE A O 1
ATOM 2759 N N . LYS A 1 335 ? -16.677 16.201 15.890 1.00 87.50 335 LYS A N 1
ATOM 2760 C CA . LYS A 1 335 ? -17.228 15.179 14.986 1.00 87.50 335 LYS A CA 1
ATOM 2761 C C . LYS A 1 335 ? -16.684 15.392 13.560 1.00 87.50 335 LYS A C 1
ATOM 2763 O O . LYS A 1 335 ? -16.858 16.500 13.041 1.00 87.50 335 LYS A O 1
ATOM 2768 N N . PRO A 1 336 ? -16.066 14.381 12.911 1.00 87.50 336 PRO A N 1
ATOM 2769 C CA . PRO A 1 336 ? -15.630 14.478 11.518 1.00 87.50 336 PRO A CA 1
ATOM 2770 C C . PRO A 1 336 ? -16.773 14.905 10.592 1.00 87.50 336 PRO A C 1
ATOM 2772 O O . PRO A 1 336 ? -17.924 14.523 10.808 1.00 87.50 336 PRO A O 1
ATOM 2775 N N . LYS A 1 337 ? -16.450 15.707 9.574 1.00 86.75 337 LYS A N 1
ATOM 2776 C CA . LYS A 1 337 ? -17.383 16.173 8.535 1.00 86.75 337 LYS A CA 1
ATOM 2777 C C . LYS A 1 337 ? -16.667 16.202 7.175 1.00 86.75 337 LYS A C 1
ATOM 2779 O O . LYS A 1 337 ? -16.435 17.288 6.643 1.00 86.75 337 LYS A O 1
ATOM 2784 N N . PRO A 1 338 ? -16.221 15.045 6.657 1.00 89.62 338 PRO A N 1
ATOM 2785 C CA . PRO A 1 338 ? -15.566 14.975 5.358 1.00 89.62 338 PRO A CA 1
ATOM 2786 C C . PRO A 1 338 ? -16.521 15.349 4.221 1.00 89.62 338 PRO A C 1
ATOM 2788 O O . PRO A 1 338 ? -17.736 15.189 4.334 1.00 89.62 338 PRO A O 1
ATOM 2791 N N . THR A 1 339 ? -15.953 15.769 3.094 1.00 89.94 339 THR A N 1
ATOM 2792 C CA . THR A 1 339 ? -16.688 15.848 1.827 1.00 89.94 339 THR A CA 1
ATOM 2793 C C . THR A 1 339 ? -16.696 14.465 1.179 1.00 89.94 339 THR A C 1
ATOM 2795 O O . THR A 1 339 ? -15.653 13.809 1.118 1.00 89.94 339 THR A O 1
ATOM 2798 N N . LEU A 1 340 ? -17.865 14.033 0.701 1.00 86.69 340 LEU A N 1
ATOM 2799 C CA . LEU A 1 340 ? -18.105 12.714 0.109 1.00 86.69 340 LEU A CA 1
ATOM 2800 C C . LEU A 1 340 ? -18.679 12.864 -1.302 1.00 86.69 340 LEU A C 1
ATOM 2802 O O . LEU A 1 340 ? -19.558 13.704 -1.508 1.00 86.69 340 LEU A O 1
ATOM 2806 N N . SER A 1 341 ? -18.231 12.038 -2.252 1.00 86.12 341 SER A N 1
ATOM 2807 C CA . SER A 1 341 ? -18.984 11.835 -3.497 1.00 86.12 341 SER A CA 1
ATOM 2808 C C . SER A 1 341 ? -20.178 10.897 -3.271 1.00 86.12 341 SER A C 1
ATOM 2810 O O . SER A 1 341 ? -20.281 10.214 -2.249 1.00 86.12 341 SER A O 1
ATOM 2812 N N . THR A 1 342 ? -21.103 10.848 -4.232 1.00 83.00 342 THR A N 1
ATOM 2813 C CA . THR A 1 342 ? -22.160 9.827 -4.246 1.00 83.00 342 THR A CA 1
ATOM 2814 C C . THR A 1 342 ? -21.535 8.468 -4.585 1.00 83.00 342 THR A C 1
ATOM 2816 O O . THR A 1 342 ? -21.006 8.333 -5.689 1.00 83.00 342 THR A O 1
ATOM 2819 N N . PRO A 1 343 ? -21.604 7.453 -3.705 1.00 80.75 343 PRO A N 1
ATOM 2820 C CA . PRO A 1 343 ? -20.886 6.202 -3.914 1.00 80.75 343 PRO A CA 1
ATOM 2821 C C . PRO A 1 343 ? -21.502 5.334 -5.020 1.00 80.75 343 PRO A C 1
ATOM 2823 O O . PRO A 1 343 ? -22.723 5.141 -5.087 1.00 80.75 343 PRO A O 1
ATOM 2826 N N . ILE A 1 344 ? -20.647 4.719 -5.841 1.00 80.69 344 ILE A N 1
ATOM 2827 C CA . ILE A 1 344 ? -21.034 3.653 -6.766 1.00 80.69 344 ILE A CA 1
ATOM 2828 C C . ILE A 1 344 ? -21.188 2.350 -5.981 1.00 80.69 344 ILE A C 1
ATOM 2830 O O . ILE A 1 344 ? -20.216 1.761 -5.505 1.00 80.69 344 ILE A O 1
ATOM 2834 N N . ASN A 1 345 ? -22.432 1.882 -5.893 1.00 79.75 345 ASN A N 1
ATOM 2835 C CA . ASN A 1 345 ? -22.796 0.621 -5.257 1.00 79.75 345 ASN A CA 1
ATOM 2836 C C . ASN A 1 345 ? -22.805 -0.539 -6.266 1.00 79.75 345 ASN A C 1
ATOM 2838 O O . ASN A 1 345 ? -23.313 -0.409 -7.383 1.00 79.75 345 ASN A O 1
ATOM 2842 N N . SER A 1 346 ? -22.301 -1.701 -5.849 1.00 73.69 346 SER A N 1
ATOM 2843 C CA . SER A 1 346 ? -22.367 -2.949 -6.610 1.00 73.69 346 SER A CA 1
ATOM 2844 C C . SER A 1 346 ? -23.811 -3.371 -6.859 1.00 73.69 346 SER A C 1
ATOM 2846 O O . SER A 1 346 ? -24.643 -3.369 -5.953 1.00 73.69 346 SER A O 1
ATOM 2848 N N . GLN A 1 347 ? -24.083 -3.879 -8.059 1.00 62.72 347 GLN A N 1
ATOM 2849 C CA . GLN A 1 347 ? -25.353 -4.539 -8.379 1.00 62.72 347 GLN A CA 1
ATOM 2850 C C . GLN A 1 347 ? -25.496 -5.930 -7.728 1.00 62.72 347 GLN A C 1
ATOM 2852 O O . GLN A 1 347 ? -26.528 -6.580 -7.885 1.00 62.72 347 GLN A O 1
ATOM 2857 N N . SER A 1 348 ? -24.465 -6.427 -7.031 1.00 70.88 348 SER A N 1
ATOM 2858 C CA . SER A 1 348 ? -24.432 -7.789 -6.487 1.00 70.88 348 SER A CA 1
ATOM 2859 C C . SER A 1 348 ? -24.123 -7.819 -4.991 1.00 70.88 348 SER A C 1
ATOM 2861 O O . SER A 1 348 ? -23.113 -7.285 -4.533 1.00 70.88 348 SER A O 1
ATOM 2863 N N . THR A 1 349 ? -24.982 -8.493 -4.226 1.00 75.31 349 THR A N 1
ATOM 2864 C CA . THR A 1 349 ? -24.814 -8.693 -2.783 1.00 75.31 349 THR A CA 1
ATOM 2865 C C . THR A 1 349 ? -23.726 -9.727 -2.485 1.00 75.31 349 THR A C 1
ATOM 2867 O O . THR A 1 349 ? -23.586 -10.736 -3.185 1.00 75.31 349 THR A O 1
ATOM 2870 N N . TRP A 1 350 ? -22.950 -9.508 -1.421 1.00 81.31 350 TRP A N 1
ATOM 2871 C CA . TRP A 1 350 ? -21.968 -10.476 -0.935 1.00 81.31 350 TRP A CA 1
ATOM 2872 C C . TRP A 1 350 ? -22.486 -11.109 0.358 1.00 81.31 350 TRP A C 1
ATOM 2874 O O . TRP A 1 350 ? -22.436 -10.523 1.431 1.00 81.31 350 TRP A O 1
ATOM 2884 N N . ILE A 1 351 ? -23.006 -12.332 0.244 1.00 77.81 351 ILE A N 1
ATOM 2885 C CA . ILE A 1 351 ? -23.641 -13.059 1.349 1.00 77.81 351 ILE A CA 1
ATOM 2886 C C . ILE A 1 351 ? -22.871 -14.357 1.619 1.00 77.81 351 ILE A C 1
ATOM 2888 O O . ILE A 1 351 ? -22.528 -15.080 0.680 1.00 77.81 351 ILE A O 1
ATOM 2892 N N . VAL A 1 352 ? -22.606 -14.668 2.892 1.00 75.62 352 VAL A N 1
ATOM 2893 C CA . VAL A 1 352 ? -21.890 -15.884 3.321 1.00 75.62 352 VAL A CA 1
ATOM 2894 C C . VAL A 1 352 ? -22.693 -16.632 4.400 1.00 75.62 352 VAL A C 1
ATOM 2896 O O . VAL A 1 352 ? -22.977 -16.048 5.443 1.00 75.62 352 VAL A O 1
ATOM 2899 N N . PRO A 1 353 ? -23.049 -17.918 4.197 1.00 69.00 353 PRO A N 1
ATOM 2900 C CA . PRO A 1 353 ? -23.670 -18.753 5.230 1.00 69.00 353 PRO A CA 1
ATOM 2901 C C . PRO A 1 353 ? -22.781 -18.932 6.465 1.00 69.00 353 PRO A C 1
ATOM 2903 O O . PRO A 1 353 ? -21.590 -19.211 6.334 1.00 69.00 353 PRO A O 1
ATOM 2906 N N . ILE A 1 354 ? -23.366 -18.866 7.662 1.00 63.03 354 ILE A N 1
ATOM 2907 C CA . ILE A 1 354 ? -22.665 -19.092 8.937 1.00 63.03 354 ILE A CA 1
ATOM 2908 C C . ILE A 1 354 ? -22.218 -20.560 9.075 1.00 63.03 354 ILE A C 1
ATOM 2910 O O . ILE A 1 354 ? -21.170 -20.840 9.652 1.00 63.03 354 ILE A O 1
ATOM 2914 N N . SER A 1 355 ? -22.923 -21.501 8.441 1.00 53.62 355 SER A N 1
ATOM 2915 C CA . SER A 1 355 ? -22.529 -22.917 8.350 1.00 53.62 355 SER A CA 1
ATOM 2916 C C . SER A 1 355 ? -21.200 -23.170 7.613 1.00 53.62 355 SER A C 1
ATOM 2918 O O . SER A 1 355 ? -20.635 -24.262 7.712 1.00 53.62 355 SER A O 1
ATOM 2920 N N . ASN A 1 356 ? -20.652 -22.172 6.908 1.00 49.81 356 ASN A N 1
ATOM 2921 C CA . ASN A 1 356 ? -19.329 -22.270 6.287 1.00 49.81 356 ASN A CA 1
ATOM 2922 C C . ASN A 1 356 ? -18.164 -22.084 7.279 1.00 49.81 356 ASN A C 1
ATOM 2924 O O . ASN A 1 356 ? -17.015 -22.276 6.880 1.00 49.81 356 ASN A O 1
ATOM 2928 N N . PHE A 1 357 ? -18.422 -21.745 8.544 1.00 52.16 357 PHE A N 1
ATOM 2929 C CA . PHE A 1 357 ? -17.396 -21.592 9.579 1.00 52.16 357 PHE A CA 1
ATOM 2930 C C . PHE A 1 357 ? -17.362 -22.832 10.489 1.00 52.16 357 PHE A C 1
ATOM 2932 O O . PHE A 1 357 ? -18.391 -23.245 11.022 1.00 52.16 357 PHE A O 1
ATOM 2939 N N . ASP A 1 358 ? -16.189 -23.449 10.679 1.00 41.44 358 ASP A N 1
ATOM 2940 C CA . ASP A 1 358 ? -16.060 -24.614 11.567 1.00 41.44 358 ASP A CA 1
ATOM 2941 C C . ASP A 1 358 ? -16.054 -24.194 13.043 1.00 41.44 358 ASP A C 1
ATOM 2943 O O . ASP A 1 358 ? -15.046 -23.736 13.578 1.00 41.44 358 ASP A O 1
ATOM 2947 N N . THR A 1 359 ? -17.160 -24.453 13.740 1.00 40.41 359 THR A N 1
ATOM 2948 C CA . THR A 1 359 ? -17.253 -24.367 15.209 1.00 40.41 359 THR A CA 1
ATOM 2949 C C . THR A 1 359 ? -16.457 -25.466 15.932 1.00 40.41 359 THR A C 1
ATOM 2951 O O . THR A 1 359 ? -16.261 -25.395 17.141 1.00 40.41 359 THR A O 1
ATOM 2954 N N . ASN A 1 360 ? -15.944 -26.463 15.199 1.00 34.09 360 ASN A N 1
ATOM 2955 C CA . ASN A 1 360 ? -15.246 -27.643 15.722 1.00 34.09 360 ASN A CA 1
ATOM 2956 C C . ASN A 1 360 ? -13.705 -27.541 15.696 1.00 34.09 360 ASN A C 1
ATOM 2958 O O . ASN A 1 360 ? -13.009 -28.544 15.511 1.00 34.09 360 ASN A O 1
ATOM 2962 N N . SER A 1 361 ? -13.141 -26.353 15.936 1.00 33.50 361 SER A N 1
ATOM 2963 C CA . SER A 1 361 ? -11.708 -26.242 16.240 1.00 33.50 361 SER A CA 1
ATOM 2964 C C . SER A 1 361 ? -11.418 -26.823 17.630 1.00 33.50 361 SER A C 1
ATOM 2966 O O . SER A 1 361 ? -11.634 -26.177 18.656 1.00 33.50 361 SER A O 1
ATOM 2968 N N . LYS A 1 362 ? -10.926 -28.068 17.673 1.00 35.75 362 LYS A N 1
ATOM 2969 C CA . LYS A 1 362 ? -10.471 -28.743 18.900 1.00 35.75 362 LYS A CA 1
ATOM 2970 C C . LYS A 1 362 ? -9.186 -28.101 19.453 1.00 35.75 362 LYS A C 1
ATOM 2972 O O . LYS A 1 362 ? -8.112 -28.693 19.365 1.00 35.75 362 LYS A O 1
ATOM 2977 N N . ARG A 1 363 ? -9.286 -26.921 20.074 1.00 31.66 363 ARG A N 1
ATOM 2978 C CA . ARG A 1 363 ? -8.264 -26.394 20.997 1.00 31.66 363 ARG A CA 1
ATOM 2979 C C . ARG A 1 363 ? -8.909 -25.856 22.280 1.00 31.66 363 ARG A C 1
ATOM 2981 O O . ARG A 1 363 ? -9.518 -24.794 22.289 1.00 31.66 363 ARG A O 1
ATOM 2988 N N . THR A 1 364 ? -8.736 -26.649 23.345 1.00 28.25 364 THR A N 1
ATOM 2989 C CA . THR A 1 364 ? -8.949 -26.337 24.775 1.00 28.25 364 THR A CA 1
ATOM 2990 C C . THR A 1 364 ? -10.338 -25.850 25.211 1.00 28.25 364 THR A C 1
ATOM 2992 O O . THR A 1 364 ? -10.554 -24.672 25.473 1.00 28.25 364 THR A O 1
ATOM 2995 N N . LYS A 1 365 ? -11.228 -26.822 25.466 1.00 31.94 365 LYS A N 1
ATOM 2996 C CA . LYS A 1 365 ? -12.104 -26.811 26.655 1.00 31.94 365 LYS A CA 1
ATOM 2997 C C . LYS A 1 365 ? -11.295 -27.320 27.863 1.00 31.94 365 LYS A C 1
ATOM 2999 O O . LYS A 1 365 ? -11.455 -28.474 28.240 1.00 31.94 365 LYS A O 1
ATOM 3004 N N . ILE A 1 366 ? -10.366 -26.495 28.349 1.00 29.70 366 ILE A N 1
ATOM 3005 C CA . ILE A 1 366 ? -9.545 -26.678 29.563 1.00 29.70 366 ILE A CA 1
ATOM 3006 C C . ILE A 1 366 ? -9.161 -25.251 30.006 1.00 29.70 366 ILE A C 1
ATOM 3008 O O . ILE A 1 366 ? -8.535 -24.550 29.212 1.00 29.70 366 ILE A O 1
ATOM 3012 N N . ASP A 1 367 ? -9.532 -24.717 31.171 1.00 29.19 367 ASP A N 1
ATOM 3013 C CA . ASP A 1 367 ? -10.475 -25.200 32.194 1.00 29.19 367 ASP A CA 1
ATOM 3014 C C . ASP A 1 367 ? -11.288 -24.023 32.770 1.00 29.19 367 ASP A C 1
ATOM 3016 O O . ASP A 1 367 ? -10.962 -22.854 32.548 1.00 29.19 367 ASP A O 1
ATOM 3020 N N . THR A 1 368 ? -12.371 -24.305 33.503 1.00 31.64 368 THR A N 1
ATOM 3021 C CA . THR A 1 368 ? -13.150 -23.290 34.246 1.00 31.64 368 THR A CA 1
ATOM 3022 C C . THR A 1 368 ? -13.827 -23.923 35.466 1.00 31.64 368 THR A C 1
ATOM 3024 O O . THR A 1 368 ? -15.049 -24.004 35.526 1.00 31.64 368 THR A O 1
ATOM 3027 N N . LEU A 1 369 ? -13.035 -24.446 36.413 1.00 33.22 369 LEU A N 1
ATOM 3028 C CA . LEU A 1 369 ? -13.537 -25.042 37.663 1.00 33.22 369 LEU A CA 1
ATOM 3029 C C . LEU A 1 369 ? -12.450 -25.098 38.759 1.00 33.22 369 LEU A C 1
ATOM 3031 O O . LEU A 1 369 ? -11.799 -26.117 38.963 1.00 33.22 369 LEU A O 1
ATOM 3035 N N . SER A 1 370 ? -12.216 -23.964 39.427 1.00 27.48 370 SER A N 1
ATOM 3036 C CA . SER A 1 370 ? -11.741 -23.819 40.825 1.00 27.48 370 SER A CA 1
ATOM 3037 C C . SER A 1 370 ? -11.369 -22.349 41.080 1.00 27.48 370 SER A C 1
ATOM 3039 O O . SER A 1 370 ? -10.774 -21.722 40.212 1.00 27.48 370 SER A O 1
ATOM 3041 N N . ASN A 1 371 ? -11.662 -21.708 42.213 1.00 28.81 371 ASN A N 1
ATOM 3042 C CA . ASN A 1 371 ? -12.545 -22.027 43.341 1.00 28.81 371 ASN A CA 1
ATOM 3043 C C . ASN A 1 371 ? -12.936 -20.683 43.982 1.00 28.81 371 ASN A C 1
ATOM 3045 O O . ASN A 1 371 ? -12.053 -20.030 44.526 1.00 28.81 371 ASN A O 1
ATOM 3049 N N . GLU A 1 372 ? -14.217 -20.313 44.017 1.00 29.41 372 GLU A N 1
ATOM 3050 C CA . GLU A 1 372 ? -14.718 -19.315 44.977 1.00 29.41 372 GLU A CA 1
ATOM 3051 C C . GLU A 1 372 ? -16.062 -19.793 45.537 1.00 29.41 372 GLU A C 1
ATOM 3053 O O . GLU A 1 372 ? -17.121 -19.611 44.942 1.00 29.41 372 GLU A O 1
ATOM 3058 N N . ASN A 1 373 ? -15.999 -20.456 46.694 1.00 29.09 373 ASN A N 1
ATOM 3059 C CA . ASN A 1 373 ? -17.174 -20.719 47.514 1.00 29.09 373 ASN A CA 1
ATOM 3060 C C . ASN A 1 373 ? -17.476 -19.463 48.333 1.00 29.09 373 ASN A C 1
ATOM 3062 O O . ASN A 1 373 ? -16.643 -19.090 49.151 1.00 29.09 373 ASN A O 1
ATOM 3066 N N . HIS A 1 374 ? -18.679 -18.904 48.208 1.00 32.28 374 HIS A N 1
ATOM 3067 C CA . HIS A 1 374 ? -19.459 -18.474 49.372 1.00 32.28 374 HIS A CA 1
ATOM 3068 C C . HIS A 1 374 ? -20.949 -18.392 49.016 1.00 32.28 374 HIS A C 1
ATOM 3070 O O . HIS A 1 374 ? -21.348 -17.731 48.061 1.00 32.28 374 HIS A O 1
ATOM 3076 N N . GLU A 1 375 ? -21.773 -19.093 49.794 1.00 28.53 375 GLU A N 1
ATOM 3077 C CA . GLU A 1 375 ? -23.231 -19.090 49.665 1.00 28.53 375 GLU A CA 1
ATOM 3078 C C . GLU A 1 375 ? -23.830 -17.759 50.150 1.00 28.53 375 GLU A C 1
ATOM 3080 O O . GLU A 1 375 ? -23.392 -17.191 51.150 1.00 28.53 375 GLU A O 1
ATOM 3085 N N . GLY A 1 376 ? -24.875 -17.285 49.466 1.00 27.33 376 GLY A N 1
ATOM 3086 C CA . GLY A 1 376 ? -25.559 -16.027 49.781 1.00 27.33 376 GLY A CA 1
ATOM 3087 C C . GLY A 1 376 ? -26.897 -15.922 49.052 1.00 27.33 376 GLY A C 1
ATOM 3088 O O . GLY A 1 376 ? -27.038 -15.172 48.093 1.00 27.33 376 GLY A O 1
ATOM 3089 N N . ASN A 1 377 ? -27.865 -16.738 49.467 1.00 26.62 377 ASN A N 1
ATOM 3090 C CA . ASN A 1 377 ? -29.130 -16.946 48.763 1.00 26.62 377 ASN A CA 1
ATOM 3091 C C . ASN A 1 377 ? -30.164 -15.833 49.052 1.00 26.62 377 ASN A C 1
ATOM 3093 O O . ASN A 1 377 ? -30.702 -15.784 50.158 1.00 26.62 377 ASN A O 1
ATOM 3097 N N . ILE A 1 378 ? -30.490 -14.983 48.067 1.00 28.14 378 ILE A N 1
ATOM 3098 C CA . ILE A 1 378 ? -31.695 -14.127 48.076 1.00 28.14 378 ILE A CA 1
ATOM 3099 C C . ILE A 1 378 ? -32.354 -14.142 46.690 1.00 28.14 378 ILE A C 1
ATOM 3101 O O . ILE A 1 378 ? -31.762 -13.722 45.698 1.00 28.14 378 ILE A O 1
ATOM 3105 N N . ASN A 1 379 ? -33.615 -14.578 46.646 1.00 30.00 379 ASN A N 1
ATOM 3106 C CA . ASN A 1 379 ? -34.476 -14.516 45.464 1.00 30.00 379 ASN A CA 1
ATOM 3107 C C . ASN A 1 379 ? -34.839 -13.069 45.091 1.00 30.00 379 ASN A C 1
ATOM 3109 O O . ASN A 1 379 ? -35.387 -12.346 45.922 1.00 30.00 379 ASN A O 1
ATOM 3113 N N . THR A 1 380 ? -34.727 -12.722 43.808 1.00 25.48 380 THR A N 1
ATOM 3114 C CA . THR A 1 380 ? -35.637 -11.769 43.149 1.00 25.48 380 THR A CA 1
ATOM 3115 C C . THR A 1 380 ? -35.847 -12.162 41.691 1.00 25.48 380 THR A C 1
ATOM 3117 O O . THR A 1 380 ? -34.898 -12.301 40.923 1.00 25.48 380 THR A O 1
ATOM 3120 N N . GLU A 1 381 ? -37.109 -12.295 41.287 1.00 35.88 381 GLU A N 1
ATOM 3121 C CA . GLU A 1 381 ? -37.480 -12.437 39.881 1.00 35.88 381 GLU A CA 1
ATOM 3122 C C . GLU A 1 381 ? -37.108 -11.162 39.113 1.00 35.88 381 GLU A C 1
ATOM 3124 O O . GLU A 1 381 ? -37.675 -10.092 39.350 1.00 35.88 381 GLU A O 1
ATOM 3129 N N . LYS A 1 382 ? -36.193 -11.270 38.146 1.00 28.05 382 LYS A N 1
ATOM 3130 C CA . LYS A 1 382 ? -36.111 -10.328 37.026 1.00 28.05 382 LYS A CA 1
ATOM 3131 C C . LYS A 1 382 ? -35.827 -11.077 35.737 1.00 28.05 382 LYS A C 1
ATOM 3133 O O . LYS A 1 382 ? -34.842 -11.802 35.634 1.00 28.05 382 LYS A O 1
ATOM 3138 N N . ASN A 1 383 ? -36.681 -10.828 34.747 1.00 30.91 383 ASN A N 1
ATOM 3139 C CA . ASN A 1 383 ? -36.482 -11.227 33.360 1.00 30.91 383 ASN A CA 1
ATOM 3140 C C . ASN A 1 383 ? -35.177 -10.618 32.826 1.00 30.91 383 ASN A C 1
ATOM 3142 O O . ASN A 1 383 ? -35.176 -9.499 32.317 1.00 30.91 383 ASN A O 1
ATOM 3146 N N . PHE A 1 384 ? -34.075 -11.358 32.917 1.00 23.67 384 PHE A N 1
ATOM 3147 C CA . PHE A 1 384 ? -32.920 -11.120 32.067 1.00 23.67 384 PHE A CA 1
ATOM 3148 C C . PHE A 1 384 ? -33.123 -11.900 30.777 1.00 23.67 384 PHE A C 1
ATOM 3150 O O . PHE A 1 384 ? -32.776 -13.074 30.667 1.00 23.67 384 PHE A O 1
ATOM 3157 N N . THR A 1 385 ? -33.700 -11.217 29.789 1.00 25.42 385 THR A N 1
ATOM 3158 C CA . THR A 1 385 ? -33.550 -11.599 28.389 1.00 25.42 385 THR A CA 1
ATOM 3159 C C . THR A 1 385 ? -32.053 -11.594 28.102 1.00 25.42 385 THR A C 1
ATOM 3161 O O . THR A 1 385 ? -31.448 -10.528 28.005 1.00 25.42 385 THR A O 1
ATOM 3164 N N . ILE A 1 386 ? -31.440 -12.777 28.058 1.00 27.09 386 ILE A N 1
ATOM 3165 C CA . ILE A 1 386 ? -30.021 -12.924 27.738 1.00 27.09 386 ILE A CA 1
ATOM 3166 C C . ILE A 1 386 ? -29.866 -12.520 26.270 1.00 27.09 386 ILE A C 1
ATOM 3168 O O . ILE A 1 386 ? -30.129 -13.320 25.374 1.00 27.09 386 ILE A O 1
ATOM 3172 N N . ASP A 1 387 ? -29.489 -11.257 26.047 1.00 29.23 387 ASP A N 1
ATOM 3173 C CA . ASP A 1 387 ? -29.018 -10.742 24.760 1.00 29.23 387 ASP A CA 1
ATOM 3174 C C . ASP A 1 387 ? -27.877 -11.662 24.319 1.00 29.23 387 ASP A C 1
ATOM 3176 O O . ASP A 1 387 ? -26.821 -11.690 24.958 1.00 29.23 387 ASP A O 1
ATOM 3180 N N . ILE A 1 388 ? -28.142 -12.524 23.328 1.00 35.16 388 ILE A N 1
ATOM 3181 C CA . ILE A 1 388 ? -27.255 -13.641 22.993 1.00 35.16 388 ILE A CA 1
ATOM 3182 C C . ILE A 1 388 ? -25.961 -13.054 22.445 1.00 35.16 388 ILE A C 1
ATOM 3184 O O . ILE A 1 388 ? -25.867 -12.652 21.283 1.00 35.16 388 ILE A O 1
ATOM 3188 N N . GLU A 1 389 ? -24.970 -13.004 23.329 1.00 36.88 389 GLU A N 1
ATOM 3189 C CA . GLU A 1 389 ? -23.689 -12.367 23.107 1.00 36.88 389 GLU A CA 1
ATOM 3190 C C . GLU A 1 389 ? -23.064 -12.913 21.817 1.00 36.88 389 GLU A C 1
ATOM 3192 O O . GLU A 1 389 ? -22.753 -14.101 21.704 1.00 36.88 389 GLU A O 1
ATOM 3197 N N . PHE A 1 390 ? -22.911 -12.041 20.816 1.00 37.69 390 PHE A N 1
ATOM 3198 C CA . PHE A 1 390 ? -22.352 -12.367 19.503 1.00 37.69 390 PHE A CA 1
ATOM 3199 C C . PHE A 1 390 ? -20.837 -12.609 19.614 1.00 37.69 390 PHE A C 1
ATOM 3201 O O . PHE A 1 390 ? -20.009 -11.851 19.109 1.00 37.69 390 PHE A O 1
ATOM 3208 N N . GLN A 1 391 ? -20.455 -13.680 20.308 1.00 37.28 391 GLN A N 1
ATOM 3209 C CA . GLN A 1 391 ? -19.075 -14.113 20.460 1.00 37.28 391 GLN A CA 1
ATOM 3210 C C . GLN A 1 391 ? -18.594 -14.816 19.181 1.00 37.28 391 GLN A C 1
ATOM 3212 O O . GLN A 1 391 ? -18.396 -16.033 19.144 1.00 37.28 391 GLN A O 1
ATOM 3217 N N . LEU A 1 392 ? -18.350 -14.049 18.115 1.00 39.72 392 LEU A N 1
ATOM 3218 C CA . LEU A 1 392 ? -17.465 -14.524 17.054 1.00 39.72 392 LEU A CA 1
ATOM 3219 C C . LEU A 1 392 ? -16.056 -14.674 17.640 1.00 39.72 392 LEU A C 1
ATOM 3221 O O . LEU A 1 392 ? -15.391 -13.682 17.946 1.00 39.72 392 LEU A O 1
ATOM 3225 N N . MET A 1 393 ? -15.599 -15.918 17.813 1.00 40.28 393 MET A N 1
ATOM 3226 C CA . MET A 1 393 ? -14.282 -16.190 18.392 1.00 40.28 393 MET A CA 1
ATOM 3227 C C . MET A 1 393 ? -13.166 -15.458 17.636 1.00 40.28 393 MET A C 1
ATOM 3229 O O . MET A 1 393 ? -13.160 -15.385 16.404 1.00 40.28 393 MET A O 1
ATOM 3233 N N . SER A 1 394 ? -12.194 -14.941 18.393 1.00 38.38 394 SER A N 1
ATOM 3234 C CA . SER A 1 394 ? -11.004 -14.267 17.867 1.00 38.38 394 SER A CA 1
ATOM 3235 C C . SER A 1 394 ? -10.350 -15.119 16.771 1.00 38.38 394 SER A C 1
ATOM 3237 O O . SER A 1 394 ? -9.985 -16.267 17.018 1.00 38.38 394 SER A O 1
ATOM 3239 N N . GLY A 1 395 ? -10.254 -14.569 15.556 1.00 41.09 395 GLY A N 1
ATOM 3240 C CA . GLY A 1 395 ? -9.782 -15.283 14.364 1.00 41.09 395 GLY A CA 1
ATOM 3241 C C . GLY A 1 395 ? -10.853 -15.615 13.308 1.00 41.09 395 GLY A C 1
ATOM 3242 O O . GLY A 1 395 ? -10.520 -16.167 12.261 1.00 41.09 395 GLY A O 1
ATOM 3243 N N . TRP A 1 396 ? -12.128 -15.271 13.511 1.00 49.12 396 TRP A N 1
ATOM 3244 C CA . TRP A 1 396 ? -13.202 -15.526 12.531 1.00 49.12 396 TRP A CA 1
ATOM 3245 C C . TRP A 1 396 ? -12.997 -14.839 11.160 1.00 49.12 396 TRP A C 1
ATOM 3247 O O . TRP A 1 396 ? -13.336 -15.405 10.122 1.00 49.12 396 TRP A O 1
ATOM 3257 N N . ALA A 1 397 ? -12.402 -13.639 11.135 1.00 46.94 397 ALA A N 1
ATOM 3258 C CA . ALA A 1 397 ? -12.155 -12.853 9.917 1.00 46.94 397 ALA A CA 1
ATOM 3259 C C . ALA A 1 397 ? -10.949 -13.352 9.087 1.00 46.94 397 ALA A C 1
ATOM 3261 O O . ALA A 1 397 ? -10.614 -12.779 8.044 1.00 46.94 397 ALA A O 1
ATOM 3262 N N . LEU A 1 398 ? -10.273 -14.405 9.557 1.00 45.91 398 LEU A N 1
ATOM 3263 C CA . LEU A 1 398 ? -9.065 -14.944 8.945 1.00 45.91 398 LEU A CA 1
ATOM 3264 C C . LEU A 1 398 ? -9.406 -15.888 7.795 1.00 45.91 398 LEU A C 1
ATOM 3266 O O . LEU A 1 398 ? -10.218 -16.802 7.922 1.00 45.91 398 LEU A O 1
ATOM 3270 N N . LYS A 1 399 ? -8.695 -15.730 6.680 1.00 45.16 399 LYS A N 1
ATOM 3271 C CA . LYS A 1 399 ? -8.874 -16.490 5.439 1.00 45.16 399 LYS A CA 1
ATOM 3272 C C . LYS A 1 399 ? -8.732 -18.005 5.613 1.00 45.16 399 LYS A C 1
ATOM 3274 O O . LYS A 1 399 ? -9.334 -18.750 4.850 1.00 45.16 399 LYS A O 1
ATOM 3279 N N . ALA A 1 400 ? -7.969 -18.460 6.610 1.00 42.06 400 ALA A N 1
ATOM 3280 C CA . ALA A 1 400 ? -7.852 -19.878 6.959 1.00 42.06 400 ALA A CA 1
ATOM 3281 C C . ALA A 1 400 ? -9.182 -20.490 7.445 1.00 42.06 400 ALA A C 1
ATOM 3283 O O . ALA A 1 400 ? -9.424 -21.672 7.222 1.00 42.06 400 ALA A O 1
ATOM 3284 N N . ASN A 1 401 ? -10.050 -19.674 8.050 1.00 45.38 401 ASN A N 1
ATOM 3285 C CA . ASN A 1 401 ? -11.327 -20.087 8.632 1.00 45.38 401 ASN A CA 1
ATOM 3286 C C . ASN A 1 401 ? -12.522 -19.827 7.691 1.00 45.38 401 ASN A C 1
ATOM 3288 O O . ASN A 1 401 ? -13.647 -20.209 8.001 1.00 45.38 401 ASN A O 1
ATOM 3292 N N . GLN A 1 402 ? -12.292 -19.202 6.528 1.00 43.09 402 GLN A N 1
ATOM 3293 C CA . GLN A 1 402 ? -13.317 -18.929 5.518 1.00 43.09 402 GLN A CA 1
ATOM 3294 C C . GLN A 1 402 ? -13.281 -19.995 4.410 1.00 43.09 402 GLN A C 1
ATOM 3296 O O . GLN A 1 402 ? -12.346 -20.035 3.605 1.00 43.09 402 GLN A O 1
ATOM 3301 N N . LYS A 1 403 ? -14.319 -20.842 4.322 1.00 43.34 403 LYS A N 1
ATOM 3302 C CA . LYS A 1 403 ? -14.456 -21.890 3.287 1.00 43.34 403 LYS A CA 1
ATOM 3303 C C . LYS A 1 403 ? -14.784 -21.312 1.899 1.00 43.34 403 LYS A C 1
ATOM 3305 O O . LYS A 1 403 ? -15.858 -21.538 1.347 1.00 43.34 403 LYS A O 1
ATOM 3310 N N . PHE A 1 404 ? -13.842 -20.591 1.291 1.00 36.91 404 PHE A N 1
ATOM 3311 C CA . PHE A 1 404 ? -13.897 -20.298 -0.143 1.00 36.91 404 PHE A CA 1
ATOM 3312 C C . PHE A 1 404 ? -13.737 -21.591 -0.955 1.00 36.91 404 PHE A C 1
ATOM 3314 O O . PHE A 1 404 ? -12.899 -22.438 -0.634 1.00 36.91 404 PHE A O 1
ATOM 3321 N N . GLY A 1 405 ? -14.506 -21.727 -2.042 1.00 39.25 405 GLY A N 1
ATOM 3322 C CA . GLY A 1 405 ? -14.409 -22.871 -2.954 1.00 39.25 405 GLY A CA 1
ATOM 3323 C C . GLY A 1 405 ? -12.963 -23.113 -3.402 1.00 39.25 405 GLY A C 1
ATOM 3324 O O . GLY A 1 405 ? -12.274 -22.176 -3.808 1.00 39.25 405 GLY A O 1
ATOM 3325 N N . LYS A 1 406 ? -12.498 -24.366 -3.286 1.00 36.16 406 LYS A N 1
ATOM 3326 C CA . LYS A 1 406 ? -11.079 -24.763 -3.340 1.00 36.16 406 LYS A CA 1
ATOM 3327 C C . LYS A 1 406 ? -10.363 -24.324 -4.634 1.00 36.16 406 LYS A C 1
ATOM 3329 O O . LYS A 1 406 ? -10.213 -25.101 -5.570 1.00 36.16 406 LYS A O 1
ATOM 3334 N N . ARG A 1 407 ? -9.813 -23.104 -4.645 1.00 42.28 407 ARG A N 1
ATOM 3335 C CA . ARG A 1 407 ? -8.741 -22.649 -5.557 1.00 42.28 407 ARG A CA 1
ATOM 3336 C C . ARG A 1 407 ? -7.390 -22.569 -4.838 1.00 42.28 407 ARG A C 1
ATOM 3338 O O . ARG A 1 407 ? -6.615 -21.636 -5.023 1.00 42.28 407 ARG A O 1
ATOM 3345 N N . GLY A 1 408 ? -7.114 -23.581 -4.022 1.00 38.03 408 GLY A N 1
ATOM 3346 C CA . GLY A 1 408 ? -5.773 -23.935 -3.573 1.00 38.03 408 GLY A CA 1
ATOM 3347 C C . GLY A 1 408 ? -5.454 -25.319 -4.119 1.00 38.03 408 GLY A C 1
ATOM 3348 O O . GLY A 1 408 ? -5.925 -26.307 -3.566 1.00 38.03 408 GLY A O 1
ATOM 3349 N N . GLY A 1 409 ? -4.706 -25.391 -5.222 1.00 45.78 409 GLY A N 1
ATOM 3350 C CA . GLY A 1 409 ? -4.132 -26.664 -5.659 1.00 45.78 409 GLY A CA 1
ATOM 3351 C C . GLY A 1 409 ? -3.147 -27.162 -4.603 1.00 45.78 409 GLY A C 1
ATOM 3352 O O . GLY A 1 409 ? -2.442 -26.347 -4.001 1.00 45.78 409 GLY A O 1
ATOM 3353 N N . ALA A 1 410 ? -3.105 -28.476 -4.369 1.00 52.25 410 ALA A N 1
ATOM 3354 C CA . ALA A 1 410 ? -2.143 -29.071 -3.449 1.00 52.25 410 ALA A CA 1
ATOM 3355 C C . ALA A 1 410 ? -0.720 -28.644 -3.847 1.00 52.25 410 ALA A C 1
ATOM 3357 O O . ALA A 1 410 ? -0.315 -28.761 -5.006 1.00 52.25 410 ALA A O 1
ATOM 3358 N N . LYS A 1 411 ? 0.027 -28.081 -2.895 1.00 60.12 411 LYS A N 1
ATOM 3359 C CA . LYS A 1 411 ? 1.391 -27.613 -3.137 1.00 60.12 411 LYS A CA 1
ATOM 3360 C C . LYS A 1 411 ? 2.307 -28.835 -3.151 1.00 60.12 411 LYS A C 1
ATOM 3362 O O . LYS A 1 411 ? 2.414 -29.501 -2.127 1.00 60.12 411 LYS A O 1
ATOM 3367 N N . MET A 1 412 ? 2.959 -29.112 -4.284 1.00 74.94 412 MET A N 1
ATOM 3368 C CA . MET A 1 412 ? 3.924 -30.216 -4.383 1.00 74.94 412 MET A CA 1
ATOM 3369 C C . MET A 1 412 ? 4.978 -30.122 -3.276 1.00 74.94 412 MET A C 1
ATOM 3371 O O . MET A 1 412 ? 5.435 -29.025 -2.930 1.00 74.94 412 MET A O 1
ATOM 3375 N N . SER A 1 413 ? 5.347 -31.276 -2.718 1.00 78.69 413 SER A N 1
ATOM 3376 C CA . SER A 1 413 ? 6.335 -31.353 -1.644 1.00 78.69 413 SER A CA 1
ATOM 3377 C C . SER A 1 413 ? 7.714 -30.903 -2.141 1.00 78.69 413 SER A C 1
ATOM 3379 O O . SER A 1 413 ? 8.032 -31.005 -3.329 1.00 78.69 413 SER A O 1
ATOM 3381 N N . LYS A 1 414 ? 8.561 -30.409 -1.226 1.00 77.50 414 LYS A N 1
ATOM 3382 C CA . LYS A 1 414 ? 9.929 -29.985 -1.573 1.00 77.50 414 LYS A CA 1
ATOM 3383 C C . LYS A 1 414 ? 10.722 -31.120 -2.238 1.00 77.50 414 LYS A C 1
ATOM 3385 O O . LYS A 1 414 ? 11.389 -30.868 -3.230 1.00 77.50 414 LYS A O 1
ATOM 3390 N N . ARG A 1 415 ? 10.581 -32.358 -1.741 1.00 77.06 415 ARG A N 1
ATOM 3391 C CA . ARG A 1 415 ? 11.289 -33.548 -2.244 1.00 77.06 415 ARG A CA 1
ATOM 3392 C C . ARG A 1 415 ? 10.923 -33.877 -3.696 1.00 77.06 415 ARG A C 1
ATOM 3394 O O . ARG A 1 415 ? 11.820 -34.069 -4.508 1.00 77.06 415 ARG A O 1
ATOM 3401 N N . ILE A 1 416 ? 9.631 -33.842 -4.041 1.00 82.12 416 ILE A N 1
ATOM 3402 C CA . ILE A 1 416 ? 9.167 -34.011 -5.430 1.00 82.12 416 ILE A CA 1
ATOM 3403 C C . ILE A 1 416 ? 9.722 -32.897 -6.327 1.00 82.12 416 ILE A C 1
ATOM 3405 O O . ILE A 1 416 ? 10.196 -33.172 -7.423 1.00 82.12 416 ILE A O 1
ATOM 3409 N N . ILE A 1 417 ? 9.724 -31.643 -5.858 1.00 82.44 417 ILE A N 1
ATOM 3410 C CA . ILE A 1 417 ? 10.282 -30.521 -6.629 1.00 82.44 417 ILE A CA 1
ATOM 3411 C C . ILE A 1 417 ? 11.779 -30.733 -6.909 1.00 82.44 417 ILE A C 1
ATOM 3413 O O . ILE A 1 417 ? 12.187 -30.546 -8.050 1.00 82.44 417 ILE A O 1
ATOM 3417 N N . THR A 1 418 ? 12.581 -31.161 -5.929 1.00 80.75 418 THR A N 1
ATOM 3418 C CA . THR A 1 418 ? 14.019 -31.432 -6.125 1.00 80.75 418 THR A CA 1
ATOM 3419 C C . THR A 1 418 ? 14.273 -32.548 -7.147 1.00 80.75 418 THR A C 1
ATOM 3421 O O . THR A 1 418 ? 15.142 -32.401 -8.003 1.00 80.75 418 THR A O 1
ATOM 3424 N N . LEU A 1 419 ? 13.491 -33.634 -7.118 1.00 81.44 419 LEU A N 1
ATOM 3425 C CA . LEU A 1 419 ? 13.604 -34.727 -8.097 1.00 81.44 419 LEU A CA 1
ATOM 3426 C C . LEU A 1 419 ? 13.262 -34.254 -9.519 1.00 81.44 419 LEU A C 1
ATOM 3428 O O . LEU A 1 419 ? 14.045 -34.451 -10.447 1.00 81.44 419 LEU A O 1
ATOM 3432 N N . LEU A 1 420 ? 12.149 -33.528 -9.676 1.00 86.38 420 LEU A N 1
ATOM 3433 C CA . LEU A 1 420 ? 11.750 -32.936 -10.958 1.00 86.38 420 LEU A CA 1
ATOM 3434 C C . LEU A 1 420 ? 12.796 -31.941 -11.501 1.00 86.38 420 LEU A C 1
ATOM 3436 O O . LEU A 1 420 ? 12.972 -31.837 -12.716 1.00 86.38 420 LEU A O 1
ATOM 3440 N N . GLN A 1 421 ? 13.517 -31.226 -10.627 1.00 83.75 421 GLN A N 1
ATOM 3441 C CA . GLN A 1 421 ? 14.650 -30.377 -11.020 1.00 83.75 421 GLN A CA 1
ATOM 3442 C C . GLN A 1 421 ? 15.819 -31.206 -11.560 1.00 83.75 421 GLN A C 1
ATOM 3444 O O . GLN A 1 421 ? 16.330 -30.878 -12.631 1.00 83.75 421 GLN A O 1
ATOM 3449 N N . GLY A 1 422 ? 16.191 -32.296 -10.881 1.00 78.06 422 GLY A N 1
ATOM 3450 C CA . GLY A 1 422 ? 17.232 -33.221 -11.340 1.00 78.06 422 GLY A CA 1
ATOM 3451 C C . GLY A 1 422 ? 16.945 -33.777 -12.738 1.00 78.06 422 GLY A C 1
ATOM 3452 O O . GLY A 1 422 ? 17.750 -33.589 -13.651 1.00 78.06 422 GLY A O 1
ATOM 3453 N N . PHE A 1 423 ? 15.756 -34.357 -12.948 1.00 81.31 423 PHE A N 1
ATOM 3454 C CA . PHE A 1 423 ? 15.333 -34.879 -14.258 1.00 81.31 423 PHE A CA 1
ATOM 3455 C C . PHE A 1 423 ? 15.333 -33.805 -15.356 1.00 81.31 423 PHE A C 1
ATOM 3457 O O . PHE A 1 423 ? 15.765 -34.046 -16.486 1.00 81.31 423 PHE A O 1
ATOM 3464 N N . PHE A 1 424 ? 14.868 -32.593 -15.033 1.00 82.00 424 PHE A N 1
ATOM 3465 C CA . PHE A 1 424 ? 14.833 -31.482 -15.983 1.00 82.00 424 PHE A CA 1
ATOM 3466 C C . PHE A 1 424 ? 16.239 -31.023 -16.405 1.00 82.00 424 PHE A C 1
ATOM 3468 O O . PHE A 1 424 ? 16.438 -30.661 -17.567 1.00 82.00 424 PHE A O 1
ATOM 3475 N N . HIS A 1 425 ? 17.219 -31.035 -15.496 1.00 77.38 425 HIS A N 1
ATOM 3476 C CA . HIS A 1 425 ? 18.590 -30.608 -15.798 1.00 77.38 425 HIS A CA 1
ATOM 3477 C C . HIS A 1 425 ? 19.439 -31.698 -16.449 1.00 77.38 425 HIS A C 1
ATOM 3479 O O . HIS A 1 425 ? 20.194 -31.366 -17.364 1.00 77.38 425 HIS A O 1
ATOM 3485 N N . ALA A 1 426 ? 19.238 -32.975 -16.106 1.00 73.69 426 ALA A N 1
ATOM 3486 C CA . ALA A 1 426 ? 19.835 -34.106 -16.826 1.00 73.69 426 ALA A CA 1
ATOM 3487 C C . ALA A 1 426 ? 19.546 -34.015 -18.339 1.00 73.69 426 ALA A C 1
ATOM 3489 O O . ALA A 1 426 ? 20.470 -33.969 -19.153 1.00 73.69 426 ALA A O 1
ATOM 3490 N N . GLY A 1 427 ? 18.275 -33.804 -18.705 1.00 68.56 427 GLY A N 1
ATOM 3491 C CA . GLY A 1 427 ? 17.839 -33.619 -20.095 1.00 68.56 427 GLY A CA 1
ATOM 3492 C C . GLY A 1 427 ? 18.290 -32.321 -20.785 1.00 68.56 427 GLY A C 1
ATOM 3493 O O . GLY A 1 427 ? 18.152 -32.189 -22.005 1.00 68.56 427 GLY A O 1
ATOM 3494 N N . ASN A 1 428 ? 18.806 -31.341 -20.032 1.00 68.88 428 ASN A N 1
ATOM 3495 C CA . ASN A 1 428 ? 19.435 -30.131 -20.578 1.00 68.88 428 ASN A CA 1
ATOM 3496 C C . ASN A 1 428 ? 20.957 -30.295 -20.742 1.00 68.88 428 ASN A C 1
ATOM 3498 O O . ASN A 1 428 ? 21.528 -29.698 -21.661 1.00 68.88 428 ASN A O 1
ATOM 3502 N N . ALA A 1 429 ? 21.599 -31.096 -19.886 1.00 66.44 429 ALA A N 1
ATOM 3503 C CA . ALA A 1 429 ? 23.012 -31.452 -19.977 1.00 66.44 429 ALA A CA 1
ATOM 3504 C C . ALA A 1 429 ? 23.269 -32.435 -21.133 1.00 66.44 429 ALA A C 1
ATOM 3506 O O . ALA A 1 429 ? 24.143 -32.189 -21.970 1.00 66.44 429 ALA A O 1
ATOM 3507 N N . ASN A 1 430 ? 22.456 -33.491 -21.235 1.00 67.56 430 ASN A N 1
ATOM 3508 C CA . ASN A 1 430 ? 22.533 -34.508 -22.278 1.00 67.56 430 ASN A CA 1
ATOM 3509 C C . ASN A 1 430 ? 21.178 -34.688 -22.981 1.00 67.56 430 ASN A C 1
ATOM 3511 O O . ASN A 1 430 ? 20.131 -34.807 -22.353 1.00 67.56 430 ASN A O 1
ATOM 3515 N N . LYS A 1 431 ? 21.191 -34.740 -24.318 1.00 63.78 431 LYS A N 1
ATOM 3516 C CA . LYS A 1 431 ? 19.965 -34.899 -25.119 1.00 63.78 431 LYS A CA 1
ATOM 3517 C C . LYS A 1 431 ? 19.364 -36.302 -25.041 1.00 63.78 431 LYS A C 1
ATOM 3519 O O . LYS A 1 431 ? 18.176 -36.429 -25.325 1.00 63.78 431 LYS A O 1
ATOM 3524 N N . SER A 1 432 ? 20.170 -37.312 -24.714 1.00 64.62 432 SER A N 1
ATOM 3525 C CA . SER A 1 432 ? 19.705 -38.693 -24.545 1.00 64.62 432 SER A CA 1
ATOM 3526 C C . SER A 1 432 ? 18.914 -38.886 -23.251 1.00 64.62 432 SER A C 1
ATOM 3528 O O . SER A 1 432 ? 18.029 -39.730 -23.212 1.00 64.62 432 SER A O 1
ATOM 3530 N N . ASP A 1 433 ? 19.159 -38.047 -22.241 1.00 64.19 433 ASP A N 1
ATOM 3531 C CA . ASP A 1 433 ? 18.609 -38.194 -20.885 1.00 64.19 433 ASP A CA 1
ATOM 3532 C C . ASP A 1 433 ? 17.390 -37.269 -20.688 1.00 64.19 433 ASP A C 1
ATOM 3534 O O . ASP A 1 433 ? 17.160 -36.688 -19.624 1.00 64.19 433 ASP A O 1
ATOM 3538 N N . ARG A 1 434 ? 16.638 -37.029 -21.771 1.00 74.19 434 ARG A N 1
ATOM 3539 C CA . ARG A 1 434 ? 15.586 -36.010 -21.823 1.00 74.19 434 ARG A CA 1
ATOM 3540 C C . ARG A 1 434 ? 14.226 -36.562 -21.407 1.00 74.19 434 ARG A C 1
ATOM 3542 O O . ARG A 1 434 ? 13.425 -36.949 -22.253 1.00 74.19 434 ARG A O 1
ATOM 3549 N N . TYR A 1 435 ? 13.933 -36.436 -20.120 1.00 77.81 435 TYR A N 1
ATOM 3550 C CA . TYR A 1 435 ? 12.628 -36.749 -19.547 1.00 77.81 435 TYR A CA 1
ATOM 3551 C C . TYR A 1 435 ? 11.494 -35.860 -20.093 1.00 77.81 435 TYR A C 1
ATOM 3553 O O . TYR A 1 435 ? 11.562 -34.624 -20.072 1.00 77.81 435 TYR A O 1
ATOM 3561 N N . THR A 1 436 ? 10.413 -36.494 -20.540 1.00 83.75 436 THR A N 1
ATOM 3562 C CA . THR A 1 436 ? 9.079 -35.899 -20.683 1.00 83.75 436 THR A CA 1
ATOM 3563 C C . THR A 1 436 ? 8.341 -35.903 -19.338 1.00 83.75 436 THR A C 1
ATOM 3565 O O . THR A 1 436 ? 8.787 -36.510 -18.367 1.00 83.75 436 THR A O 1
ATOM 3568 N N . ALA A 1 437 ? 7.178 -35.248 -19.259 1.00 84.75 437 ALA A N 1
ATOM 3569 C CA . ALA A 1 437 ? 6.355 -35.278 -18.045 1.00 84.75 437 ALA A CA 1
ATOM 3570 C C . ALA A 1 437 ? 5.826 -36.683 -17.695 1.00 84.75 437 ALA A C 1
ATOM 3572 O O . ALA A 1 437 ? 5.547 -36.943 -16.528 1.00 84.75 437 ALA A O 1
ATOM 3573 N N . HIS A 1 438 ? 5.699 -37.571 -18.689 1.00 85.19 438 HIS A N 1
ATOM 3574 C CA . HIS A 1 438 ? 5.308 -38.964 -18.477 1.00 85.19 438 HIS A CA 1
ATOM 3575 C C . HIS A 1 438 ? 6.480 -39.775 -17.913 1.00 85.19 438 HIS A C 1
ATOM 3577 O O . HIS A 1 438 ? 6.291 -40.502 -16.944 1.00 85.19 438 HIS A O 1
ATOM 3583 N N . ASP A 1 439 ? 7.693 -39.568 -18.431 1.00 84.94 439 ASP A N 1
ATOM 3584 C CA . ASP A 1 439 ? 8.899 -40.241 -17.928 1.00 84.94 439 ASP A CA 1
ATOM 3585 C C . ASP A 1 439 ? 9.199 -39.810 -16.482 1.00 84.94 439 ASP A C 1
ATOM 3587 O O . ASP A 1 439 ? 9.394 -40.652 -15.613 1.00 84.94 439 ASP A O 1
ATOM 3591 N N . MET A 1 440 ? 9.110 -38.503 -16.183 1.00 89.38 440 MET A N 1
ATOM 3592 C CA . MET A 1 440 ? 9.227 -37.989 -14.806 1.00 89.38 440 MET A CA 1
ATOM 3593 C C . MET A 1 440 ? 8.167 -38.571 -13.861 1.00 89.38 440 MET A C 1
ATOM 3595 O O . MET A 1 440 ? 8.423 -38.692 -12.668 1.00 89.38 440 MET A O 1
ATOM 3599 N N . LEU A 1 441 ? 6.967 -38.890 -14.360 1.00 87.75 441 LEU A N 1
ATOM 3600 C CA . LEU A 1 441 ? 5.928 -39.529 -13.555 1.00 87.75 441 LEU A CA 1
ATOM 3601 C C . LEU A 1 441 ? 6.206 -41.025 -13.351 1.00 87.75 441 LEU A C 1
ATOM 3603 O O . LEU A 1 441 ? 5.925 -41.526 -12.267 1.00 87.75 441 LEU A O 1
ATOM 3607 N N . SER A 1 442 ? 6.761 -41.720 -14.351 1.00 85.44 442 SER A N 1
ATOM 3608 C CA . SER A 1 442 ? 7.174 -43.124 -14.216 1.00 85.44 442 SER A CA 1
ATOM 3609 C C . SER A 1 442 ? 8.199 -43.268 -13.097 1.00 85.44 442 SER A C 1
ATOM 3611 O O . SER A 1 442 ? 7.908 -43.934 -12.114 1.00 85.44 442 SER A O 1
ATOM 3613 N N . GLU A 1 443 ? 9.302 -42.518 -13.164 1.00 84.81 443 GLU A N 1
ATOM 3614 C CA . GLU A 1 443 ? 10.365 -42.532 -12.147 1.00 84.81 443 GLU A CA 1
ATOM 3615 C C . GLU A 1 443 ? 9.836 -42.261 -10.727 1.00 84.81 443 GLU A C 1
ATOM 3617 O O . GLU A 1 443 ? 10.244 -42.901 -9.759 1.00 84.81 443 GLU A O 1
ATOM 3622 N N . LEU A 1 444 ? 8.887 -41.327 -10.576 1.00 86.31 444 LEU A N 1
ATOM 3623 C CA . LEU A 1 444 ? 8.267 -41.042 -9.278 1.00 86.31 444 LEU A CA 1
ATOM 3624 C C . LEU A 1 444 ? 7.379 -42.195 -8.780 1.00 86.31 444 LEU A C 1
ATOM 3626 O O . LEU A 1 444 ? 7.361 -42.459 -7.578 1.00 86.31 444 LEU A O 1
ATOM 3630 N N . ASN A 1 445 ? 6.661 -42.883 -9.674 1.00 85.44 445 ASN A N 1
ATOM 3631 C CA . ASN A 1 445 ? 5.892 -44.082 -9.329 1.00 85.44 445 ASN A CA 1
ATOM 3632 C C . ASN A 1 445 ? 6.810 -45.267 -8.997 1.00 85.44 445 ASN A C 1
ATOM 3634 O O . ASN A 1 445 ? 6.520 -46.013 -8.063 1.00 85.44 445 ASN A O 1
ATOM 3638 N N . ASP A 1 446 ? 7.927 -45.417 -9.707 1.00 81.38 446 ASP A N 1
ATOM 3639 C CA . ASP A 1 446 ? 8.925 -46.457 -9.458 1.00 81.38 446 ASP A CA 1
ATOM 3640 C C . ASP A 1 446 ? 9.581 -46.252 -8.076 1.00 81.38 446 ASP A C 1
ATOM 3642 O O . ASP A 1 446 ? 9.642 -47.192 -7.283 1.00 81.38 446 ASP A O 1
ATOM 3646 N N . MET A 1 447 ? 9.913 -45.007 -7.703 1.00 80.69 447 MET A N 1
ATOM 3647 C CA . MET A 1 447 ? 10.378 -44.644 -6.349 1.00 80.69 447 MET A CA 1
ATOM 3648 C C . MET A 1 447 ? 9.323 -44.823 -5.242 1.00 80.69 447 MET A C 1
ATOM 3650 O O . MET A 1 447 ? 9.670 -45.059 -4.086 1.00 80.69 447 MET A O 1
ATOM 3654 N N . ALA A 1 448 ? 8.027 -44.688 -5.535 1.00 81.69 448 ALA A N 1
ATOM 3655 C CA . ALA A 1 448 ? 6.995 -45.047 -4.556 1.00 81.69 448 ALA A CA 1
ATOM 3656 C C . ALA A 1 448 ? 6.800 -46.566 -4.455 1.00 81.69 448 ALA A C 1
ATOM 3658 O O . ALA A 1 448 ? 6.525 -47.085 -3.375 1.00 81.69 448 ALA A O 1
ATOM 3659 N N . THR A 1 449 ? 7.014 -47.292 -5.554 1.00 81.31 449 THR A N 1
ATOM 3660 C CA . THR A 1 449 ? 6.973 -48.760 -5.590 1.00 81.31 449 THR A CA 1
ATOM 3661 C C . THR A 1 449 ? 8.171 -49.378 -4.856 1.00 81.31 449 THR A C 1
ATOM 3663 O O . THR A 1 449 ? 8.017 -50.416 -4.215 1.00 81.31 449 THR A O 1
ATOM 3666 N N . SER A 1 450 ? 9.337 -48.716 -4.858 1.00 75.94 450 SER A N 1
ATOM 3667 C CA . SER A 1 450 ? 10.493 -49.077 -4.017 1.00 75.94 450 SER A CA 1
ATOM 3668 C C . SER A 1 450 ? 10.347 -48.671 -2.541 1.00 75.94 450 SER A C 1
ATOM 3670 O O . SER A 1 450 ? 11.174 -49.058 -1.715 1.00 75.94 450 SER A O 1
ATOM 3672 N N . GLY A 1 451 ? 9.299 -47.917 -2.180 1.00 75.81 451 GLY A N 1
ATOM 3673 C CA . GLY A 1 451 ? 9.062 -47.417 -0.821 1.00 75.81 451 GLY A CA 1
ATOM 3674 C C . GLY A 1 451 ? 9.884 -46.179 -0.440 1.00 75.81 451 GLY A C 1
ATOM 3675 O O . GLY A 1 451 ? 9.848 -45.749 0.713 1.00 75.81 451 GLY A O 1
ATOM 3676 N N . GLU A 1 452 ? 10.615 -45.576 -1.380 1.00 74.81 452 GLU A N 1
ATOM 3677 C CA . GLU A 1 452 ? 11.382 -44.350 -1.140 1.00 74.81 452 GLU A CA 1
ATOM 3678 C C . GLU A 1 452 ? 10.492 -43.106 -1.056 1.00 74.81 452 GLU A C 1
ATOM 3680 O O . GLU A 1 452 ? 10.850 -42.143 -0.366 1.00 74.81 452 GLU A O 1
ATOM 3685 N N . LEU A 1 453 ? 9.347 -43.109 -1.744 1.00 81.88 453 LEU A N 1
ATOM 3686 C CA . LEU A 1 453 ? 8.335 -42.051 -1.734 1.00 81.88 453 LEU A CA 1
ATOM 3687 C C . LEU A 1 453 ? 6.976 -42.572 -1.252 1.00 81.88 453 LEU A C 1
ATOM 3689 O O . LEU A 1 453 ? 6.613 -43.723 -1.465 1.00 81.88 453 LEU A O 1
ATOM 3693 N N . ASP A 1 454 ? 6.200 -41.683 -0.638 1.00 78.88 454 ASP A N 1
ATOM 3694 C CA . ASP A 1 454 ? 4.800 -41.935 -0.301 1.00 78.88 454 ASP A CA 1
ATOM 3695 C C . ASP A 1 454 ? 3.930 -41.799 -1.576 1.00 78.88 454 ASP A C 1
ATOM 3697 O O . ASP A 1 454 ? 3.988 -40.754 -2.237 1.00 78.88 454 ASP A O 1
ATOM 3701 N N . PRO A 1 455 ? 3.123 -42.811 -1.954 1.00 79.69 455 PRO A N 1
ATOM 3702 C CA . PRO A 1 455 ? 2.220 -42.719 -3.100 1.00 79.69 455 PRO A CA 1
ATOM 3703 C C . PRO A 1 455 ? 1.258 -41.518 -3.046 1.00 79.69 455 PRO A C 1
ATOM 3705 O O . PRO A 1 455 ? 0.913 -40.969 -4.093 1.00 79.69 455 PRO A O 1
ATOM 3708 N N . GLU A 1 456 ? 0.846 -41.061 -1.855 1.00 79.06 456 GLU A N 1
ATOM 3709 C CA . GLU A 1 456 ? -0.094 -39.939 -1.710 1.00 79.06 456 GLU A CA 1
ATOM 3710 C C . GLU A 1 456 ? 0.509 -38.578 -2.104 1.00 79.06 456 GLU A C 1
ATOM 3712 O O . GLU A 1 456 ? -0.233 -37.637 -2.404 1.00 79.06 456 GLU A O 1
ATOM 3717 N N . ILE A 1 457 ? 1.845 -38.448 -2.147 1.00 79.38 457 ILE A N 1
ATOM 3718 C CA . ILE A 1 457 ? 2.515 -37.190 -2.523 1.00 79.38 457 ILE A CA 1
ATOM 3719 C C . ILE A 1 457 ? 2.846 -37.078 -4.019 1.00 79.38 457 ILE A C 1
ATOM 3721 O O . ILE A 1 457 ? 3.373 -36.040 -4.439 1.00 79.38 457 ILE A O 1
ATOM 3725 N N . ILE A 1 458 ? 2.542 -38.099 -4.831 1.00 83.56 458 ILE A N 1
ATOM 3726 C CA . ILE A 1 458 ? 2.824 -38.089 -6.272 1.00 83.56 458 ILE A CA 1
ATOM 3727 C C . ILE A 1 458 ? 1.852 -37.150 -7.015 1.00 83.56 458 ILE A C 1
ATOM 3729 O O . ILE A 1 458 ? 0.629 -37.282 -6.911 1.00 83.56 458 ILE A O 1
ATOM 3733 N N . PRO A 1 459 ? 2.359 -36.179 -7.800 1.00 85.00 459 PRO A N 1
ATOM 3734 C CA . PRO A 1 459 ? 1.523 -35.277 -8.581 1.00 85.00 459 PRO A CA 1
ATOM 3735 C C . PRO A 1 459 ? 0.998 -35.937 -9.866 1.00 85.00 459 PRO A C 1
ATOM 3737 O O . PRO A 1 459 ? 1.661 -36.756 -10.491 1.00 85.00 459 PRO A O 1
ATOM 3740 N N . LYS A 1 460 ? -0.169 -35.488 -10.340 1.00 88.19 460 LYS A N 1
ATOM 3741 C CA . LYS A 1 460 ? -0.679 -35.838 -11.680 1.00 88.19 460 LYS A CA 1
ATOM 3742 C C . LYS A 1 460 ? 0.241 -35.314 -12.793 1.00 88.19 460 LYS A C 1
ATOM 3744 O O . LYS A 1 460 ? 0.826 -34.241 -12.640 1.00 88.19 460 LYS A O 1
ATOM 3749 N N . VAL A 1 461 ? 0.259 -35.990 -13.947 1.00 85.44 461 VAL A N 1
ATOM 3750 C CA . VAL A 1 461 ? 1.057 -35.592 -15.128 1.00 85.44 461 VAL A CA 1
ATOM 3751 C C . VAL A 1 461 ? 0.818 -34.135 -15.552 1.00 85.44 461 VAL A C 1
ATOM 3753 O O . VAL A 1 461 ? 1.776 -33.384 -15.707 1.00 85.44 461 VAL A O 1
ATOM 3756 N N . GLU A 1 462 ? -0.438 -33.676 -15.581 1.00 83.44 462 GLU A N 1
ATOM 3757 C CA . GLU A 1 462 ? -0.809 -32.276 -15.864 1.00 83.44 462 GLU A CA 1
ATOM 3758 C C . GLU A 1 462 ? -0.114 -31.271 -14.923 1.00 83.44 462 GLU A C 1
ATOM 3760 O O . GLU A 1 462 ? 0.231 -30.153 -15.312 1.00 83.44 462 GLU A O 1
ATOM 3765 N N . THR A 1 463 ? 0.097 -31.649 -13.658 1.00 84.38 463 THR A N 1
ATOM 3766 C CA . THR A 1 463 ? 0.778 -30.816 -12.658 1.00 84.38 463 THR A CA 1
ATOM 3767 C C . THR A 1 463 ? 2.280 -30.755 -12.936 1.00 84.38 463 THR A C 1
ATOM 3769 O O . THR A 1 463 ? 2.874 -29.685 -12.784 1.00 84.38 463 THR A O 1
ATOM 3772 N N . ILE A 1 464 ? 2.879 -31.860 -13.398 1.00 83.19 464 ILE A N 1
ATOM 3773 C CA . ILE A 1 464 ? 4.281 -31.924 -13.832 1.00 83.19 464 ILE A CA 1
ATOM 3774 C C . ILE A 1 464 ? 4.479 -31.084 -15.103 1.00 83.19 464 ILE A C 1
ATOM 3776 O O . ILE A 1 464 ? 5.373 -30.244 -15.135 1.00 83.19 464 ILE A O 1
ATOM 3780 N N . GLU A 1 465 ? 3.614 -31.201 -16.113 1.00 83.19 465 GLU A N 1
ATOM 3781 C CA . GLU A 1 465 ? 3.673 -30.390 -17.343 1.00 83.19 465 GLU A CA 1
ATOM 3782 C C . GLU A 1 465 ? 3.588 -28.883 -17.052 1.00 83.19 465 GLU A C 1
ATOM 3784 O O . GLU A 1 465 ? 4.423 -28.089 -17.504 1.00 83.19 465 GLU A O 1
ATOM 3789 N N . ASN A 1 466 ? 2.617 -28.483 -16.224 1.00 82.88 466 ASN A N 1
ATOM 3790 C CA . ASN A 1 466 ? 2.474 -27.101 -15.768 1.00 82.88 466 ASN A CA 1
ATOM 3791 C C . ASN A 1 466 ? 3.692 -26.622 -14.962 1.00 82.88 466 ASN A C 1
ATOM 3793 O O . ASN A 1 466 ? 4.055 -25.442 -15.030 1.00 82.88 466 ASN A O 1
ATOM 3797 N N . TRP A 1 467 ? 4.328 -27.510 -14.195 1.00 89.25 467 TRP A N 1
ATOM 3798 C CA . TRP A 1 467 ? 5.555 -27.210 -13.465 1.00 89.25 467 TRP A CA 1
ATOM 3799 C C . TRP A 1 467 ? 6.749 -27.033 -14.412 1.00 89.25 467 TRP A C 1
ATOM 3801 O O . TRP A 1 467 ? 7.411 -26.000 -14.320 1.00 89.25 467 TRP A O 1
ATOM 3811 N N . ILE A 1 468 ? 6.960 -27.932 -15.383 1.00 83.56 468 ILE A N 1
ATOM 3812 C CA . ILE A 1 468 ? 8.021 -27.839 -16.404 1.00 83.56 468 ILE A CA 1
ATOM 3813 C C . ILE A 1 468 ? 7.928 -26.500 -17.148 1.00 83.56 468 ILE A C 1
ATOM 3815 O O . ILE A 1 468 ? 8.924 -25.784 -17.277 1.00 83.56 468 ILE A O 1
ATOM 3819 N N . GLY A 1 469 ? 6.725 -26.110 -17.589 1.00 80.94 469 GLY A N 1
ATOM 3820 C CA . GLY A 1 469 ? 6.508 -24.838 -18.286 1.00 80.94 469 GLY A CA 1
ATOM 3821 C C . GLY A 1 469 ? 6.855 -23.608 -17.435 1.00 80.94 469 GLY A C 1
ATOM 3822 O O . GLY A 1 469 ? 7.459 -22.652 -17.930 1.00 80.94 469 GLY A O 1
ATOM 3823 N N . ARG A 1 470 ? 6.524 -23.632 -16.136 1.00 82.44 470 ARG A N 1
ATOM 3824 C CA . ARG A 1 470 ? 6.846 -22.548 -15.189 1.00 82.44 470 ARG A CA 1
ATOM 3825 C C . ARG A 1 470 ? 8.330 -22.515 -14.826 1.00 82.44 470 ARG A C 1
ATOM 3827 O O . ARG A 1 470 ? 8.911 -21.431 -14.800 1.00 82.44 470 ARG A O 1
ATOM 3834 N N . TYR A 1 471 ? 8.931 -23.674 -14.570 1.00 82.25 471 TYR A N 1
ATOM 3835 C CA . TYR A 1 471 ? 10.326 -23.809 -14.159 1.00 82.25 471 TYR A CA 1
ATOM 3836 C C . TYR A 1 471 ? 11.281 -23.465 -15.308 1.00 82.25 471 TYR A C 1
ATOM 3838 O O . TYR A 1 471 ? 12.169 -22.635 -15.132 1.00 82.25 471 TYR A O 1
ATOM 3846 N N . SER A 1 472 ? 11.007 -23.937 -16.530 1.00 78.62 472 SER A N 1
ATOM 3847 C CA . SER A 1 472 ? 11.757 -23.538 -17.731 1.00 78.62 472 SER A CA 1
ATOM 3848 C C . SER A 1 472 ? 11.738 -22.019 -17.961 1.00 78.62 472 SER A C 1
ATOM 3850 O O . SER A 1 472 ? 12.753 -21.431 -18.336 1.00 78.62 472 SER A O 1
ATOM 3852 N N . ALA A 1 473 ? 10.606 -21.356 -17.698 1.00 73.88 473 ALA A N 1
ATOM 3853 C CA . ALA A 1 473 ? 10.508 -19.899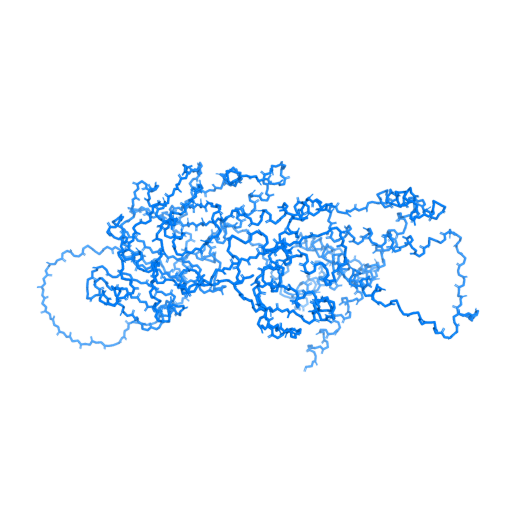 -17.774 1.00 73.88 473 ALA A CA 1
ATOM 3854 C C . ALA A 1 473 ? 11.240 -19.174 -16.627 1.00 73.88 473 ALA A C 1
ATOM 3856 O O . ALA A 1 473 ? 11.623 -18.020 -16.802 1.00 73.88 473 ALA A O 1
ATOM 3857 N N . ALA A 1 474 ? 11.433 -19.817 -15.471 1.00 78.88 474 ALA A N 1
ATOM 3858 C CA . ALA A 1 474 ? 12.231 -19.280 -14.371 1.00 78.88 474 ALA A CA 1
ATOM 3859 C C . ALA A 1 474 ? 13.734 -19.365 -14.679 1.00 78.88 474 ALA A C 1
ATOM 3861 O O . ALA A 1 474 ? 14.401 -18.335 -14.646 1.00 78.88 474 ALA A O 1
ATOM 3862 N N . CYS A 1 475 ? 14.235 -20.532 -15.102 1.00 73.31 475 CYS A N 1
ATOM 3863 C CA . CYS A 1 475 ? 15.646 -20.723 -15.462 1.00 73.31 475 CYS A CA 1
ATOM 3864 C C . CYS A 1 475 ? 16.118 -19.765 -16.571 1.00 73.31 475 CYS A C 1
ATOM 3866 O O . CYS A 1 475 ? 17.249 -19.294 -16.538 1.00 73.31 475 CYS A O 1
ATOM 3868 N N . LYS A 1 476 ? 15.251 -19.422 -17.538 1.00 74.12 476 LYS A N 1
ATOM 3869 C CA . LYS A 1 476 ? 15.570 -18.411 -18.565 1.00 74.12 476 LYS A CA 1
ATOM 3870 C C . LYS A 1 476 ? 15.782 -17.005 -17.995 1.00 74.12 476 LYS A C 1
ATOM 3872 O O . LYS A 1 476 ? 16.643 -16.292 -18.495 1.00 74.12 476 LYS A O 1
ATOM 3877 N N . ARG A 1 477 ? 15.016 -16.613 -16.969 1.00 75.31 477 ARG A N 1
ATOM 3878 C CA . ARG A 1 477 ? 15.183 -15.314 -16.294 1.00 75.31 477 ARG A CA 1
ATOM 3879 C C . ARG A 1 477 ? 16.413 -15.299 -15.395 1.00 75.31 477 ARG A C 1
ATOM 3881 O O . ARG A 1 477 ? 17.123 -14.306 -15.384 1.00 75.31 477 ARG A O 1
ATOM 3888 N N . GLU A 1 478 ? 16.675 -16.395 -14.685 1.00 74.38 478 GLU A N 1
ATOM 3889 C CA . GLU A 1 478 ? 17.869 -16.532 -13.840 1.00 74.38 478 GLU A CA 1
ATOM 3890 C C . GLU A 1 478 ? 19.152 -16.456 -14.681 1.00 74.38 478 GLU A C 1
ATOM 3892 O O . GLU A 1 478 ? 20.049 -15.688 -14.356 1.00 74.38 478 GLU A O 1
ATOM 3897 N N . MET A 1 479 ? 19.194 -17.138 -15.831 1.00 67.88 479 MET A N 1
ATOM 3898 C CA . MET A 1 479 ? 20.321 -17.026 -16.762 1.00 67.88 479 MET A CA 1
ATOM 3899 C C . MET A 1 479 ? 20.477 -15.608 -17.339 1.00 67.88 479 MET A C 1
ATOM 3901 O O . MET A 1 479 ? 21.601 -15.140 -17.495 1.00 67.88 479 MET A O 1
ATOM 3905 N N . ALA A 1 480 ? 19.375 -14.911 -17.642 1.00 65.19 480 ALA A N 1
ATOM 3906 C CA . ALA A 1 480 ? 19.432 -13.524 -18.109 1.00 65.19 480 ALA A CA 1
ATOM 3907 C C . ALA A 1 480 ? 20.000 -12.583 -17.029 1.00 65.19 480 ALA A C 1
ATOM 3909 O O . ALA A 1 480 ? 20.835 -11.744 -17.351 1.00 65.19 480 ALA A O 1
ATOM 3910 N N . ALA A 1 481 ? 19.619 -12.765 -15.758 1.00 68.94 481 ALA A N 1
ATOM 3911 C CA . ALA A 1 481 ? 20.184 -12.014 -14.634 1.00 68.94 481 ALA A CA 1
ATOM 3912 C C . ALA A 1 481 ? 21.694 -12.271 -14.474 1.00 68.94 481 ALA A C 1
ATOM 3914 O O . ALA A 1 481 ? 22.468 -11.321 -14.481 1.00 68.94 481 ALA A O 1
ATOM 3915 N N . ILE A 1 482 ? 22.125 -13.541 -14.465 1.00 67.12 482 ILE A N 1
ATOM 3916 C CA . ILE A 1 482 ? 23.548 -13.918 -14.362 1.00 67.12 482 ILE A CA 1
ATOM 3917 C C . ILE A 1 482 ? 24.385 -13.312 -15.504 1.00 67.12 482 ILE A C 1
ATOM 3919 O O . ILE A 1 482 ? 25.543 -12.950 -15.300 1.00 67.12 482 ILE A O 1
ATOM 3923 N N . VAL A 1 483 ? 23.840 -13.203 -16.724 1.00 62.44 483 VAL A N 1
ATOM 3924 C CA . VAL A 1 483 ? 24.570 -12.581 -17.844 1.00 62.44 483 VAL A CA 1
ATOM 3925 C C . VAL A 1 483 ? 24.575 -11.056 -17.756 1.00 62.44 483 VAL A C 1
ATOM 3927 O O . VAL A 1 483 ? 25.606 -10.471 -18.071 1.00 62.44 483 VAL A O 1
ATOM 3930 N N . LEU A 1 484 ? 23.492 -10.419 -17.303 1.00 63.84 484 LEU A N 1
ATOM 3931 C CA . LEU A 1 484 ? 23.462 -8.970 -17.065 1.00 63.84 484 LEU A CA 1
ATOM 3932 C C . LEU A 1 484 ? 24.474 -8.571 -15.980 1.00 63.84 484 LEU A C 1
ATOM 3934 O O . LEU A 1 484 ? 25.318 -7.718 -16.237 1.00 63.84 484 LEU A O 1
ATOM 3938 N N . GLU A 1 485 ? 24.495 -9.276 -14.846 1.00 62.81 485 GLU A N 1
ATOM 3939 C CA . GLU A 1 485 ? 25.493 -9.092 -13.779 1.00 62.81 485 GLU A CA 1
ATOM 3940 C C . GLU A 1 485 ? 26.928 -9.254 -14.318 1.00 62.81 485 GLU A C 1
ATOM 3942 O O . GLU A 1 485 ? 27.801 -8.426 -14.061 1.00 62.81 485 GLU A O 1
ATOM 3947 N N . ARG A 1 486 ? 27.187 -10.270 -15.156 1.00 59.91 486 ARG A N 1
ATOM 3948 C CA . ARG A 1 486 ? 28.500 -10.458 -15.806 1.00 59.91 486 ARG A CA 1
ATOM 3949 C C . ARG A 1 486 ? 28.833 -9.391 -16.858 1.00 59.91 486 ARG A C 1
ATOM 3951 O O . ARG A 1 486 ? 30.015 -9.129 -17.076 1.00 59.91 486 ARG A O 1
ATOM 3958 N N . GLN A 1 487 ? 27.844 -8.793 -17.525 1.00 53.22 487 GLN A N 1
ATOM 3959 C CA . GLN A 1 487 ? 28.051 -7.680 -18.461 1.00 53.22 487 GLN A CA 1
ATOM 3960 C C . GLN A 1 487 ? 28.384 -6.382 -17.714 1.00 53.22 487 GLN A C 1
ATOM 3962 O O . GLN A 1 487 ? 29.303 -5.672 -18.121 1.00 53.22 487 GLN A O 1
ATOM 3967 N N . GLU A 1 488 ? 27.719 -6.117 -16.589 1.00 52.31 488 GLU A N 1
ATOM 3968 C CA . GLU A 1 488 ? 28.057 -5.020 -15.675 1.00 52.31 488 GLU A CA 1
ATOM 3969 C C . GLU A 1 488 ? 29.474 -5.204 -15.098 1.00 52.31 488 GLU A C 1
ATOM 3971 O O . GLU A 1 488 ? 30.283 -4.275 -15.139 1.00 52.31 488 GLU A O 1
ATOM 3976 N N . GLN A 1 489 ? 29.838 -6.429 -14.694 1.00 45.66 489 GLN A N 1
ATOM 3977 C CA . GLN A 1 489 ? 31.198 -6.771 -14.258 1.00 45.66 489 GLN A CA 1
ATOM 3978 C C . GLN A 1 489 ? 32.246 -6.565 -15.375 1.00 45.66 489 GLN A C 1
ATOM 3980 O O . GLN A 1 489 ? 33.320 -6.022 -15.125 1.00 45.66 489 GLN A O 1
ATOM 3985 N N . MET A 1 490 ? 31.941 -6.935 -16.627 1.00 41.16 490 MET A N 1
ATOM 3986 C CA . MET A 1 490 ? 32.841 -6.711 -17.772 1.00 41.16 490 MET A CA 1
ATOM 3987 C C . MET A 1 490 ? 33.035 -5.230 -18.129 1.00 41.16 490 MET A C 1
ATOM 3989 O O . MET A 1 490 ? 34.088 -4.882 -18.662 1.00 41.16 490 MET A O 1
ATOM 3993 N N . ASN A 1 491 ? 32.059 -4.364 -17.839 1.00 38.97 491 ASN A N 1
ATOM 3994 C CA . ASN A 1 491 ? 32.212 -2.913 -17.987 1.00 38.97 491 ASN A CA 1
ATOM 3995 C C . ASN A 1 491 ? 33.032 -2.282 -16.843 1.00 38.97 491 ASN A C 1
ATOM 3997 O O . ASN A 1 491 ? 33.561 -1.187 -17.018 1.00 38.97 491 ASN A O 1
ATOM 4001 N N . CYS A 1 492 ? 33.170 -2.963 -15.700 1.00 31.05 492 CYS A N 1
ATOM 4002 C CA . CYS A 1 492 ? 34.015 -2.534 -14.581 1.00 31.05 492 CYS A CA 1
ATOM 4003 C C . CYS A 1 492 ? 35.516 -2.782 -14.852 1.00 31.05 492 CYS A C 1
ATOM 4005 O O . CYS A 1 492 ? 36.348 -1.921 -14.567 1.00 31.05 492 CYS A O 1
ATOM 4007 N N . ASP A 1 493 ? 35.866 -3.914 -15.474 1.00 30.48 493 ASP A N 1
ATOM 4008 C CA . ASP A 1 493 ? 37.258 -4.358 -15.661 1.00 30.48 493 ASP A CA 1
ATOM 4009 C C . ASP A 1 493 ? 37.871 -4.010 -17.037 1.00 30.48 493 ASP A C 1
ATOM 4011 O O . ASP A 1 493 ? 38.495 -4.841 -17.707 1.00 30.48 493 ASP A O 1
ATOM 4015 N N . ILE A 1 494 ? 37.810 -2.736 -17.451 1.00 31.97 494 ILE A N 1
ATOM 4016 C CA . ILE A 1 494 ? 38.709 -2.234 -18.512 1.00 31.97 494 ILE A CA 1
ATOM 4017 C C . ILE A 1 494 ? 40.102 -1.973 -17.915 1.00 31.97 494 ILE A C 1
ATOM 4019 O O . ILE A 1 494 ? 40.558 -0.838 -17.769 1.00 31.97 494 ILE A O 1
ATOM 4023 N N . LYS A 1 495 ? 40.825 -3.057 -17.606 1.00 26.77 495 LYS A N 1
ATOM 4024 C CA . LYS A 1 495 ? 42.269 -3.014 -17.343 1.00 26.77 495 LYS A CA 1
ATOM 4025 C C . LYS A 1 495 ? 42.990 -4.051 -18.197 1.00 26.77 495 LYS A C 1
ATOM 4027 O O . LYS A 1 495 ? 42.966 -5.251 -17.947 1.00 26.77 495 LYS A O 1
ATOM 4032 N N . PHE A 1 496 ? 43.623 -3.557 -19.255 1.00 32.66 496 PHE A N 1
ATOM 4033 C CA . PHE A 1 496 ? 44.232 -4.365 -20.306 1.00 32.66 496 PHE A CA 1
ATOM 4034 C C . PHE A 1 496 ? 45.464 -5.128 -19.780 1.00 32.66 496 PHE A C 1
ATOM 4036 O O . PHE A 1 496 ? 46.559 -4.573 -19.706 1.00 32.66 496 PHE A O 1
ATOM 4043 N N . GLN A 1 497 ? 45.304 -6.408 -19.432 1.00 25.58 497 GLN A N 1
ATOM 4044 C CA . GLN A 1 497 ? 46.418 -7.320 -19.151 1.00 25.58 497 GLN A CA 1
ATOM 4045 C C . GLN A 1 497 ? 46.454 -8.463 -20.171 1.00 25.58 497 GLN A C 1
ATOM 4047 O O . GLN A 1 497 ? 45.649 -9.391 -20.141 1.00 25.58 497 GLN A O 1
ATOM 4052 N N . LEU A 1 498 ? 47.432 -8.404 -21.077 1.00 26.73 498 LEU A N 1
ATOM 4053 C CA . LEU A 1 498 ? 47.811 -9.535 -21.921 1.00 26.73 498 LEU A CA 1
ATOM 4054 C C . LEU A 1 498 ? 48.793 -10.423 -21.152 1.00 26.73 498 LEU A C 1
ATOM 4056 O O . LEU A 1 498 ? 49.904 -9.989 -20.852 1.00 26.73 498 LEU A O 1
ATOM 4060 N N . MET A 1 499 ? 48.427 -11.681 -20.894 1.00 27.08 499 MET A N 1
ATOM 4061 C CA . MET A 1 499 ? 49.409 -12.678 -20.461 1.00 27.08 499 MET A CA 1
ATOM 4062 C C . MET A 1 499 ? 50.339 -13.074 -21.616 1.00 27.08 499 MET A C 1
ATOM 4064 O O . MET A 1 499 ? 49.918 -13.251 -22.765 1.00 27.08 499 MET A O 1
ATOM 4068 N N . SER A 1 500 ? 51.617 -13.244 -21.291 1.00 26.53 500 SER A N 1
ATOM 4069 C CA . SER A 1 500 ? 52.669 -13.670 -22.210 1.00 26.53 500 SER A CA 1
ATOM 4070 C C . SER A 1 500 ? 52.391 -15.073 -22.771 1.00 26.53 500 SER A C 1
ATOM 4072 O O . SER A 1 500 ? 52.180 -16.030 -22.033 1.00 26.53 500 SER A O 1
ATOM 4074 N N . GLY A 1 501 ? 52.402 -15.202 -24.105 1.00 35.50 501 GLY A N 1
ATOM 4075 C CA . GLY A 1 501 ? 52.259 -16.490 -24.809 1.00 35.50 501 GLY A CA 1
ATOM 4076 C C . GLY A 1 501 ? 51.136 -16.577 -25.852 1.00 35.50 501 GLY A C 1
ATOM 4077 O O . GLY A 1 501 ? 51.101 -17.540 -26.615 1.00 35.50 501 GLY A O 1
ATOM 4078 N N . TRP A 1 502 ? 50.255 -15.573 -25.962 1.00 36.53 502 TRP A N 1
ATOM 4079 C CA . TRP A 1 502 ? 49.081 -15.614 -26.862 1.00 36.53 502 TRP A CA 1
ATOM 4080 C C . TRP A 1 502 ? 49.401 -15.761 -28.368 1.00 36.53 502 TRP A C 1
ATOM 4082 O O . TRP A 1 502 ? 48.538 -16.155 -29.149 1.00 36.53 502 TRP A O 1
ATOM 4092 N N . ALA A 1 503 ? 50.643 -15.481 -28.778 1.00 35.09 503 ALA A N 1
ATOM 4093 C CA . ALA A 1 503 ? 51.121 -15.598 -30.159 1.00 35.09 503 ALA A CA 1
ATOM 4094 C C . ALA A 1 503 ? 51.745 -16.972 -30.510 1.00 35.09 503 ALA A C 1
ATOM 4096 O O . ALA A 1 503 ? 52.261 -17.148 -31.615 1.00 35.09 503 ALA A O 1
ATOM 4097 N N . LEU A 1 504 ? 51.727 -17.960 -29.603 1.00 33.28 504 LEU A N 1
ATOM 4098 C CA . LEU A 1 504 ? 52.338 -19.270 -29.856 1.00 33.28 504 LEU A CA 1
ATOM 4099 C C . LEU A 1 504 ? 51.441 -20.194 -30.698 1.00 33.28 504 LEU A C 1
ATOM 4101 O O . LEU A 1 504 ? 50.363 -20.631 -30.293 1.00 33.28 504 LEU A O 1
ATOM 4105 N N . LYS A 1 505 ? 51.966 -20.563 -31.872 1.00 36.81 505 LYS A N 1
ATOM 4106 C CA . LYS A 1 505 ? 51.308 -21.351 -32.932 1.00 36.81 505 LYS A CA 1
ATOM 4107 C C . LYS A 1 505 ? 50.869 -22.768 -32.511 1.00 36.81 505 LYS A C 1
ATOM 4109 O O . LYS A 1 505 ? 50.088 -23.391 -33.222 1.00 36.81 505 LYS A O 1
ATOM 4114 N N . ALA A 1 506 ? 51.352 -23.273 -31.372 1.00 34.53 506 ALA A N 1
ATOM 4115 C CA . ALA A 1 506 ? 51.088 -24.629 -30.879 1.00 34.53 506 ALA A CA 1
ATOM 4116 C C . ALA A 1 506 ? 49.659 -24.845 -30.338 1.00 34.53 506 ALA A C 1
ATOM 4118 O O . ALA A 1 506 ? 49.164 -25.969 -30.359 1.00 34.53 506 ALA A O 1
ATOM 4119 N N . ASN A 1 507 ? 48.972 -23.783 -29.897 1.00 37.31 507 ASN A N 1
ATOM 4120 C CA . ASN A 1 507 ? 47.692 -23.898 -29.180 1.00 37.31 507 ASN A CA 1
ATOM 4121 C C . ASN A 1 507 ? 46.439 -23.685 -30.059 1.00 37.31 507 ASN A C 1
ATOM 4123 O O . ASN A 1 507 ? 45.323 -23.637 -29.542 1.00 37.31 507 ASN A O 1
ATOM 4127 N N . GLN A 1 508 ? 46.579 -23.570 -31.386 1.00 36.00 508 GLN A N 1
ATOM 4128 C CA . GLN A 1 508 ? 45.454 -23.323 -32.304 1.00 36.00 508 GLN A CA 1
ATOM 4129 C C . GLN A 1 508 ? 45.069 -24.570 -33.119 1.00 36.00 508 GLN A C 1
ATOM 4131 O O . GLN A 1 508 ? 45.626 -24.840 -34.184 1.00 36.00 508 GLN A O 1
ATOM 4136 N N . LYS A 1 509 ? 44.045 -25.309 -32.666 1.00 37.00 509 LYS A N 1
ATOM 4137 C CA . LYS A 1 509 ? 43.408 -26.371 -33.467 1.00 37.00 509 LYS A CA 1
ATOM 4138 C C . LYS A 1 509 ? 42.462 -25.766 -34.513 1.00 37.00 509 LYS A C 1
ATOM 4140 O O . LYS A 1 509 ? 41.298 -25.489 -34.230 1.00 37.00 509 LYS A O 1
ATOM 4145 N N . PHE A 1 510 ? 42.952 -25.588 -35.740 1.00 36.62 510 PHE A N 1
ATOM 4146 C CA . PHE A 1 510 ? 42.134 -25.157 -36.878 1.00 36.62 510 PHE A CA 1
ATOM 4147 C C . PHE A 1 510 ? 41.212 -26.278 -37.383 1.00 36.62 510 PHE A C 1
ATOM 4149 O O . PHE A 1 510 ? 41.609 -27.120 -38.186 1.00 36.62 510 PHE A O 1
ATOM 4156 N N . GLY A 1 511 ? 39.943 -26.242 -36.974 1.00 32.16 511 GLY A N 1
ATOM 4157 C CA . GLY A 1 511 ? 38.865 -26.950 -37.666 1.00 32.16 511 GLY A CA 1
ATOM 4158 C C . GLY A 1 511 ? 38.341 -26.121 -38.841 1.00 32.16 511 GLY A C 1
ATOM 4159 O O . GLY A 1 511 ? 37.690 -25.098 -38.631 1.00 32.16 511 GLY A O 1
ATOM 4160 N N . LYS A 1 512 ? 38.590 -26.551 -40.085 1.00 41.66 512 LYS A N 1
ATOM 4161 C CA . LYS A 1 512 ? 38.032 -25.900 -41.283 1.00 41.66 512 LYS A CA 1
ATOM 4162 C C . LYS A 1 512 ? 36.514 -26.128 -41.380 1.00 41.66 512 LYS A C 1
ATOM 4164 O O . LYS A 1 512 ? 36.077 -27.174 -41.851 1.00 41.66 512 LYS A O 1
ATOM 4169 N N . ARG A 1 513 ? 35.714 -25.112 -41.049 1.00 33.28 513 ARG A N 1
ATOM 4170 C CA . ARG A 1 513 ? 34.412 -24.859 -41.694 1.00 33.28 513 ARG A CA 1
ATOM 4171 C C . ARG A 1 513 ? 34.309 -23.375 -42.019 1.00 33.28 513 ARG A C 1
ATOM 4173 O O . ARG A 1 513 ? 34.320 -22.545 -41.115 1.00 33.28 513 ARG A O 1
ATOM 4180 N N . GLY A 1 514 ? 34.277 -23.068 -43.314 1.00 42.53 514 GLY A N 1
ATOM 4181 C CA . GLY A 1 514 ? 34.181 -21.704 -43.819 1.00 42.53 514 GLY A CA 1
ATOM 4182 C C . GLY A 1 514 ? 32.818 -21.090 -43.512 1.00 42.53 514 GLY A C 1
ATOM 4183 O O . GLY A 1 514 ? 31.783 -21.724 -43.691 1.00 42.53 514 GLY A O 1
ATOM 4184 N N . GLY A 1 515 ? 32.855 -19.852 -43.043 1.00 39.56 515 GLY A N 1
ATOM 4185 C CA . GLY A 1 515 ? 31.715 -18.995 -42.752 1.00 39.56 515 GLY A CA 1
ATOM 4186 C C . GLY A 1 515 ? 32.272 -17.735 -42.108 1.00 39.56 515 GLY A C 1
ATOM 4187 O O . GLY A 1 515 ? 33.102 -17.844 -41.202 1.00 39.56 515 GLY A O 1
ATOM 4188 N N . ALA A 1 516 ? 31.894 -16.557 -42.608 1.00 48.66 516 ALA A N 1
ATOM 4189 C CA . ALA A 1 516 ? 32.386 -15.293 -42.069 1.00 48.66 516 ALA A CA 1
ATOM 4190 C C . ALA A 1 516 ? 32.074 -15.233 -40.566 1.00 48.66 516 ALA A C 1
ATOM 4192 O O . ALA A 1 516 ? 30.926 -15.382 -40.141 1.00 48.66 516 ALA A O 1
ATOM 4193 N N . LYS A 1 517 ? 33.117 -15.111 -39.742 1.00 59.31 517 LYS A N 1
ATOM 4194 C CA . LYS A 1 517 ? 32.971 -15.150 -38.289 1.00 59.31 517 LYS A CA 1
ATOM 4195 C C . LYS A 1 517 ? 32.430 -13.797 -37.842 1.00 59.31 517 LYS A C 1
ATOM 4197 O O . LYS A 1 517 ? 33.147 -12.809 -37.961 1.00 59.31 517 LYS A O 1
ATOM 4202 N N . MET A 1 518 ? 31.194 -13.766 -37.334 1.00 72.75 518 MET A N 1
ATOM 4203 C CA . MET A 1 518 ? 30.588 -12.538 -36.806 1.00 72.75 518 MET A CA 1
ATOM 4204 C C . MET A 1 518 ? 31.548 -11.841 -35.840 1.00 72.75 518 MET A C 1
ATOM 4206 O O . MET A 1 518 ? 32.206 -12.499 -35.022 1.00 72.75 518 MET A O 1
ATOM 4210 N N . SER A 1 519 ? 31.646 -10.516 -35.958 1.00 75.56 519 SER A N 1
ATOM 4211 C CA . SER A 1 519 ? 32.546 -9.727 -35.121 1.00 75.56 519 SER A CA 1
ATOM 4212 C C . SER A 1 519 ? 32.159 -9.870 -33.645 1.00 75.56 519 SER A C 1
ATOM 4214 O O . SER A 1 519 ? 30.997 -10.115 -33.309 1.00 75.56 519 SER A O 1
ATOM 4216 N N . LYS A 1 520 ? 33.130 -9.705 -32.735 1.00 71.31 520 LYS A N 1
ATOM 4217 C CA . LYS A 1 520 ? 32.849 -9.766 -31.289 1.00 71.31 520 LYS A CA 1
ATOM 4218 C C . LYS A 1 520 ? 31.753 -8.767 -30.889 1.00 71.31 520 LYS A C 1
ATOM 4220 O O . LYS A 1 520 ? 30.897 -9.126 -30.096 1.00 71.31 520 LYS A O 1
ATOM 4225 N N . ARG A 1 521 ? 31.750 -7.568 -31.490 1.00 73.19 521 ARG A N 1
ATOM 4226 C CA . ARG A 1 521 ? 30.764 -6.504 -31.238 1.00 73.19 521 ARG A CA 1
ATOM 4227 C C . ARG A 1 521 ? 29.343 -6.931 -31.622 1.00 73.19 521 ARG A C 1
ATOM 4229 O O . ARG A 1 521 ? 28.446 -6.807 -30.798 1.00 73.19 521 ARG A O 1
ATOM 4236 N N . ILE A 1 522 ? 29.159 -7.522 -32.809 1.00 76.81 522 ILE A N 1
ATOM 4237 C CA . ILE A 1 522 ? 27.864 -8.080 -33.240 1.00 76.81 522 ILE A CA 1
ATOM 4238 C C . ILE A 1 522 ? 27.410 -9.200 -32.294 1.00 76.81 522 ILE A C 1
ATOM 4240 O O . ILE A 1 522 ? 26.251 -9.233 -31.897 1.00 76.81 522 ILE A O 1
ATOM 4244 N N . ILE A 1 523 ? 28.318 -10.091 -31.875 1.00 76.38 523 ILE A N 1
ATOM 4245 C CA . ILE A 1 523 ? 27.979 -11.159 -30.922 1.00 76.38 523 ILE A CA 1
ATOM 4246 C C . ILE A 1 523 ? 27.503 -10.575 -29.582 1.00 76.38 523 ILE A C 1
ATOM 4248 O O . ILE A 1 523 ? 26.494 -11.045 -29.067 1.00 76.38 523 ILE A O 1
ATOM 4252 N N . THR A 1 524 ? 28.167 -9.550 -29.037 1.00 76.31 524 THR A N 1
ATOM 4253 C CA . THR A 1 524 ? 27.746 -8.899 -27.782 1.00 76.31 524 THR A CA 1
ATOM 4254 C C . THR A 1 524 ? 26.359 -8.255 -27.896 1.00 76.31 524 THR A C 1
ATOM 4256 O O . THR A 1 524 ? 25.539 -8.427 -26.996 1.00 76.31 524 THR A O 1
ATOM 4259 N N . LEU A 1 525 ? 26.059 -7.573 -29.009 1.00 78.25 525 LEU A N 1
ATOM 4260 C CA . LEU A 1 525 ? 24.740 -6.968 -29.251 1.00 78.25 525 LEU A CA 1
ATOM 4261 C C . LEU A 1 525 ? 23.635 -8.033 -29.338 1.00 78.25 525 LEU A C 1
ATOM 4263 O O . LEU A 1 525 ? 22.635 -7.953 -28.627 1.00 78.25 525 LEU A O 1
ATOM 4267 N N . LEU A 1 526 ? 23.861 -9.096 -30.119 1.00 80.56 526 LEU A N 1
ATOM 4268 C CA . LEU A 1 526 ? 22.932 -10.228 -30.223 1.00 80.56 526 LEU A CA 1
ATOM 4269 C C . LEU A 1 526 ? 22.698 -10.929 -28.868 1.00 80.56 526 LEU A C 1
ATOM 4271 O O . LEU A 1 526 ? 21.596 -11.413 -28.607 1.00 80.56 526 LEU A O 1
ATOM 4275 N N . GLN A 1 527 ? 23.703 -10.968 -27.982 1.00 79.94 527 GLN A N 1
ATOM 4276 C CA . GLN A 1 527 ? 23.540 -11.448 -26.602 1.00 79.94 527 GLN A CA 1
ATOM 4277 C C . GLN A 1 527 ? 22.632 -10.529 -25.780 1.00 79.94 527 GLN A C 1
ATOM 4279 O O . GLN A 1 527 ? 21.738 -11.038 -25.107 1.00 79.94 527 GLN A O 1
ATOM 4284 N N . GLY A 1 528 ? 22.814 -9.208 -25.871 1.00 74.81 528 GLY A N 1
ATOM 4285 C CA . GLY A 1 528 ? 21.947 -8.223 -25.217 1.00 74.81 528 GLY A CA 1
ATOM 4286 C C . GLY A 1 528 ? 20.477 -8.398 -25.611 1.00 74.81 528 GLY A C 1
ATOM 4287 O O . GLY A 1 528 ? 19.636 -8.648 -24.747 1.00 74.81 528 GLY A O 1
ATOM 4288 N N . PHE A 1 529 ? 20.179 -8.394 -26.915 1.00 79.25 529 PHE A N 1
ATOM 4289 C CA . PHE A 1 529 ? 18.817 -8.598 -27.432 1.00 79.25 529 PHE A CA 1
ATOM 4290 C C . PHE A 1 529 ? 18.207 -9.939 -27.001 1.00 79.25 529 PHE A C 1
ATOM 4292 O O . PHE A 1 529 ? 17.040 -10.012 -26.609 1.00 79.25 529 PHE A O 1
ATOM 4299 N N . PHE A 1 530 ? 19.000 -11.016 -27.035 1.00 77.19 530 PHE A N 1
ATOM 4300 C CA . PHE A 1 530 ? 18.545 -12.341 -26.618 1.00 77.19 530 PHE A CA 1
ATOM 4301 C C . PHE A 1 530 ? 18.190 -12.398 -25.123 1.00 77.19 530 PHE A C 1
ATOM 4303 O O . PHE A 1 530 ? 17.236 -13.084 -24.751 1.00 77.19 530 PHE A O 1
ATOM 4310 N N . HIS A 1 531 ? 18.927 -11.696 -24.256 1.00 76.88 531 HIS A N 1
ATOM 4311 C CA . HIS A 1 531 ? 18.665 -11.695 -22.811 1.00 76.88 531 HIS A CA 1
ATOM 4312 C C . HIS A 1 531 ? 17.561 -10.726 -22.396 1.00 76.88 531 HIS A C 1
ATOM 4314 O O . HIS A 1 531 ? 16.745 -11.111 -21.557 1.00 76.88 531 HIS A O 1
ATOM 4320 N N . ALA A 1 532 ? 17.439 -9.562 -23.042 1.00 70.31 532 ALA A N 1
ATOM 4321 C CA . ALA A 1 532 ? 16.299 -8.656 -22.868 1.00 70.31 532 ALA A CA 1
ATOM 4322 C C . ALA A 1 532 ? 14.964 -9.401 -23.079 1.00 70.31 532 ALA A C 1
ATOM 4324 O O . ALA A 1 532 ? 14.125 -9.457 -22.176 1.00 70.31 532 ALA A O 1
ATOM 4325 N N . GLY A 1 533 ? 14.841 -10.130 -24.195 1.00 67.81 533 GLY A N 1
ATOM 4326 C CA . GLY A 1 533 ? 13.667 -10.953 -24.515 1.00 67.81 533 GLY A CA 1
ATOM 4327 C C . GLY A 1 533 ? 13.453 -12.205 -23.650 1.00 67.81 533 GLY A C 1
ATOM 4328 O O . GLY A 1 533 ? 12.402 -12.850 -23.739 1.00 67.81 533 GLY A O 1
ATOM 4329 N N . ASN A 1 534 ? 14.432 -12.588 -22.822 1.00 67.88 534 ASN A N 1
ATOM 4330 C CA . ASN A 1 534 ? 14.277 -13.632 -21.802 1.00 67.88 534 ASN A CA 1
ATOM 4331 C C . ASN A 1 534 ? 13.884 -13.048 -20.434 1.00 67.88 534 ASN A C 1
ATOM 4333 O O . ASN A 1 534 ? 13.147 -13.705 -19.691 1.00 67.88 534 ASN A O 1
ATOM 4337 N N . ALA A 1 535 ? 14.343 -11.835 -20.109 1.00 65.69 535 ALA A N 1
ATOM 4338 C CA . ALA A 1 535 ? 13.968 -11.100 -18.904 1.00 65.69 535 ALA A CA 1
ATOM 4339 C C . ALA A 1 535 ? 12.511 -10.610 -18.976 1.00 65.69 535 ALA A C 1
ATOM 4341 O O . ALA A 1 535 ? 11.732 -10.840 -18.044 1.00 65.69 535 ALA A O 1
ATOM 4342 N N . ASN A 1 536 ? 12.117 -10.023 -20.110 1.00 62.69 536 ASN A N 1
ATOM 4343 C CA . ASN A 1 536 ? 10.774 -9.519 -20.373 1.00 62.69 536 ASN A CA 1
ATOM 4344 C C . ASN A 1 536 ? 10.187 -10.144 -21.649 1.00 62.69 536 ASN A C 1
ATOM 4346 O O . ASN A 1 536 ? 10.855 -10.284 -22.667 1.00 62.69 536 ASN A O 1
ATOM 4350 N N . LYS A 1 537 ? 8.903 -10.521 -21.607 1.00 58.00 537 LYS A N 1
ATOM 4351 C CA . LYS A 1 537 ? 8.213 -11.113 -22.766 1.00 58.00 537 LYS A CA 1
ATOM 4352 C C . LYS A 1 537 ? 7.824 -10.089 -23.831 1.00 58.00 537 LYS A C 1
ATOM 4354 O O . LYS A 1 537 ? 7.596 -10.510 -24.962 1.00 58.00 537 LYS A O 1
ATOM 4359 N N . SER A 1 538 ? 7.692 -8.815 -23.460 1.00 59.81 538 SER A N 1
ATOM 4360 C CA . SER A 1 538 ? 7.400 -7.730 -24.404 1.00 59.81 538 SER A CA 1
ATOM 4361 C C . SER A 1 538 ? 8.606 -7.416 -25.290 1.00 59.81 538 SER A C 1
ATOM 4363 O O . SER A 1 538 ? 8.432 -7.125 -26.465 1.00 59.81 538 SER A O 1
ATOM 4365 N N . ASP A 1 539 ? 9.817 -7.598 -24.762 1.00 59.53 539 ASP A N 1
ATOM 4366 C CA . ASP A 1 539 ? 11.075 -7.184 -25.400 1.00 59.53 539 ASP A CA 1
ATOM 4367 C C . ASP A 1 539 ? 11.685 -8.347 -26.209 1.00 59.53 539 ASP A C 1
ATOM 4369 O O . ASP A 1 539 ? 12.900 -8.539 -26.285 1.00 59.53 539 ASP A O 1
ATOM 4373 N N . ARG A 1 540 ? 10.825 -9.228 -26.739 1.00 71.00 540 ARG A N 1
ATOM 4374 C CA . ARG A 1 540 ? 11.233 -10.503 -27.331 1.00 71.00 540 ARG A CA 1
ATOM 4375 C C . ARG A 1 540 ? 11.590 -10.354 -28.806 1.00 71.00 540 ARG A C 1
ATOM 4377 O O . ARG A 1 540 ? 10.794 -10.699 -29.675 1.00 71.00 540 ARG A O 1
ATOM 4384 N N . TYR A 1 541 ? 12.840 -9.983 -29.050 1.00 74.31 541 TYR A N 1
ATOM 4385 C CA . TYR A 1 541 ? 13.433 -9.957 -30.383 1.00 74.31 541 TYR A CA 1
ATOM 4386 C C . TYR A 1 541 ? 13.377 -11.322 -31.096 1.00 74.31 541 TYR A C 1
ATOM 4388 O O . TYR A 1 541 ? 13.893 -12.338 -30.612 1.00 74.31 541 TYR A O 1
ATOM 4396 N N . THR A 1 542 ? 12.775 -11.338 -32.282 1.00 83.31 542 THR A N 1
ATOM 4397 C CA . THR A 1 542 ? 12.989 -12.350 -33.322 1.00 83.31 542 THR A CA 1
ATOM 4398 C C . THR A 1 542 ? 14.308 -12.089 -34.059 1.00 83.31 542 THR A C 1
ATOM 4400 O O . THR A 1 542 ? 14.950 -11.057 -33.873 1.00 83.31 542 THR A O 1
ATOM 4403 N N . ALA A 1 543 ? 14.735 -13.013 -34.926 1.00 80.81 543 ALA A N 1
ATOM 4404 C CA . ALA A 1 543 ? 15.932 -12.799 -35.743 1.00 80.81 543 ALA A CA 1
ATOM 4405 C C . ALA A 1 543 ? 15.783 -11.636 -36.742 1.00 80.81 543 ALA A C 1
ATOM 4407 O O . ALA A 1 543 ? 16.787 -11.025 -37.101 1.00 80.81 543 ALA A O 1
ATOM 4408 N N . HIS A 1 544 ? 14.552 -11.320 -37.165 1.00 83.06 544 HIS A N 1
ATOM 4409 C CA . HIS A 1 544 ? 14.264 -10.144 -37.984 1.00 83.06 544 HIS A CA 1
ATOM 4410 C C . HIS A 1 544 ? 14.366 -8.853 -37.170 1.00 83.06 544 HIS A C 1
ATOM 4412 O O . HIS A 1 544 ? 14.987 -7.909 -37.642 1.00 83.06 544 HIS A O 1
ATOM 4418 N N . ASP A 1 545 ? 13.857 -8.838 -35.936 1.00 84.00 545 ASP A N 1
ATOM 4419 C CA . ASP A 1 545 ? 13.943 -7.656 -35.069 1.00 84.00 545 ASP A CA 1
ATOM 4420 C C . ASP A 1 545 ? 15.408 -7.360 -34.704 1.00 84.00 545 ASP A C 1
ATOM 4422 O O . ASP A 1 545 ? 15.867 -6.234 -34.859 1.00 84.00 545 ASP A O 1
ATOM 4426 N N . MET A 1 546 ? 16.193 -8.390 -34.342 1.00 86.94 546 MET A N 1
ATOM 4427 C CA . MET A 1 546 ? 17.644 -8.241 -34.120 1.00 86.94 546 MET A CA 1
ATOM 4428 C C . MET A 1 546 ? 18.387 -7.742 -35.366 1.00 86.94 546 MET A C 1
ATOM 4430 O O . MET A 1 546 ? 19.415 -7.085 -35.237 1.00 86.94 546 MET A O 1
ATOM 4434 N N . LEU A 1 547 ? 17.914 -8.084 -36.569 1.00 86.06 547 LEU A N 1
ATOM 4435 C CA . LEU A 1 547 ? 18.495 -7.583 -37.813 1.00 86.06 547 LEU A CA 1
ATOM 4436 C C . LEU A 1 547 ? 18.090 -6.128 -38.083 1.00 86.06 547 LEU A C 1
ATOM 4438 O O . LEU A 1 547 ? 18.922 -5.381 -38.587 1.00 86.06 547 LEU A O 1
ATOM 4442 N N . SER A 1 548 ? 16.859 -5.724 -37.743 1.00 84.88 548 SER A N 1
ATOM 4443 C CA . SER A 1 548 ? 16.416 -4.327 -37.848 1.00 84.88 548 SER A CA 1
ATOM 4444 C C . SER A 1 548 ? 17.315 -3.430 -37.008 1.00 84.88 548 SER A C 1
ATOM 4446 O O . SER A 1 548 ? 18.017 -2.608 -37.578 1.00 84.88 548 SER A O 1
ATOM 4448 N N . GLU A 1 549 ? 17.435 -3.708 -35.706 1.00 83.62 549 GLU A N 1
ATOM 4449 C CA . GLU A 1 549 ? 18.279 -2.938 -34.780 1.00 83.62 549 GLU A CA 1
ATOM 4450 C C . GLU A 1 549 ? 19.731 -2.796 -35.269 1.00 83.62 549 GLU A C 1
ATOM 4452 O O . GLU A 1 549 ? 20.342 -1.734 -35.167 1.00 83.62 549 GLU A O 1
ATOM 4457 N N . LEU A 1 550 ? 20.310 -3.867 -35.829 1.00 82.62 550 LEU A N 1
ATOM 4458 C CA . LEU A 1 550 ? 21.667 -3.827 -36.383 1.00 82.62 550 LEU A CA 1
ATOM 4459 C C . LEU A 1 550 ? 21.763 -2.953 -37.644 1.00 82.62 550 LEU A C 1
ATOM 4461 O O . LEU A 1 550 ? 22.775 -2.276 -37.820 1.00 82.62 550 LEU A O 1
ATOM 4465 N N . ASN A 1 551 ? 20.737 -2.948 -38.501 1.00 83.62 551 ASN A N 1
ATOM 4466 C CA . ASN A 1 551 ? 20.661 -2.048 -39.655 1.00 83.62 551 ASN A CA 1
ATOM 4467 C C . ASN A 1 551 ? 20.410 -0.596 -39.223 1.00 83.62 551 ASN A C 1
ATOM 4469 O O . ASN A 1 551 ? 20.992 0.316 -39.807 1.00 83.62 551 ASN A O 1
ATOM 4473 N N . ASP A 1 552 ? 19.605 -0.374 -38.186 1.00 80.69 552 ASP A N 1
ATOM 4474 C CA . ASP A 1 552 ? 19.316 0.948 -37.633 1.00 80.69 552 ASP A CA 1
ATOM 4475 C C . ASP A 1 552 ? 20.595 1.556 -37.020 1.00 80.69 552 ASP A C 1
ATOM 4477 O O . ASP A 1 552 ? 20.964 2.682 -37.355 1.00 80.69 552 ASP A O 1
ATOM 4481 N N . MET A 1 553 ? 21.379 0.763 -36.275 1.00 76.38 553 MET A N 1
ATOM 4482 C CA . MET A 1 553 ? 22.726 1.127 -35.798 1.00 76.38 553 MET A CA 1
ATOM 4483 C C . MET A 1 553 ? 23.764 1.349 -36.914 1.00 76.38 553 MET A C 1
ATOM 4485 O O . MET A 1 553 ? 24.722 2.099 -36.730 1.00 76.38 553 MET A O 1
ATOM 4489 N N . ALA A 1 554 ? 23.643 0.699 -38.075 1.00 77.56 554 ALA A N 1
ATOM 4490 C CA . ALA A 1 554 ? 24.495 1.040 -39.220 1.00 77.56 554 ALA A CA 1
ATOM 4491 C C . ALA A 1 554 ? 24.021 2.313 -39.932 1.00 77.56 554 ALA A C 1
ATOM 4493 O O . ALA A 1 554 ? 24.838 3.085 -40.430 1.00 77.56 554 ALA A O 1
ATOM 4494 N N . THR A 1 555 ? 22.715 2.580 -39.915 1.00 79.06 555 THR A N 1
ATOM 4495 C CA . THR A 1 555 ? 22.123 3.812 -40.450 1.00 79.06 555 THR A CA 1
ATOM 4496 C C . THR A 1 555 ? 22.469 5.029 -39.582 1.00 79.06 555 THR A C 1
ATOM 4498 O O . THR A 1 555 ? 22.684 6.112 -40.124 1.00 79.06 555 THR A O 1
ATOM 4501 N N . SER A 1 556 ? 22.619 4.861 -38.259 1.00 71.69 556 SER A N 1
ATOM 4502 C CA . SER A 1 556 ? 23.146 5.893 -37.346 1.00 71.69 556 SER A CA 1
ATOM 4503 C C . SER A 1 556 ? 24.673 6.076 -37.422 1.00 71.69 556 SER A C 1
ATOM 4505 O O . SER A 1 556 ? 25.212 7.004 -36.818 1.00 71.69 556 SER A O 1
ATOM 4507 N N . GLY A 1 557 ? 25.383 5.223 -38.171 1.00 74.56 557 GLY A N 1
ATOM 4508 C CA . GLY A 1 557 ? 26.845 5.241 -38.297 1.00 74.56 557 GLY A CA 1
ATOM 4509 C C . GLY A 1 557 ? 27.600 4.593 -37.129 1.00 74.56 557 GLY A C 1
ATOM 4510 O O . GLY A 1 557 ? 28.828 4.662 -37.077 1.00 74.56 557 GLY A O 1
ATOM 4511 N N . GLU A 1 558 ? 26.905 3.942 -36.192 1.00 69.19 558 GLU A N 1
ATOM 4512 C CA . GLU A 1 558 ? 27.531 3.241 -35.067 1.00 69.19 558 GLU A CA 1
ATOM 4513 C C . GLU A 1 558 ? 28.159 1.905 -35.479 1.00 69.19 558 GLU A C 1
ATOM 4515 O O . GLU A 1 558 ? 29.127 1.463 -34.847 1.00 69.19 558 GLU A O 1
ATOM 4520 N N . LEU A 1 559 ? 27.625 1.256 -36.516 1.00 75.62 559 LEU A N 1
ATOM 4521 C CA . LEU A 1 559 ? 28.121 0.008 -37.096 1.00 75.62 559 LEU A CA 1
ATOM 4522 C C . LEU A 1 559 ? 28.466 0.177 -38.581 1.00 75.62 559 LEU A C 1
ATOM 4524 O O . LEU A 1 559 ? 27.850 0.950 -39.304 1.00 75.62 559 LEU A O 1
ATOM 4528 N N . ASP A 1 560 ? 29.440 -0.602 -39.040 1.00 76.50 560 ASP A N 1
ATOM 4529 C CA . ASP A 1 560 ? 29.755 -0.738 -40.461 1.00 76.50 560 ASP A CA 1
ATOM 4530 C C . ASP A 1 560 ? 28.705 -1.659 -41.133 1.00 76.50 560 ASP A C 1
ATOM 4532 O O . ASP A 1 560 ? 28.515 -2.790 -40.668 1.00 76.50 560 ASP A O 1
ATOM 4536 N N . PRO A 1 561 ? 28.012 -1.226 -42.206 1.00 75.62 561 PRO A N 1
ATOM 4537 C CA . PRO A 1 561 ? 27.066 -2.073 -42.931 1.00 75.62 561 PRO A CA 1
ATOM 4538 C C . PRO A 1 561 ? 27.665 -3.406 -43.414 1.00 75.62 561 PRO A C 1
ATOM 4540 O O . PRO A 1 561 ? 26.956 -4.412 -43.457 1.00 75.62 561 PRO A O 1
ATOM 4543 N N . GLU A 1 562 ? 28.965 -3.459 -43.736 1.00 75.12 562 GLU A N 1
ATOM 4544 C CA . GLU A 1 562 ? 29.618 -4.677 -44.240 1.00 75.12 562 GLU A CA 1
ATOM 4545 C C . GLU A 1 562 ? 29.767 -5.778 -43.174 1.00 75.12 562 GLU A C 1
ATOM 4547 O O . GLU A 1 562 ? 29.926 -6.954 -43.517 1.00 75.12 562 GLU A O 1
ATOM 4552 N N . ILE A 1 563 ? 29.683 -5.442 -41.877 1.00 76.44 563 ILE A N 1
ATOM 4553 C CA . ILE A 1 563 ? 29.795 -6.428 -40.786 1.00 76.44 563 ILE A CA 1
ATOM 4554 C C . ILE A 1 563 ? 28.449 -7.012 -40.330 1.00 76.44 563 ILE A C 1
ATOM 4556 O O . ILE A 1 563 ? 28.439 -7.870 -39.437 1.00 76.44 563 ILE A O 1
ATOM 4560 N N . ILE A 1 564 ? 27.324 -6.584 -40.916 1.00 80.12 564 ILE A N 1
ATOM 4561 C CA . ILE A 1 564 ? 25.987 -7.064 -40.544 1.00 80.12 564 ILE A CA 1
ATOM 4562 C C . ILE A 1 564 ? 25.745 -8.486 -41.091 1.00 80.12 564 ILE A C 1
ATOM 4564 O O . ILE A 1 564 ? 25.874 -8.742 -42.291 1.00 80.12 564 ILE A O 1
ATOM 4568 N N . PRO A 1 565 ? 25.368 -9.454 -40.235 1.00 81.56 565 PRO A N 1
ATOM 4569 C CA . PRO A 1 565 ? 25.069 -10.814 -40.665 1.00 81.56 565 PRO A CA 1
ATOM 4570 C C . PRO A 1 565 ? 23.673 -10.932 -41.300 1.00 81.56 565 PRO A C 1
ATOM 4572 O O . PRO A 1 565 ? 22.717 -10.296 -40.872 1.00 81.56 565 PRO A O 1
ATOM 4575 N N . LYS A 1 566 ? 23.517 -11.852 -42.261 1.00 86.69 566 LYS A N 1
ATOM 4576 C CA . LYS A 1 566 ? 22.194 -12.257 -42.779 1.00 86.69 566 LYS A CA 1
ATOM 4577 C C . LYS A 1 566 ? 21.301 -12.833 -41.668 1.00 86.69 566 LYS A C 1
ATOM 4579 O O . LYS A 1 566 ? 21.812 -13.494 -40.763 1.00 86.69 566 LYS A O 1
ATOM 4584 N N . VAL A 1 567 ? 19.977 -12.701 -41.810 1.00 83.94 567 VAL A N 1
ATOM 4585 C CA . VAL A 1 567 ? 18.985 -13.229 -40.845 1.00 83.94 567 VAL A CA 1
ATOM 4586 C C . VAL A 1 567 ? 19.186 -14.719 -40.533 1.00 83.94 567 VAL A C 1
ATOM 4588 O O . VAL A 1 567 ? 19.237 -15.090 -39.365 1.00 83.94 567 VAL A O 1
ATOM 4591 N N . GLU A 1 568 ? 19.456 -15.554 -41.542 1.00 81.38 568 GLU A N 1
ATOM 4592 C CA . GLU A 1 568 ? 19.750 -16.989 -41.373 1.00 81.38 568 GLU A CA 1
ATOM 4593 C C . GLU A 1 568 ? 20.936 -17.244 -40.422 1.00 81.38 568 GLU A C 1
ATOM 4595 O O . GLU A 1 568 ? 20.957 -18.216 -39.663 1.00 81.38 568 GLU A O 1
ATOM 4600 N N . THR A 1 569 ? 21.948 -16.371 -40.439 1.00 81.19 569 THR A N 1
ATOM 4601 C CA . THR A 1 569 ? 23.114 -16.451 -39.547 1.00 81.19 569 THR A CA 1
ATOM 4602 C C . THR A 1 569 ? 22.721 -16.105 -38.111 1.00 81.19 569 THR A C 1
ATOM 4604 O O . THR A 1 569 ? 23.199 -16.760 -37.182 1.00 81.19 569 THR A O 1
ATOM 4607 N N . ILE A 1 570 ? 21.827 -15.126 -37.927 1.00 79.62 570 ILE A N 1
ATOM 4608 C CA . ILE A 1 570 ? 21.272 -14.739 -36.623 1.00 79.62 570 ILE A CA 1
ATOM 4609 C C . ILE A 1 570 ? 20.401 -15.873 -36.063 1.00 79.62 570 ILE A C 1
ATOM 4611 O O . ILE A 1 570 ? 20.612 -16.286 -34.927 1.00 79.62 570 ILE A O 1
ATOM 4615 N N . GLU A 1 571 ? 19.503 -16.465 -36.853 1.00 79.44 571 GLU A N 1
ATOM 4616 C CA . GLU A 1 571 ? 18.682 -17.618 -36.443 1.00 79.44 571 GLU A CA 1
ATOM 4617 C C . GLU A 1 571 ? 19.538 -18.816 -36.003 1.00 79.44 571 GLU A C 1
ATOM 4619 O O . GLU A 1 571 ? 19.352 -19.380 -34.918 1.00 79.44 571 GLU A O 1
ATOM 4624 N N . ASN A 1 572 ? 20.538 -19.172 -36.817 1.00 79.56 572 ASN A N 1
ATOM 4625 C CA . ASN A 1 572 ? 21.494 -20.229 -36.495 1.00 79.56 572 ASN A CA 1
ATOM 4626 C C . ASN A 1 572 ? 22.309 -19.911 -35.231 1.00 79.56 572 ASN A C 1
ATOM 4628 O O . ASN A 1 572 ? 22.648 -20.821 -34.465 1.00 79.56 572 ASN A O 1
ATOM 4632 N N . TRP A 1 573 ? 22.631 -18.637 -34.996 1.00 85.06 573 TRP A N 1
ATOM 4633 C CA . TRP A 1 573 ? 23.303 -18.189 -33.782 1.00 85.06 573 TRP A CA 1
ATOM 4634 C C . TRP A 1 573 ? 22.385 -18.288 -32.555 1.00 85.06 573 TRP A C 1
ATOM 4636 O O . TRP A 1 573 ? 22.794 -18.912 -31.576 1.00 85.06 573 TRP A O 1
ATOM 4646 N N . ILE A 1 574 ? 21.135 -17.809 -32.626 1.00 77.69 574 ILE A N 1
ATOM 4647 C CA . ILE A 1 574 ? 20.122 -17.914 -31.558 1.00 77.69 574 ILE A CA 1
ATOM 4648 C C . ILE A 1 574 ? 19.943 -19.379 -31.139 1.00 77.69 574 ILE A C 1
ATOM 4650 O O . ILE A 1 574 ? 19.978 -19.700 -29.948 1.00 77.69 574 ILE A O 1
ATOM 4654 N N . GLY A 1 575 ? 19.810 -20.294 -32.107 1.00 72.75 575 GLY A N 1
ATOM 4655 C CA . GLY A 1 575 ? 19.667 -21.727 -31.838 1.00 72.75 575 GLY A CA 1
ATOM 4656 C C . GLY A 1 575 ? 20.872 -22.326 -31.101 1.00 72.75 575 GLY A C 1
ATOM 4657 O O . GLY A 1 575 ? 20.706 -23.067 -30.126 1.00 72.75 575 GLY A O 1
ATOM 4658 N N . ARG A 1 576 ? 22.097 -21.974 -31.517 1.00 72.19 576 ARG A N 1
ATOM 4659 C CA . ARG A 1 576 ? 23.340 -22.434 -30.868 1.00 72.19 576 ARG A CA 1
ATOM 4660 C C . ARG A 1 576 ? 23.539 -21.815 -29.485 1.00 72.19 576 ARG A C 1
ATOM 4662 O O . ARG A 1 576 ? 23.925 -22.532 -28.564 1.00 72.19 576 ARG A O 1
ATOM 4669 N N . TYR A 1 577 ? 23.267 -20.520 -29.338 1.00 76.44 577 TYR A N 1
ATOM 4670 C CA . TYR A 1 577 ? 23.448 -19.776 -28.095 1.00 76.44 577 TYR A CA 1
ATOM 4671 C C . TYR A 1 577 ? 22.431 -20.209 -27.033 1.00 76.44 577 TYR A C 1
ATOM 4673 O O . TYR A 1 577 ? 22.820 -20.575 -25.926 1.00 76.44 577 TYR A O 1
ATOM 4681 N N . SER A 1 578 ? 21.151 -20.356 -27.398 1.00 73.31 578 SER A N 1
ATOM 4682 C CA . SER A 1 578 ? 20.125 -20.924 -26.510 1.00 73.31 578 SER A CA 1
ATOM 4683 C C . SER A 1 578 ? 20.488 -22.333 -26.021 1.00 73.31 578 SER A C 1
ATOM 4685 O O . SER A 1 578 ? 20.282 -22.665 -24.853 1.00 73.31 578 SER A O 1
ATOM 4687 N N . ALA A 1 579 ? 21.076 -23.165 -26.888 1.00 66.62 579 ALA A N 1
ATOM 4688 C CA . ALA A 1 579 ? 21.563 -24.491 -26.514 1.00 66.62 579 ALA A CA 1
ATOM 4689 C C . ALA A 1 579 ? 22.855 -24.469 -25.674 1.00 66.62 579 ALA A C 1
ATOM 4691 O O . ALA A 1 579 ? 23.197 -25.494 -25.088 1.00 66.62 579 ALA A O 1
ATOM 4692 N N . ALA A 1 580 ? 23.602 -23.362 -25.629 1.00 70.19 580 ALA A N 1
ATOM 4693 C CA . ALA A 1 580 ? 24.739 -23.176 -24.726 1.00 70.19 580 ALA A CA 1
ATOM 4694 C C . ALA A 1 580 ? 24.259 -22.741 -23.333 1.00 70.19 580 ALA A C 1
ATOM 4696 O O . ALA A 1 580 ? 24.543 -23.438 -22.364 1.00 70.19 580 ALA A O 1
ATOM 4697 N N . CYS A 1 581 ? 23.422 -21.701 -23.251 1.00 67.81 581 CYS A N 1
ATOM 4698 C CA . CYS A 1 581 ? 22.848 -21.205 -21.994 1.00 67.81 581 CYS A CA 1
ATOM 4699 C C . CYS A 1 581 ? 22.115 -22.297 -21.191 1.00 67.81 581 CYS A C 1
ATOM 4701 O O . CYS A 1 581 ? 22.225 -22.347 -19.972 1.00 67.81 581 CYS A O 1
ATOM 4703 N N . LYS A 1 582 ? 21.401 -23.217 -21.859 1.00 70.06 582 LYS A N 1
ATOM 4704 C CA . LYS A 1 582 ? 20.751 -24.360 -21.184 1.00 70.06 582 LYS A CA 1
ATOM 4705 C C . LYS A 1 582 ? 21.736 -25.323 -20.515 1.00 70.06 582 LYS A C 1
ATOM 4707 O O . LYS A 1 582 ? 21.415 -25.855 -19.460 1.00 70.06 582 LYS A O 1
ATOM 4712 N N . ARG A 1 583 ? 22.904 -25.553 -21.124 1.00 68.12 583 ARG A N 1
ATOM 4713 C CA . ARG A 1 583 ? 23.951 -26.429 -20.570 1.00 68.12 583 ARG A CA 1
ATOM 4714 C C . ARG A 1 583 ? 24.699 -25.752 -19.426 1.00 68.12 583 ARG A C 1
ATOM 4716 O O . ARG A 1 583 ? 24.984 -26.404 -18.434 1.00 68.12 583 ARG A O 1
ATOM 4723 N N . GLU A 1 584 ? 24.954 -24.451 -19.542 1.00 68.94 584 GLU A N 1
ATOM 4724 C CA . GLU A 1 584 ? 25.560 -23.654 -18.471 1.00 68.94 584 GLU A CA 1
ATOM 4725 C C . GLU A 1 584 ? 24.657 -23.598 -17.228 1.00 68.94 584 GLU A C 1
ATOM 4727 O O . GLU A 1 584 ? 25.111 -23.887 -16.126 1.00 68.94 584 GLU A O 1
ATOM 4732 N N . MET A 1 585 ? 23.355 -23.348 -17.408 1.00 68.12 585 MET A N 1
ATOM 4733 C CA . MET A 1 585 ? 22.392 -23.379 -16.303 1.00 68.12 585 MET A CA 1
ATOM 4734 C C . MET A 1 585 ? 22.272 -24.773 -15.663 1.00 68.12 585 MET A C 1
ATOM 4736 O O . MET A 1 585 ? 22.142 -24.874 -14.445 1.00 68.12 585 MET A O 1
ATOM 4740 N N . ALA A 1 586 ? 22.336 -25.848 -16.458 1.00 66.88 586 ALA A N 1
ATOM 4741 C CA . ALA A 1 586 ? 22.340 -27.212 -15.930 1.00 66.88 586 ALA A CA 1
ATOM 4742 C C . ALA A 1 586 ? 23.588 -27.489 -15.071 1.00 66.88 586 ALA A C 1
ATOM 4744 O O . ALA A 1 586 ? 23.452 -28.060 -13.994 1.00 66.88 586 ALA A O 1
ATOM 4745 N N . ALA A 1 587 ? 24.774 -27.033 -15.496 1.00 68.69 587 ALA A N 1
ATOM 4746 C CA . ALA A 1 587 ? 26.007 -27.157 -14.715 1.00 68.69 587 ALA A CA 1
ATOM 4747 C C . ALA A 1 587 ? 25.915 -26.412 -13.370 1.00 68.69 587 ALA A C 1
ATOM 4749 O O . ALA A 1 587 ? 26.136 -27.018 -12.328 1.00 68.69 587 ALA A O 1
ATOM 4750 N N . ILE A 1 588 ? 25.468 -25.148 -13.379 1.00 67.62 588 ILE A N 1
ATOM 4751 C CA . ILE A 1 588 ? 25.294 -24.334 -12.159 1.00 67.62 588 ILE A CA 1
ATOM 4752 C C . ILE A 1 588 ? 24.336 -25.002 -11.157 1.00 67.62 588 ILE A C 1
ATOM 4754 O O . ILE A 1 588 ? 24.540 -24.919 -9.946 1.00 67.62 588 ILE A O 1
ATOM 4758 N N . VAL A 1 589 ? 23.265 -25.653 -11.629 1.00 65.06 589 VAL A N 1
ATOM 4759 C CA . VAL A 1 589 ? 22.319 -26.337 -10.731 1.00 65.06 589 VAL A CA 1
ATOM 4760 C C . VAL A 1 589 ? 22.870 -27.670 -10.225 1.00 65.06 589 VAL A C 1
ATOM 4762 O O . VAL A 1 589 ? 22.662 -27.973 -9.053 1.00 65.06 589 VAL A O 1
ATOM 4765 N N . LEU A 1 590 ? 23.602 -28.426 -11.050 1.00 67.88 590 LEU A N 1
ATOM 4766 C CA . LEU A 1 590 ? 24.287 -29.649 -10.615 1.00 67.88 590 LEU A CA 1
ATOM 4767 C C . LEU A 1 590 ? 25.323 -29.342 -9.520 1.00 67.88 590 LEU A C 1
ATOM 4769 O O . LEU A 1 590 ? 25.255 -29.946 -8.454 1.00 67.88 590 LEU A O 1
ATOM 4773 N N . GLU A 1 591 ? 26.172 -28.326 -9.711 1.00 67.88 591 GLU A N 1
ATOM 4774 C CA . GLU A 1 591 ? 27.135 -27.854 -8.699 1.00 67.88 591 GLU A CA 1
ATOM 4775 C C . GLU A 1 591 ? 26.436 -27.463 -7.382 1.00 67.88 591 GLU A C 1
ATOM 4777 O O . GLU A 1 591 ? 26.818 -27.913 -6.301 1.00 67.88 591 GLU A O 1
ATOM 4782 N N . ARG A 1 592 ? 25.342 -26.686 -7.453 1.00 65.50 592 ARG A N 1
ATOM 4783 C CA . ARG A 1 592 ? 24.535 -26.319 -6.270 1.00 65.50 592 ARG A CA 1
ATOM 4784 C C . ARG A 1 592 ? 23.894 -27.531 -5.580 1.00 65.50 592 ARG A C 1
ATOM 4786 O O . ARG A 1 592 ? 23.668 -27.485 -4.372 1.00 65.50 592 ARG A O 1
ATOM 4793 N N . GLN A 1 593 ? 23.567 -28.588 -6.320 1.00 59.38 593 GLN A N 1
ATOM 4794 C CA . GLN A 1 593 ? 22.949 -29.802 -5.786 1.00 59.38 593 GLN A CA 1
ATOM 4795 C C . GLN A 1 593 ? 23.987 -30.730 -5.132 1.00 59.38 593 GLN A C 1
ATOM 4797 O O . GLN A 1 593 ? 23.715 -31.292 -4.072 1.00 59.38 593 GLN A O 1
ATOM 4802 N N . GLU A 1 594 ? 25.197 -30.818 -5.688 1.00 64.44 594 GLU A N 1
ATOM 4803 C CA . GLU A 1 594 ? 26.350 -31.478 -5.059 1.00 64.44 594 GLU A CA 1
ATOM 4804 C C . GLU A 1 594 ? 26.763 -30.775 -3.756 1.00 64.44 594 GLU A C 1
ATOM 4806 O O . GLU A 1 594 ? 26.945 -31.436 -2.731 1.00 64.44 594 GLU A O 1
ATOM 4811 N N . GLN A 1 595 ? 26.808 -29.436 -3.755 1.00 54.75 595 GLN A N 1
ATOM 4812 C CA . GLN A 1 595 ? 27.057 -28.623 -2.558 1.00 54.75 595 GLN A CA 1
ATOM 4813 C C . GLN A 1 595 ? 26.039 -28.935 -1.444 1.00 54.75 595 GLN A C 1
ATOM 4815 O O . GLN A 1 595 ? 26.414 -29.223 -0.310 1.00 54.75 595 GLN A O 1
ATOM 4820 N N . MET A 1 596 ? 24.746 -28.955 -1.787 1.00 50.84 596 MET A N 1
ATOM 4821 C CA . MET A 1 596 ? 23.650 -29.197 -0.842 1.00 50.84 596 MET A CA 1
ATOM 4822 C C . MET A 1 596 ? 23.643 -30.629 -0.286 1.00 50.84 596 MET A C 1
ATOM 4824 O O . MET A 1 596 ? 23.302 -30.830 0.875 1.00 50.84 596 MET A O 1
ATOM 4828 N N . ASN A 1 597 ? 24.054 -31.620 -1.083 1.00 51.31 597 ASN A N 1
ATOM 4829 C CA . ASN A 1 597 ? 24.235 -32.995 -0.611 1.00 51.31 597 ASN A CA 1
ATOM 4830 C C . ASN A 1 597 ? 25.442 -33.120 0.339 1.00 51.31 597 ASN A C 1
ATOM 4832 O O . ASN A 1 597 ? 25.367 -33.857 1.319 1.00 51.31 597 ASN A O 1
ATOM 4836 N N . CYS A 1 598 ? 26.525 -32.373 0.092 1.00 46.44 598 CYS A N 1
ATOM 4837 C CA . CYS A 1 598 ? 27.702 -32.320 0.968 1.00 46.44 598 CYS A CA 1
ATOM 4838 C C . CYS A 1 598 ? 27.382 -31.683 2.334 1.00 46.44 598 CYS A C 1
ATOM 4840 O O . CYS A 1 598 ? 27.850 -32.162 3.367 1.00 46.44 598 CYS A O 1
ATOM 4842 N N . ASP A 1 599 ? 26.537 -30.648 2.351 1.00 41.38 599 ASP A N 1
ATOM 4843 C CA . ASP A 1 599 ? 26.078 -29.977 3.577 1.00 41.38 599 ASP A CA 1
ATOM 4844 C C . ASP A 1 599 ? 25.019 -30.780 4.366 1.00 41.38 599 ASP A C 1
ATOM 4846 O O . ASP A 1 599 ? 24.733 -30.446 5.511 1.00 41.38 599 ASP A O 1
ATOM 4850 N N . ILE A 1 600 ? 24.449 -31.845 3.783 1.00 42.88 600 ILE A N 1
ATOM 4851 C CA . ILE A 1 600 ? 23.558 -32.804 4.468 1.00 42.88 600 ILE A CA 1
ATOM 4852 C C . ILE A 1 600 ? 24.340 -34.021 5.008 1.00 42.88 600 ILE A C 1
ATOM 4854 O O . ILE A 1 600 ? 23.845 -34.729 5.884 1.00 42.88 600 ILE A O 1
ATOM 4858 N N . SER A 1 601 ? 25.561 -34.272 4.518 1.00 37.81 601 SER A N 1
ATOM 4859 C CA . SER A 1 601 ? 26.428 -35.368 4.983 1.00 37.81 601 SER A CA 1
ATOM 4860 C C . SER A 1 601 ? 27.448 -34.964 6.061 1.00 37.81 601 SER A C 1
ATOM 4862 O O . SER A 1 601 ? 28.334 -35.760 6.375 1.00 37.81 601 SER A O 1
ATOM 4864 N N . LYS A 1 602 ? 27.364 -33.735 6.580 1.00 36.81 602 LYS A N 1
ATOM 4865 C CA . LYS A 1 602 ? 28.167 -33.198 7.692 1.00 36.81 602 LYS A CA 1
ATOM 4866 C C . LYS A 1 602 ? 27.281 -32.918 8.901 1.00 36.81 602 LYS A C 1
ATOM 4868 O O . LYS A 1 602 ? 27.808 -33.087 10.020 1.00 36.81 602 LYS A O 1
#

Foldseek 3Di:
DWDDDPPDPDIDDDDDDDDDPDPDLALVVVLVSVVVVLVPDPDHDQEDEAEEEPDVRCVDPVNVVSLVCCCVVRVYHYDYYHYDYDPPDDDVVNVVVVLLVVLVVVCVVLPDDDDDCVSSVVSVVCSLPKDKDKDWDWDDDVPDLKIWIAIEIAIESDPDPALLLVLQSVVVVLVPDPDHDQEDEAEDELDPRCLFLLNLLLLLCCCVVRVYFYFKYFYDYDPNFAFVVNVVVVLLVVLVVVCVVVPDDDDDVVVSCVSCLQPANYWYKYKAWDPPPPPWQFARDPPSSQWRMWGADCDDPLRRWIWTARHVVDGDIDIQHPVNSCVRTPDDNDRIDIDIDRIRGHPHIDMGRNVQFDPPPPDDPDDDDDDDDDDDDDDDDDDPPPPPPPCPDPCCRGPVRGPDPDPDDDDQDPV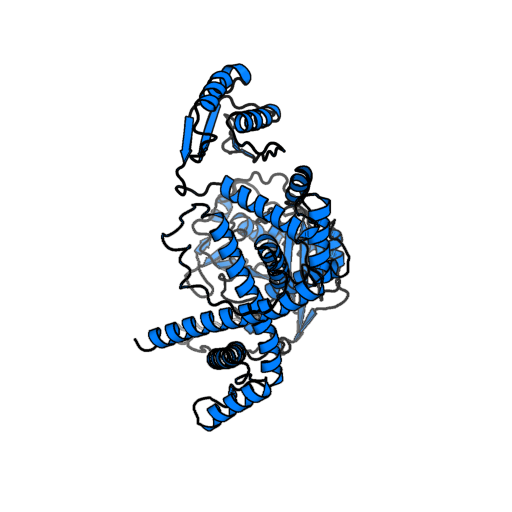LVVLLLLQCLLCLQDVVSHDDLVNSLVVVVVCVVVVVDPPVRRDDSVVSVVVSVVVVLVLLQVLLVVVVVVVVVVVVPPDDDDDPDPPDPPPDDDDDDDDPDQDPVLVVLLSVQCSQCSNDVVSNDDLVNSLVVQVVCVVVVNDPPVRRDDSVVSVVVSVVVVSVSSNVSSVVVVVVVVVVVVVVVD

pLDDT: mean 72.55, std 17.73, range [23.67, 92.69]

Secondary structure (DSSP, 8-state):
-EE--TT-SSPEE-------S----SHHHHHHHHHHHHHH-SS--SEEEEEEES-TTTSSHHHHHHHHTHHHHHSPEEEEEEEEPTTS---HHHHHHHHHHHHHHHHHHTT----SHHHHHHHHHTT-PPEEEEEEEEE--TT-SEEEEEEEEEEES-----HHHHHHHHHHHHHH-SS--SEEEEEEE--TTT--HHHHHHHHTHHHHHS-EEEEEEEEPTTS--BHHHHHHHHHHHHHHHHHHTT----SHHHHHHHHTTSTTEEEEEEE---TT----PPPPTTGGG--EEEE--SGGGTT-EEEESBTTBSPPEEE-HHHHGGG-SSPPPPP--EEPPPEE-SS-EEEEGGGS-S---S------------------------------TTTTBGGGS------PPPPPHHHHHHHHHHHHHHHH-STT---HHHHHHHHHHHHHTTSS-GGGPPPHHHHHHHHHHHHHHHHHHHHHHHHHHHHHHHH-----PPTTTT-GGG------------HHHHHHHHHHHHHHHH-STT---HHHHHHHHHHHHHTTSS-GGGPPPHHHHHHHHHHHHHHHHHHHHHHHHHHHHHHHHTT--

Sequence (602 aa):
MYTKQENDEKLNIAAFDHWSTDTKQDAWFTASSLHAVFEIMSNKPKWIILISDNGPHYHNTEMMLIMAHWKEWYDIEVREWIFLEAGEAKTAIDSHHAQIVHAIKRYVRIGFEIKEGNDIEKAIKDLRGWTLHSILMYTKQENDEKLNIAAFDHWSTDTKQDAWFTASSLHAVFEIMSNKPKWIILISDNGPHYHNTEMMLIMAHWKEWYDIEVREWIFLEAGEAKTAIDSHHAQIVHAIKRYVRIGFEIKEGNDIEKAIKDLRGISIGELNPNREKLDKKIKSLVGISNLNKWKWSIEGPFAGYIQARPLPKIGNYINYSPAQIEKLSKSETIKPKPTLSTPINSQSTWIVPISNFDTNSKRTKIDTLSNENHEGNINTEKNFTIDIEFQLMSGWALKANQKFGKRGGAKMSKRIITLLQGFFHAGNANKSDRYTAHDMLSELNDMATSGELDPEIIPKVETIENWIGRYSAACKREMAAIVLERQEQMNCDIKFQLMSGWALKANQKFGKRGGAKMSKRIITLLQGFFHAGNANKSDRYTAHDMLSELNDMATSGELDPEIIPKVETIENWIGRYSAACKREMAAIVLERQEQMNCDISK